Protein AF-A0A2T4Y6L8-F1 (afdb_monomer)

pLDDT: mean 81.0, std 21.26, range [22.2, 98.25]

Solvent-accessible surface area (backbone atoms only — not comparable to full-atom values): 30826 Å² total; per-residue (Å²): 134,81,67,88,82,72,82,76,67,64,42,52,48,54,70,78,65,40,72,76,37,67,43,93,43,73,29,43,68,84,45,63,45,45,44,44,65,88,83,57,46,22,60,60,73,69,33,23,30,42,71,49,73,42,68,36,59,83,70,46,41,39,72,37,77,96,30,48,68,42,39,51,49,49,52,30,30,56,47,31,48,46,70,61,27,95,81,79,57,66,59,64,55,57,52,46,31,60,45,47,59,36,46,51,55,47,49,25,58,38,37,63,70,77,41,78,62,39,47,72,42,30,44,67,52,39,47,53,50,52,52,47,52,60,54,50,56,74,70,51,60,77,87,78,74,98,60,97,67,91,59,72,58,67,40,42,37,74,63,47,25,52,52,52,34,45,62,55,48,50,51,72,26,29,67,34,28,52,62,55,73,43,68,36,39,83,52,63,34,57,72,88,53,54,39,64,61,54,16,56,73,66,31,75,42,78,80,76,69,87,56,57,63,46,70,67,49,46,50,52,47,43,48,52,28,45,50,53,61,74,31,72,66,33,57,50,50,34,53,36,55,41,41,31,55,68,49,53,86,77,48,94,71,82,52,67,67,58,48,40,43,73,38,40,49,57,60,53,35,58,78,67,69,52,74,46,88,82,34,65,67,54,39,53,49,51,60,54,48,49,51,54,30,21,27,51,46,35,33,23,42,74,51,34,50,49,55,43,34,55,29,47,22,50,50,54,50,90,68,96,47,55,86,74,63,45,67,73,50,34,60,27,34,46,76,44,68,42,98,84,64,56,30,35,35,36,30,38,48,36,43,48,58,82,100,44,94,58,78,42,81,46,72,41,68,47,42,63,34,53,63,92,53,89,68,68,36,67,33,51,48,31,53,40,52,41,47,40,49,40,36,65,57,24,66,77,59,72,49,48,52,38,38,62,38,80,78,53,84,85,42,62,42,74,26,41,38,67,58,47,47,53,47,43,42,50,55,43,60,76,73,42,55,58,74,64,46,71,74,56,78,75,45,73,65,29,32,33,23,32,40,49,35,51,52,37,72,74,38,65,84,41,47,67,58,51,19,57,70,64,68,49,98,39,56,67,55,39,44,64,74,38,52,52,72,76,75,66,93,78,78,78,83,79,77,70,77,87,80,82,84,81,80,88,83,88,79,84,89,80,82,87,83,87,77,88,81,89,88,87,83,88,88,85,86,89,80,84,84,90,81,91,133

Structure (mmCIF, N/CA/C/O backbone):
data_AF-A0A2T4Y6L8-F1
#
_entry.id   AF-A0A2T4Y6L8-F1
#
loop_
_atom_site.group_PDB
_atom_site.id
_atom_site.type_symbol
_atom_site.label_atom_id
_atom_site.label_alt_id
_atom_site.label_comp_id
_atom_site.label_asym_id
_atom_site.label_entity_id
_atom_site.label_seq_id
_atom_site.pdbx_PDB_ins_code
_atom_site.Cartn_x
_atom_site.Cartn_y
_atom_site.Cartn_z
_atom_site.occupancy
_atom_site.B_iso_or_equiv
_atom_site.auth_seq_id
_atom_site.auth_comp_id
_atom_site.auth_asym_id
_atom_site.auth_atom_id
_atom_site.pdbx_PDB_model_num
ATOM 1 N N . MET A 1 1 ? 5.374 -18.056 13.248 1.00 34.81 1 MET A N 1
ATOM 2 C CA . MET A 1 1 ? 4.283 -17.070 13.398 1.00 34.81 1 MET A CA 1
ATOM 3 C C . MET A 1 1 ? 3.149 -17.737 14.152 1.00 34.81 1 MET A C 1
ATOM 5 O O . MET A 1 1 ? 2.460 -18.577 13.590 1.00 34.81 1 MET A O 1
ATOM 9 N N . THR A 1 2 ? 3.023 -17.451 15.442 1.00 30.89 2 THR A N 1
ATOM 10 C CA . THR A 1 2 ? 1.934 -17.947 16.287 1.00 30.89 2 THR A CA 1
ATOM 11 C C . THR A 1 2 ? 0.613 -17.390 15.762 1.00 30.89 2 THR A C 1
ATOM 13 O O . THR A 1 2 ? 0.461 -16.180 15.600 1.00 30.89 2 THR A O 1
ATOM 16 N N . SER A 1 3 ? -0.328 -18.281 15.451 1.00 39.62 3 SER A N 1
ATOM 17 C CA . SER A 1 3 ? -1.735 -17.935 15.253 1.00 39.62 3 SER A CA 1
ATOM 18 C C . SER A 1 3 ? -2.181 -16.998 16.383 1.00 39.62 3 SER A C 1
ATOM 20 O O . SER A 1 3 ? -1.939 -17.306 17.550 1.00 39.62 3 SER A O 1
ATOM 22 N N . ARG A 1 4 ? -2.850 -15.879 16.060 1.00 56.34 4 ARG A N 1
ATOM 23 C CA . ARG A 1 4 ? -3.441 -14.930 17.035 1.00 56.34 4 ARG A CA 1
ATOM 24 C C . ARG A 1 4 ? -4.448 -15.579 18.012 1.00 56.34 4 ARG A C 1
ATOM 26 O O . ARG A 1 4 ? -5.033 -14.879 18.826 1.00 56.34 4 ARG A O 1
ATOM 33 N N . ALA A 1 5 ? -4.680 -16.889 17.912 1.00 40.12 5 ALA A N 1
ATOM 34 C CA . ALA A 1 5 ? -5.647 -17.648 18.692 1.00 40.12 5 ALA A CA 1
ATOM 35 C C . ALA A 1 5 ? -5.220 -17.955 20.140 1.00 40.12 5 ALA A C 1
ATOM 37 O O . ALA A 1 5 ? -6.059 -18.409 20.911 1.00 40.12 5 ALA A O 1
ATOM 38 N N . PHE A 1 6 ? -3.968 -17.706 20.539 1.00 43.66 6 PHE A N 1
ATOM 39 C CA . PHE A 1 6 ? -3.568 -17.877 21.938 1.00 43.66 6 PHE A CA 1
ATOM 40 C C . PHE A 1 6 ? -3.539 -16.533 22.682 1.00 43.66 6 PHE A C 1
ATOM 42 O O . PHE A 1 6 ? -2.625 -15.736 22.503 1.00 43.66 6 PHE A O 1
ATOM 49 N N . LEU A 1 7 ? -4.549 -16.361 23.547 1.00 54.78 7 LEU A N 1
ATOM 50 C CA . LEU A 1 7 ? -4.543 -15.564 24.783 1.00 54.78 7 LEU A CA 1
ATOM 51 C C . LEU A 1 7 ? -4.292 -14.060 24.653 1.00 54.78 7 LEU A C 1
ATOM 53 O O . LEU A 1 7 ? -3.187 -13.646 24.975 1.00 54.78 7 LEU A O 1
ATOM 57 N N . ILE A 1 8 ? -5.304 -13.229 24.343 1.00 62.50 8 ILE A N 1
ATOM 58 C CA . ILE A 1 8 ? -5.262 -11.838 24.827 1.00 62.50 8 ILE A CA 1
ATOM 59 C C . ILE A 1 8 ? -6.642 -11.218 25.156 1.00 62.50 8 ILE A C 1
ATOM 61 O O . ILE A 1 8 ? -7.159 -10.361 24.433 1.00 62.50 8 ILE A O 1
ATOM 65 N N . ASP A 1 9 ? -7.188 -11.565 26.319 1.00 76.56 9 ASP A N 1
ATOM 66 C CA . ASP A 1 9 ? -8.341 -10.916 26.961 1.00 76.56 9 ASP A CA 1
ATOM 67 C C . ASP A 1 9 ? -7.926 -9.749 27.883 1.00 76.56 9 ASP A C 1
ATOM 69 O O . ASP A 1 9 ? -8.644 -9.414 28.821 1.00 76.56 9 ASP A O 1
ATOM 73 N N . TYR A 1 10 ? -6.776 -9.100 27.628 1.00 84.81 10 TYR A N 1
ATOM 74 C CA . TYR A 1 10 ? -6.219 -8.017 28.468 1.00 84.81 10 TYR A CA 1
ATOM 75 C C . TYR A 1 10 ? -7.246 -6.945 28.846 1.00 84.81 10 TYR A C 1
ATOM 77 O O . TYR A 1 10 ? -7.216 -6.398 29.943 1.00 84.81 10 TYR A O 1
ATOM 85 N N . HIS A 1 11 ? -8.207 -6.680 27.966 1.00 82.25 11 HIS A N 1
ATOM 86 C CA . HIS A 1 11 ? -9.285 -5.731 28.212 1.00 82.25 11 HIS A CA 1
ATOM 87 C C . HIS A 1 11 ? -10.197 -6.087 29.408 1.00 82.25 11 HIS A C 1
ATOM 89 O O . HIS A 1 11 ? -10.921 -5.205 29.860 1.00 82.25 11 HIS A O 1
ATOM 95 N N . ASN A 1 12 ? -10.138 -7.312 29.946 1.00 84.25 12 ASN A N 1
ATOM 96 C CA . ASN A 1 12 ? -10.833 -7.764 31.161 1.00 84.25 12 ASN A CA 1
ATOM 97 C C . ASN A 1 12 ? -9.926 -7.799 32.405 1.00 84.25 12 ASN A C 1
ATOM 99 O O . ASN A 1 12 ? -10.384 -8.120 33.499 1.00 84.25 12 ASN A O 1
ATOM 103 N N . TRP A 1 13 ? -8.627 -7.525 32.261 1.00 87.31 13 TRP A N 1
ATOM 104 C CA . TRP A 1 13 ? -7.671 -7.643 33.361 1.00 87.31 13 TRP A CA 1
ATOM 105 C C . TRP A 1 13 ? -7.663 -6.390 34.239 1.00 87.31 13 TRP A C 1
ATOM 107 O O . TRP A 1 13 ? -7.964 -5.286 33.777 1.00 87.31 13 TRP A O 1
ATOM 117 N N . SER A 1 14 ? -7.279 -6.559 35.506 1.00 87.00 14 SER A N 1
ATOM 118 C CA . SER A 1 14 ? -7.053 -5.436 36.417 1.00 87.00 14 SER A CA 1
ATOM 119 C C . SER A 1 14 ? -5.821 -4.627 36.000 1.00 87.00 14 SER A C 1
ATOM 121 O O . SER A 1 14 ? -4.928 -5.134 35.311 1.00 87.00 14 SER A O 1
ATOM 123 N N . ASN A 1 15 ? -5.749 -3.371 36.437 1.00 87.44 15 ASN A N 1
ATOM 124 C CA . ASN A 1 15 ? -4.646 -2.480 36.076 1.00 87.44 15 ASN A CA 1
ATOM 125 C C . ASN A 1 15 ? -3.290 -2.983 36.598 1.00 87.44 15 ASN A C 1
ATOM 127 O O . ASN A 1 15 ? -2.281 -2.825 35.913 1.00 87.44 15 ASN A O 1
ATOM 131 N N . GLU A 1 16 ? -3.260 -3.672 37.742 1.00 87.62 16 GLU A N 1
ATOM 132 C CA . GLU A 1 16 ? -2.041 -4.284 38.286 1.00 87.62 16 GLU A CA 1
ATOM 133 C C . GLU A 1 16 ? -1.507 -5.379 37.360 1.00 87.62 16 GLU A C 1
ATOM 135 O O . GLU A 1 16 ? -0.303 -5.463 37.120 1.00 87.62 16 GLU A O 1
ATOM 140 N N . LYS A 1 17 ? -2.401 -6.200 36.793 1.00 88.69 17 LYS A N 1
ATOM 141 C CA . LYS A 1 17 ? -2.016 -7.224 35.813 1.00 88.69 17 LYS A CA 1
ATOM 142 C C . LYS A 1 17 ? -1.578 -6.600 34.492 1.00 88.69 17 LYS A C 1
ATOM 144 O O . LYS A 1 17 ? -0.632 -7.081 33.881 1.00 88.69 17 LYS A O 1
ATOM 149 N N . LEU A 1 18 ? -2.235 -5.527 34.056 1.00 90.88 18 LEU A N 1
ATOM 150 C CA . LEU A 1 18 ? -1.895 -4.825 32.815 1.00 90.88 18 LEU A CA 1
ATOM 151 C C . LEU A 1 18 ? -0.542 -4.109 32.875 1.00 90.88 18 LEU A C 1
ATOM 153 O O . LEU A 1 18 ? 0.088 -3.910 31.838 1.00 90.88 18 LEU A O 1
ATOM 157 N N . ALA A 1 19 ? -0.058 -3.757 34.067 1.00 89.44 19 ALA A N 1
ATOM 158 C CA . ALA A 1 19 ? 1.220 -3.068 34.232 1.00 89.44 19 ALA A CA 1
ATOM 159 C C . ALA A 1 19 ? 2.425 -3.897 33.750 1.00 89.44 19 ALA A C 1
ATOM 161 O O . ALA A 1 19 ? 3.442 -3.328 33.359 1.00 89.44 19 ALA A O 1
ATOM 162 N N . THR A 1 20 ? 2.307 -5.228 33.738 1.00 87.81 20 THR A N 1
ATOM 163 C CA . THR A 1 20 ? 3.366 -6.150 33.289 1.00 87.81 20 THR A CA 1
ATOM 164 C C . THR A 1 20 ? 3.186 -6.614 31.842 1.00 87.81 20 THR A C 1
ATOM 166 O O . THR A 1 20 ? 4.029 -7.333 31.304 1.00 87.81 20 THR A O 1
ATOM 169 N N . VAL A 1 21 ? 2.099 -6.198 31.188 1.00 90.19 21 VAL A N 1
ATOM 170 C CA . VAL A 1 21 ? 1.761 -6.624 29.834 1.00 90.19 21 VAL A CA 1
ATOM 171 C C . VAL A 1 21 ? 2.597 -5.878 28.797 1.00 90.19 21 VAL A C 1
ATOM 173 O O . VAL A 1 21 ? 2.632 -4.646 28.756 1.00 90.19 21 VAL A O 1
ATOM 176 N N . THR A 1 22 ? 3.185 -6.656 27.889 1.00 90.44 22 THR A N 1
ATOM 177 C CA . THR A 1 22 ? 3.831 -6.170 26.667 1.00 90.44 22 THR A CA 1
ATOM 178 C C . THR A 1 22 ? 2.958 -6.520 25.465 1.00 90.44 22 THR A C 1
ATOM 180 O O . THR A 1 22 ? 2.602 -7.678 25.256 1.00 90.44 22 THR A O 1
ATOM 183 N N . LEU A 1 23 ? 2.597 -5.514 24.674 1.00 90.94 23 LEU A N 1
ATOM 184 C CA . LEU A 1 23 ? 1.784 -5.658 23.471 1.00 90.94 23 LEU A CA 1
ATOM 185 C C . LEU A 1 23 ? 2.622 -6.231 22.311 1.00 90.94 23 LEU A C 1
ATOM 187 O O . LEU A 1 23 ? 3.850 -6.145 22.341 1.00 90.94 23 LEU A O 1
ATOM 191 N N . PRO A 1 24 ? 2.000 -6.753 21.234 1.00 88.25 24 PRO A N 1
ATOM 192 C CA . PRO A 1 24 ? 2.722 -7.377 20.120 1.00 88.25 24 PRO A CA 1
ATOM 193 C C . PRO A 1 24 ? 3.795 -6.516 19.437 1.00 88.25 24 PRO A C 1
ATOM 195 O O . PRO A 1 24 ? 4.697 -7.069 18.817 1.00 88.25 24 PRO A O 1
ATOM 198 N N . GLY A 1 25 ? 3.709 -5.183 19.507 1.00 86.38 25 GLY A N 1
ATOM 199 C CA . GLY A 1 25 ? 4.758 -4.291 18.997 1.00 86.38 25 GLY A CA 1
ATOM 200 C C . GLY A 1 25 ? 5.833 -3.909 20.019 1.00 86.38 25 GLY A C 1
ATOM 201 O O . GLY A 1 25 ? 6.594 -2.989 19.753 1.00 86.38 25 GLY A O 1
ATOM 202 N N . GLY A 1 26 ? 5.889 -4.562 21.184 1.00 89.88 26 GLY A N 1
ATOM 203 C CA . GLY A 1 26 ? 6.933 -4.363 22.198 1.00 89.88 26 GLY A CA 1
ATOM 204 C C . GLY A 1 26 ? 6.699 -3.206 23.177 1.00 89.88 26 GLY A C 1
ATOM 205 O O . GLY A 1 26 ? 7.517 -2.988 24.064 1.00 89.88 26 GLY A O 1
ATOM 206 N N . CYS A 1 27 ? 5.595 -2.469 23.051 1.00 91.88 27 CYS A N 1
ATOM 207 C CA . CYS A 1 27 ? 5.206 -1.409 23.988 1.00 91.88 27 CYS A CA 1
ATOM 208 C C . CYS A 1 27 ? 4.371 -1.962 25.156 1.00 91.88 27 CYS A C 1
ATOM 210 O O . CYS A 1 27 ? 3.745 -3.012 25.030 1.00 91.88 27 CYS A O 1
ATOM 212 N N . THR A 1 28 ? 4.337 -1.260 26.290 1.00 94.50 28 THR A N 1
ATOM 213 C CA . THR A 1 28 ? 3.507 -1.644 27.446 1.00 94.50 28 THR A CA 1
ATOM 214 C C . THR A 1 28 ? 2.060 -1.173 27.289 1.00 94.50 28 THR A C 1
ATOM 216 O O . THR A 1 28 ? 1.783 -0.237 26.534 1.00 94.50 28 THR A O 1
ATOM 219 N N . TRP A 1 29 ? 1.124 -1.773 28.039 1.00 94.25 29 TRP A N 1
ATOM 220 C CA . TRP A 1 29 ? -0.285 -1.343 28.044 1.00 94.25 29 TRP A CA 1
ATOM 221 C C . TRP A 1 29 ? -0.442 0.161 28.316 1.00 94.25 29 TRP A C 1
ATOM 223 O O . TRP A 1 29 ? -1.176 0.859 27.614 1.00 94.25 29 TRP A O 1
ATOM 233 N N . PHE A 1 30 ? 0.301 0.681 29.296 1.00 95.19 30 PHE A N 1
ATOM 234 C CA . PHE A 1 30 ? 0.209 2.078 29.720 1.00 95.19 30 PHE A CA 1
ATOM 235 C C . PHE A 1 30 ? 1.080 3.048 28.913 1.00 95.19 30 PHE A C 1
ATOM 237 O O . PHE A 1 30 ? 1.055 4.246 29.194 1.00 95.19 30 PHE A O 1
ATOM 244 N N . ALA A 1 31 ? 1.795 2.578 27.886 1.00 95.25 31 ALA A N 1
ATOM 245 C CA . ALA A 1 31 ? 2.594 3.446 27.031 1.00 95.25 31 ALA A CA 1
ATOM 246 C C . ALA A 1 31 ? 1.732 4.537 26.372 1.00 95.25 31 ALA A C 1
ATOM 248 O O . ALA A 1 31 ? 0.617 4.288 25.901 1.00 95.25 31 ALA A O 1
ATOM 249 N N . GLU A 1 32 ? 2.274 5.752 26.278 1.00 95.81 32 GLU A N 1
ATOM 250 C CA . GLU A 1 32 ? 1.647 6.868 25.550 1.00 95.81 32 GLU A CA 1
ATOM 251 C C . GLU A 1 32 ? 1.459 6.559 24.062 1.00 95.81 32 GLU A C 1
ATOM 253 O O . GLU A 1 32 ? 0.649 7.176 23.376 1.00 95.81 32 GLU A O 1
ATOM 258 N N . ARG A 1 33 ? 2.200 5.575 23.553 1.00 95.38 33 ARG A N 1
ATOM 259 C CA . ARG A 1 33 ? 2.148 5.138 22.171 1.00 95.38 33 ARG A CA 1
ATOM 260 C C . ARG A 1 33 ? 2.081 3.625 22.104 1.00 95.38 33 ARG A C 1
ATOM 262 O O . ARG A 1 33 ? 2.966 2.941 22.611 1.00 95.38 33 ARG A O 1
ATOM 269 N N . TRP A 1 34 ? 1.061 3.126 21.419 1.00 95.69 34 TRP A N 1
ATOM 270 C CA . TRP A 1 34 ? 0.982 1.724 21.041 1.00 95.69 34 TRP A CA 1
ATOM 271 C C . TRP A 1 34 ? 1.530 1.523 19.638 1.00 95.69 34 TRP A C 1
ATOM 273 O O . TRP A 1 34 ? 1.223 2.292 18.725 1.00 95.69 34 TRP A O 1
ATOM 283 N N . GLU A 1 35 ? 2.308 0.464 19.465 1.00 93.94 35 GLU A N 1
ATOM 284 C CA . GLU A 1 35 ? 2.824 0.009 18.180 1.00 93.94 35 GLU A CA 1
ATOM 285 C C . GLU A 1 35 ? 2.414 -1.441 17.954 1.00 93.94 35 GLU A C 1
ATOM 287 O O . GLU A 1 35 ? 2.325 -2.235 18.894 1.00 93.94 35 GLU A O 1
ATOM 292 N N . PHE A 1 36 ? 2.156 -1.780 16.694 1.00 92.50 36 PHE A N 1
ATOM 293 C CA . PHE A 1 36 ? 1.739 -3.111 16.284 1.00 92.50 36 PHE A CA 1
ATOM 294 C C . PHE A 1 36 ? 2.592 -3.630 15.117 1.00 92.50 36 PHE A C 1
ATOM 296 O O . PHE A 1 36 ? 3.084 -2.836 14.307 1.00 92.50 36 PHE A O 1
ATOM 303 N N . PRO A 1 37 ? 2.741 -4.961 14.979 1.00 90.12 37 PRO A N 1
ATOM 304 C CA . PRO A 1 37 ? 3.435 -5.567 13.851 1.00 90.12 37 PRO A CA 1
ATOM 305 C C . PRO A 1 37 ? 2.853 -5.155 12.494 1.00 90.12 37 PRO A C 1
ATOM 307 O O . PRO A 1 37 ? 1.634 -5.059 12.312 1.00 90.12 37 PRO A O 1
ATOM 310 N N . ARG A 1 38 ? 3.737 -4.963 11.509 1.00 88.06 38 ARG A N 1
ATOM 311 C CA . ARG A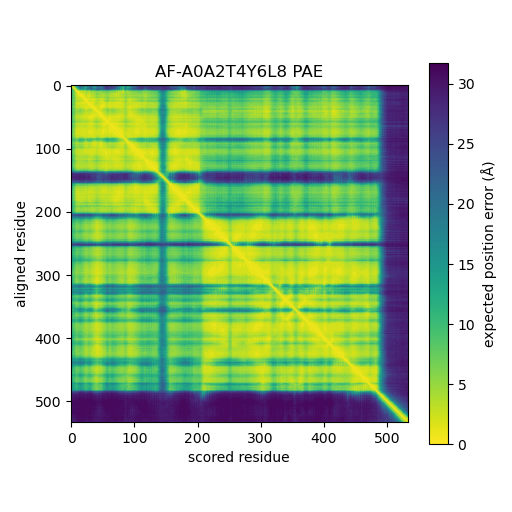 1 38 ? 3.360 -4.664 10.124 1.00 88.06 38 ARG A CA 1
ATOM 312 C C . ARG A 1 38 ? 2.970 -5.952 9.399 1.00 88.06 38 ARG A C 1
ATOM 314 O O . ARG A 1 38 ? 3.803 -6.820 9.180 1.00 88.06 38 ARG A O 1
ATOM 321 N N . GLU A 1 39 ? 1.703 -6.064 9.007 1.00 86.19 39 GLU A N 1
ATOM 322 C CA . GLU A 1 39 ? 1.149 -7.291 8.395 1.00 86.19 39 GLU A CA 1
ATOM 323 C C . GLU A 1 39 ? 0.737 -7.125 6.926 1.00 86.19 39 GLU A C 1
ATOM 325 O O . GLU A 1 39 ? 0.423 -8.100 6.240 1.00 86.19 39 GLU A O 1
ATOM 330 N N . THR A 1 40 ? 0.661 -5.883 6.447 1.00 88.19 40 THR A N 1
ATOM 331 C CA . THR A 1 40 ? 0.287 -5.534 5.071 1.00 88.19 40 THR A CA 1
ATOM 332 C C . THR A 1 40 ? 1.361 -4.621 4.477 1.00 88.19 40 THR A C 1
ATOM 334 O O . THR A 1 40 ? 1.486 -3.479 4.939 1.00 88.19 40 THR A O 1
ATOM 337 N N . PRO A 1 41 ? 2.110 -5.100 3.469 1.00 90.12 41 PRO A N 1
ATOM 338 C CA . PRO A 1 41 ? 3.080 -4.301 2.732 1.00 90.12 41 PRO A CA 1
ATOM 339 C C . PRO A 1 41 ? 2.440 -3.108 2.034 1.00 90.12 41 PRO A C 1
ATOM 341 O O . PRO A 1 41 ? 1.242 -3.099 1.727 1.00 90.12 41 PRO A O 1
ATOM 344 N N . GLY A 1 42 ? 3.251 -2.085 1.782 1.00 89.81 42 GLY A N 1
ATOM 345 C CA . GLY A 1 42 ? 2.790 -0.853 1.155 1.00 89.81 42 GLY A CA 1
ATOM 346 C C . GLY A 1 42 ? 2.120 0.143 2.100 1.00 89.81 42 GLY A C 1
ATOM 347 O O . GLY A 1 42 ? 1.647 1.177 1.632 1.00 89.81 42 GLY A O 1
ATOM 348 N N . LEU A 1 43 ? 2.058 -0.130 3.405 1.00 89.25 43 LEU A N 1
ATOM 349 C CA . LEU A 1 43 ? 1.513 0.793 4.401 1.00 89.25 43 LEU A CA 1
ATOM 350 C C . LEU A 1 43 ? 2.625 1.371 5.277 1.00 89.25 43 LEU A C 1
ATOM 352 O O . LEU A 1 43 ? 3.545 0.660 5.678 1.00 89.25 43 LEU A O 1
ATOM 356 N N . ALA A 1 44 ? 2.506 2.657 5.605 1.00 89.62 44 ALA A N 1
ATOM 357 C CA . ALA A 1 44 ? 3.457 3.336 6.474 1.00 89.62 44 ALA A CA 1
ATOM 358 C C . ALA A 1 44 ? 3.421 2.752 7.895 1.00 89.62 44 ALA A C 1
ATOM 360 O O . ALA A 1 44 ? 2.373 2.316 8.375 1.00 89.62 44 ALA A O 1
ATOM 361 N N . SER A 1 45 ? 4.548 2.812 8.611 1.00 88.38 45 SER A N 1
ATOM 362 C CA . SER A 1 45 ? 4.630 2.399 10.023 1.00 88.38 45 SER A CA 1
ATOM 363 C C 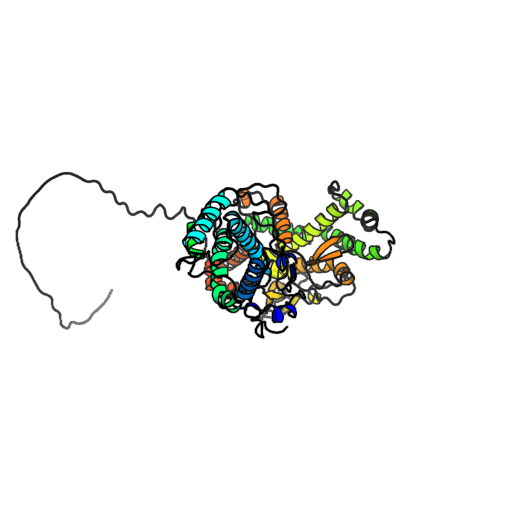. SER A 1 45 ? 3.602 3.122 10.900 1.00 88.38 45 SER A C 1
ATOM 365 O O . SER A 1 45 ? 2.983 2.509 11.764 1.00 88.38 45 SER A O 1
ATOM 367 N N . ALA A 1 46 ? 3.330 4.395 10.603 1.00 89.38 46 ALA A N 1
ATOM 368 C CA . ALA A 1 46 ? 2.308 5.194 11.273 1.00 89.38 46 ALA A CA 1
ATOM 369 C C . ALA A 1 46 ? 0.881 4.616 11.163 1.00 89.38 46 ALA A C 1
ATOM 371 O O . ALA A 1 46 ? 0.034 4.945 11.988 1.00 89.38 46 ALA A O 1
ATOM 372 N N . SER A 1 47 ? 0.592 3.748 10.183 1.00 90.19 47 SER A N 1
ATOM 373 C CA . SER A 1 47 ? -0.703 3.059 10.081 1.00 90.19 47 SER A CA 1
ATOM 374 C C . SER A 1 47 ? -0.908 1.994 11.166 1.00 90.19 47 SER A C 1
ATOM 376 O O . SER A 1 47 ? -2.042 1.595 11.409 1.00 90.19 47 SER A O 1
ATOM 378 N N . TYR A 1 48 ? 0.167 1.543 11.814 1.00 93.12 48 TYR A N 1
ATOM 379 C CA . TYR A 1 48 ? 0.179 0.495 12.843 1.00 93.12 48 TYR A CA 1
ATOM 380 C C . TYR A 1 48 ? 0.461 1.059 14.238 1.00 93.12 48 TYR A C 1
ATOM 382 O O . TYR A 1 48 ? 0.951 0.354 15.117 1.00 93.12 48 TYR A O 1
ATOM 390 N N . ARG A 1 49 ? 0.196 2.350 14.430 1.00 94.19 49 ARG A N 1
ATOM 391 C CA . ARG A 1 49 ? 0.488 3.074 15.661 1.00 94.19 49 ARG A CA 1
ATOM 392 C C . ARG A 1 49 ? -0.765 3.782 16.152 1.00 94.19 49 ARG A C 1
ATOM 394 O O . ARG A 1 49 ? -1.522 4.294 15.332 1.00 94.19 49 ARG A O 1
ATOM 401 N N . VAL A 1 50 ? -0.930 3.830 17.470 1.00 95.44 50 VAL A N 1
ATOM 402 C CA . VAL A 1 50 ? -1.873 4.715 18.165 1.00 95.44 50 VAL A CA 1
ATOM 403 C C . VAL A 1 50 ? -1.057 5.634 19.064 1.00 95.44 50 VAL A C 1
ATOM 405 O O . VAL A 1 50 ? -0.301 5.147 19.902 1.00 95.44 50 VAL A O 1
ATOM 408 N N . ASP A 1 51 ? -1.158 6.948 18.871 1.00 95.25 51 ASP A N 1
ATOM 409 C CA . ASP A 1 51 ? -0.557 7.940 19.772 1.00 95.25 51 ASP A CA 1
ATOM 410 C C . ASP A 1 51 ? -1.652 8.481 20.697 1.00 95.25 51 ASP A C 1
ATOM 412 O O . ASP A 1 51 ? -2.552 9.183 20.248 1.00 95.25 51 ASP A O 1
ATOM 416 N N . TRP A 1 52 ? -1.612 8.118 21.978 1.00 96.88 52 TRP A N 1
ATOM 417 C CA . TRP A 1 52 ? -2.652 8.470 22.947 1.00 96.88 52 TRP A CA 1
ATOM 418 C C . TRP A 1 52 ? -2.608 9.938 23.377 1.00 96.88 52 TRP A C 1
ATOM 420 O O . TRP A 1 52 ? -3.536 10.389 24.044 1.00 96.88 52 TRP A O 1
ATOM 430 N N . ARG A 1 53 ? -1.590 10.709 22.970 1.00 95.38 53 ARG A N 1
ATOM 431 C CA . ARG A 1 53 ? -1.454 12.147 23.266 1.00 95.38 53 ARG A CA 1
ATOM 432 C C . ARG A 1 53 ? -2.378 12.985 22.383 1.00 95.38 53 ARG A C 1
ATOM 434 O O . ARG A 1 53 ? -1.954 13.835 21.600 1.00 95.38 53 ARG A O 1
ATOM 441 N N . CYS A 1 54 ? -3.670 12.714 22.487 1.00 93.69 54 CYS A N 1
ATOM 442 C CA . CYS A 1 54 ? -4.709 13.456 21.806 1.00 93.69 54 CYS A CA 1
ATOM 443 C C . CYS A 1 54 ? -5.127 14.655 22.651 1.00 93.69 54 CYS A C 1
ATOM 445 O O . CYS A 1 54 ? -5.515 14.487 23.802 1.00 93.69 54 CYS A O 1
ATOM 447 N N . ARG A 1 55 ? -5.092 15.852 22.062 1.00 96.44 55 ARG A N 1
ATOM 448 C CA . ARG A 1 55 ? -5.678 17.053 22.661 1.00 96.44 55 ARG A CA 1
ATOM 449 C C . ARG A 1 55 ? -7.209 16.992 22.606 1.00 96.44 55 ARG A C 1
ATOM 451 O O . ARG A 1 55 ? -7.758 16.782 21.517 1.00 96.44 55 ARG A O 1
ATOM 458 N N . LEU A 1 56 ? -7.857 17.149 23.757 1.00 95.81 56 LEU A N 1
ATOM 459 C CA . LEU A 1 56 ? -9.309 17.195 23.958 1.00 95.81 56 LEU A CA 1
ATOM 460 C C . LEU A 1 56 ? -9.835 18.632 23.787 1.00 95.81 56 LEU A C 1
ATOM 462 O O . LEU A 1 56 ? -9.059 19.548 23.521 1.00 95.81 56 LEU A O 1
ATOM 466 N N . ALA A 1 57 ? -11.154 18.835 23.865 1.00 94.31 57 ALA A N 1
ATOM 467 C CA . ALA A 1 57 ? -11.756 20.154 23.624 1.00 94.31 57 ALA A CA 1
ATOM 468 C C . ALA A 1 57 ? -11.473 21.184 24.728 1.00 94.31 57 ALA A C 1
ATOM 470 O O . ALA A 1 57 ? -11.567 22.381 24.484 1.00 94.31 57 ALA A O 1
ATOM 471 N N . ASP A 1 58 ? -11.122 20.723 25.925 1.00 93.00 58 ASP A N 1
ATOM 472 C CA . ASP A 1 58 ? -10.684 21.554 27.047 1.00 93.00 58 ASP A CA 1
ATOM 473 C C . ASP A 1 58 ? -9.162 21.787 27.053 1.00 93.00 58 ASP A C 1
ATOM 475 O O . ASP A 1 58 ? -8.596 22.186 28.067 1.00 93.00 58 ASP A O 1
ATOM 479 N N . GLU A 1 59 ? -8.498 21.527 25.921 1.00 93.62 59 GLU A N 1
ATOM 480 C CA . GLU A 1 59 ? -7.053 21.657 25.702 1.00 93.62 59 GLU A CA 1
ATOM 481 C C . GLU A 1 59 ? -6.170 20.690 26.512 1.00 93.62 59 GLU A C 1
ATOM 483 O O . GLU A 1 59 ? -4.954 20.657 26.292 1.00 93.62 59 GLU A O 1
ATOM 488 N N . THR A 1 60 ? -6.754 19.849 27.372 1.00 96.00 60 THR A N 1
ATOM 489 C CA . THR A 1 60 ? -6.021 18.783 28.067 1.00 96.00 60 THR A CA 1
ATOM 490 C C . THR A 1 60 ? -5.610 17.678 27.095 1.00 96.00 60 THR A C 1
ATOM 492 O O . THR A 1 60 ? -6.217 17.478 26.036 1.00 96.00 60 THR A O 1
ATOM 495 N N . LEU A 1 61 ? -4.553 16.940 27.427 1.00 97.06 61 LEU A N 1
ATOM 496 C CA . LEU A 1 61 ? -4.216 15.709 26.726 1.00 97.06 61 LEU A CA 1
ATOM 497 C C . LEU A 1 61 ? -4.980 14.539 27.343 1.00 97.06 61 LEU A C 1
ATOM 499 O O . LEU A 1 61 ? -5.126 14.430 28.558 1.00 97.06 61 LEU A O 1
ATOM 503 N N . LEU A 1 62 ? -5.391 13.584 26.511 1.00 97.00 62 LEU A N 1
ATOM 504 C CA . LEU A 1 62 ? -5.985 12.327 26.974 1.00 97.00 62 LEU A CA 1
ATOM 505 C C . LEU A 1 62 ? -5.034 11.532 27.897 1.00 97.00 62 LEU A C 1
ATOM 507 O O . LEU A 1 62 ? -5.489 10.729 28.700 1.00 97.00 62 LEU A O 1
ATOM 511 N N . THR A 1 63 ? -3.722 11.766 27.804 1.00 97.31 63 THR A N 1
ATOM 512 C CA . THR A 1 63 ? -2.697 11.199 28.696 1.00 97.31 63 THR A CA 1
ATOM 513 C C . THR A 1 63 ? -2.552 11.922 30.033 1.00 97.31 63 THR A C 1
ATOM 515 O O . THR A 1 63 ? -1.827 11.433 30.896 1.00 97.31 63 THR A O 1
ATOM 518 N N . ASP A 1 64 ? -3.210 13.066 30.221 1.00 96.81 64 ASP A N 1
ATOM 519 C CA . ASP A 1 64 ? -3.154 13.801 31.481 1.00 96.81 64 ASP A CA 1
ATOM 520 C C . ASP A 1 64 ? -3.951 13.075 32.569 1.00 96.81 64 ASP A C 1
ATOM 522 O O . ASP A 1 64 ? -4.968 12.430 32.312 1.00 96.81 64 ASP A O 1
ATOM 526 N N . LYS A 1 65 ? -3.507 13.229 33.820 1.00 95.19 65 LYS A N 1
ATOM 527 C CA . LYS A 1 65 ? -4.075 12.538 34.986 1.00 95.19 65 LYS A CA 1
ATOM 528 C C . LYS A 1 65 ? -5.605 12.655 35.136 1.00 95.19 65 LYS A C 1
ATOM 530 O O . LYS A 1 65 ? -6.221 11.640 35.449 1.00 95.19 65 LYS A O 1
ATOM 535 N N . PRO A 1 66 ? -6.255 13.812 34.890 1.00 94.88 66 PRO A N 1
ATOM 536 C CA . PRO A 1 66 ? -7.718 13.913 34.971 1.00 94.88 66 PRO A CA 1
ATOM 537 C C . PRO A 1 66 ? -8.465 12.973 34.014 1.00 94.88 66 PRO A C 1
ATOM 539 O O . PRO A 1 66 ? -9.610 12.618 34.272 1.00 94.88 66 PRO A O 1
ATOM 542 N N . ASN A 1 67 ? -7.812 12.548 32.929 1.00 95.94 67 ASN A N 1
ATOM 543 C CA . ASN A 1 67 ? -8.394 11.726 31.877 1.00 95.94 67 ASN A CA 1
ATOM 544 C C . ASN A 1 67 ? -8.038 10.234 32.013 1.00 95.94 67 ASN A C 1
ATOM 546 O O . ASN A 1 67 ? -8.330 9.458 31.104 1.00 95.94 67 ASN A O 1
ATOM 550 N N . GLU A 1 68 ? -7.425 9.804 33.125 1.00 94.69 68 GLU A N 1
ATOM 551 C CA . GLU A 1 68 ? -6.888 8.442 33.282 1.00 94.69 68 GLU A CA 1
ATOM 552 C C . GLU A 1 68 ? -7.940 7.340 33.068 1.00 94.69 68 GLU A C 1
ATOM 554 O O . GLU A 1 68 ? -7.673 6.354 32.375 1.00 94.69 68 GLU A O 1
ATOM 559 N N . LEU A 1 69 ? -9.160 7.538 33.582 1.00 94.56 69 LEU A N 1
ATOM 560 C CA . LEU A 1 69 ? -10.268 6.592 33.423 1.00 94.56 69 LEU A CA 1
ATOM 561 C C . LEU A 1 69 ? -10.752 6.527 31.971 1.00 94.56 69 LEU A C 1
ATOM 563 O O . LEU A 1 69 ? -11.002 5.444 31.440 1.00 94.56 69 LEU A O 1
ATOM 567 N N . LEU A 1 70 ? -10.850 7.683 31.310 1.00 96.25 70 LEU A N 1
ATOM 568 C CA . LEU A 1 70 ? -11.258 7.770 29.911 1.00 96.25 70 LEU A CA 1
ATOM 569 C C . LEU A 1 70 ? -10.206 7.141 28.990 1.00 96.25 70 LEU A C 1
ATOM 571 O O . LEU A 1 70 ? -10.558 6.430 28.046 1.00 96.25 70 LEU A O 1
ATOM 575 N N . LEU A 1 71 ? -8.919 7.357 29.271 1.00 96.75 71 LEU A N 1
ATOM 576 C CA . LEU A 1 71 ? -7.819 6.739 28.538 1.00 96.75 71 LEU A CA 1
ATOM 577 C C . LEU A 1 71 ? -7.830 5.216 28.688 1.00 96.75 71 LEU A C 1
ATOM 579 O O . LEU A 1 71 ? -7.700 4.515 27.680 1.00 96.75 71 LEU A O 1
ATOM 583 N N . ASP A 1 72 ? -8.006 4.691 29.904 1.00 95.81 72 ASP A N 1
ATOM 584 C CA . ASP A 1 72 ? -8.080 3.240 30.104 1.00 95.81 72 ASP A CA 1
ATOM 585 C C . ASP A 1 72 ? -9.301 2.641 29.393 1.00 95.81 72 ASP A C 1
ATOM 587 O O . ASP A 1 72 ? -9.178 1.645 28.674 1.00 95.81 72 ASP A O 1
ATOM 591 N N . ALA A 1 73 ? -10.455 3.314 29.457 1.00 96.44 73 ALA A N 1
ATOM 592 C CA . ALA A 1 73 ? -11.638 2.917 28.700 1.00 96.44 73 ALA A CA 1
ATOM 593 C C . ALA A 1 73 ? -11.362 2.884 27.186 1.00 96.44 73 ALA A C 1
ATOM 595 O O . ALA A 1 73 ? -11.684 1.901 26.516 1.00 96.44 73 ALA A O 1
ATOM 596 N N . CYS A 1 74 ? -10.698 3.903 26.632 1.00 96.75 74 CYS A N 1
ATOM 597 C CA . CYS A 1 74 ? -10.336 3.948 25.213 1.00 96.75 74 CYS A CA 1
ATOM 598 C C . CYS A 1 74 ? -9.382 2.815 24.807 1.00 96.75 74 CYS A C 1
ATOM 600 O O . CYS A 1 74 ? -9.574 2.188 23.761 1.00 96.75 74 CYS A O 1
ATOM 602 N N . ARG A 1 75 ? -8.370 2.526 25.633 1.00 96.06 75 ARG A N 1
ATOM 603 C CA . ARG A 1 75 ? -7.427 1.419 25.418 1.00 96.06 75 ARG A CA 1
ATOM 604 C C . ARG A 1 75 ? -8.153 0.079 25.373 1.00 96.06 75 ARG A C 1
ATOM 606 O O . ARG A 1 75 ? -7.960 -0.688 24.427 1.00 96.06 75 ARG A O 1
ATOM 613 N N . ARG A 1 76 ? -9.051 -0.169 26.330 1.00 95.00 76 ARG A N 1
ATOM 614 C CA . ARG A 1 76 ? -9.875 -1.387 26.381 1.00 95.00 76 ARG A CA 1
ATOM 615 C C . ARG A 1 76 ? -10.829 -1.491 25.197 1.00 95.00 76 ARG A C 1
ATOM 617 O O . ARG A 1 76 ? -10.935 -2.571 24.627 1.00 95.00 76 ARG A O 1
ATOM 624 N N . VAL A 1 77 ? -11.449 -0.391 24.766 1.00 94.44 77 VAL A N 1
ATOM 625 C CA . VAL A 1 77 ? -12.306 -0.350 23.565 1.00 94.44 77 VAL A CA 1
ATOM 626 C C . VAL A 1 77 ? -11.520 -0.740 22.309 1.00 94.44 77 VAL A C 1
ATOM 628 O O . VAL A 1 77 ? -11.955 -1.610 21.553 1.00 94.44 77 VAL A O 1
ATOM 631 N N . VAL A 1 78 ? -10.348 -0.133 22.086 1.00 93.88 78 VAL A N 1
ATOM 632 C CA . VAL A 1 78 ? -9.497 -0.458 20.927 1.00 93.88 78 VAL A CA 1
ATOM 633 C C . VAL A 1 78 ? -9.037 -1.914 20.988 1.00 93.88 78 VAL A C 1
ATOM 635 O O . VAL A 1 78 ? -9.075 -2.611 19.974 1.00 93.88 78 VAL A O 1
ATOM 638 N N . TRP A 1 79 ? -8.646 -2.395 22.169 1.00 92.75 79 TRP A N 1
ATOM 639 C CA . TRP A 1 79 ? -8.193 -3.769 22.356 1.00 92.75 79 TRP A CA 1
ATOM 640 C C . TRP A 1 79 ? -9.309 -4.800 22.138 1.00 92.75 79 TRP A C 1
ATOM 642 O O . TRP A 1 79 ? -9.131 -5.747 21.372 1.00 92.75 79 TRP A O 1
ATOM 652 N N . CYS A 1 80 ? -10.478 -4.585 22.748 1.00 90.62 80 CYS A N 1
ATOM 653 C CA . CYS A 1 80 ? -11.676 -5.405 22.564 1.00 90.62 80 CYS A CA 1
ATOM 654 C C . CYS A 1 80 ? -12.037 -5.494 21.079 1.00 90.62 80 CYS A C 1
ATOM 656 O O . CYS A 1 80 ? -12.253 -6.576 20.549 1.00 90.62 80 CYS A O 1
ATOM 658 N N . TRP A 1 81 ? -11.974 -4.387 20.341 1.00 88.38 81 TRP A N 1
ATOM 659 C CA . TRP A 1 81 ? -12.261 -4.425 18.912 1.00 88.38 81 TRP A CA 1
ATOM 660 C C . TRP A 1 81 ? -11.248 -5.232 18.075 1.00 88.38 81 TRP A C 1
ATOM 662 O O . TRP A 1 81 ? -11.627 -5.849 17.075 1.00 88.38 81 TRP A O 1
ATOM 672 N N . LEU A 1 82 ? -9.969 -5.242 18.460 1.00 88.19 82 LEU A N 1
ATOM 673 C CA . LEU A 1 82 ? -8.931 -6.008 17.762 1.00 88.19 82 LEU A CA 1
ATOM 674 C C . LEU A 1 82 ? -9.035 -7.523 18.011 1.00 88.19 82 LEU A C 1
ATOM 676 O O . LEU A 1 82 ? -8.761 -8.299 17.090 1.00 88.19 82 LEU A O 1
ATOM 680 N N . TYR A 1 83 ? -9.420 -7.937 19.222 1.00 84.94 83 TYR A N 1
ATOM 681 C CA . TYR A 1 83 ? -9.327 -9.335 19.673 1.00 84.94 83 TYR A CA 1
ATOM 682 C C . TYR A 1 83 ? -10.672 -10.012 19.961 1.00 84.94 83 TYR A C 1
ATOM 684 O O . TYR A 1 83 ? -10.761 -11.230 19.842 1.00 84.94 83 TYR A O 1
ATOM 692 N N . GLU A 1 84 ? -11.730 -9.245 20.211 1.00 83.62 84 GLU A N 1
ATOM 693 C CA . GLU A 1 84 ? -13.117 -9.706 20.363 1.00 83.62 84 GLU A CA 1
ATOM 694 C C . GLU A 1 84 ? -14.072 -8.940 19.424 1.00 83.62 84 GLU A C 1
ATOM 696 O O . GLU A 1 84 ? -15.020 -8.273 19.847 1.00 83.62 84 GLU A O 1
ATOM 701 N N . PRO A 1 85 ? -13.843 -8.986 18.100 1.00 74.81 85 PRO A N 1
ATOM 702 C CA . PRO A 1 85 ? -14.684 -8.265 17.158 1.00 74.81 85 PRO A CA 1
ATOM 703 C C . PRO A 1 85 ? -16.092 -8.867 17.108 1.00 74.81 85 PRO A C 1
ATOM 705 O O . PRO A 1 85 ? -16.262 -10.062 16.861 1.00 74.81 85 PRO A O 1
ATOM 708 N N . SER A 1 86 ? -17.114 -8.011 17.162 1.00 68.81 86 SER A N 1
ATOM 709 C CA . SER A 1 86 ? -18.526 -8.410 17.024 1.00 68.81 86 SER A CA 1
ATOM 710 C C . SER A 1 86 ? -18.854 -9.154 15.721 1.00 68.81 86 SER A C 1
ATOM 712 O O . SER A 1 86 ? -19.854 -9.857 15.629 1.00 68.81 86 SER A O 1
ATOM 714 N N . THR A 1 87 ? -18.004 -9.031 14.698 1.00 68.00 87 THR A N 1
ATOM 715 C CA . THR A 1 87 ? -18.152 -9.716 13.407 1.00 68.00 87 THR A CA 1
ATOM 716 C C . THR A 1 87 ? -17.486 -11.094 13.343 1.00 68.00 87 THR A C 1
ATOM 718 O O . THR A 1 87 ? -17.479 -11.698 12.271 1.00 68.00 87 THR A O 1
ATOM 721 N N . GLY A 1 88 ? -16.833 -11.556 14.417 1.00 71.56 88 GLY A N 1
ATOM 722 C CA . GLY A 1 88 ? -16.090 -12.826 14.456 1.00 71.56 88 GLY A CA 1
ATOM 723 C C . GLY A 1 88 ? -14.819 -12.859 13.591 1.00 71.56 88 GLY A C 1
ATOM 724 O O . GLY A 1 88 ? -14.141 -13.877 13.501 1.00 71.56 88 GLY A O 1
ATOM 725 N N . LYS A 1 89 ? -14.479 -11.744 12.933 1.00 72.75 89 LYS A N 1
ATOM 726 C CA . LYS A 1 89 ? -13.289 -11.595 12.085 1.00 72.75 89 LYS A CA 1
ATOM 727 C C . LYS A 1 89 ? -12.347 -10.582 12.705 1.00 72.75 89 LYS A C 1
ATOM 729 O O . LYS A 1 89 ? -12.667 -9.394 12.724 1.00 72.75 89 LYS A O 1
ATOM 734 N N . THR A 1 90 ? -11.193 -11.054 13.160 1.00 77.81 90 THR A N 1
ATOM 735 C CA . THR A 1 90 ? -10.113 -10.219 13.689 1.00 77.81 90 THR A CA 1
ATOM 736 C C . THR A 1 90 ? -9.629 -9.233 12.626 1.00 77.81 90 THR A C 1
ATOM 738 O O . THR A 1 90 ? -9.221 -9.643 11.533 1.00 77.81 90 THR A O 1
ATOM 741 N N . PRO A 1 91 ? -9.704 -7.918 12.888 1.00 85.00 91 PRO A N 1
ATOM 742 C CA . PRO A 1 91 ? -9.171 -6.937 11.963 1.00 85.00 91 PRO A CA 1
ATOM 743 C C . PRO A 1 91 ? -7.635 -6.967 11.961 1.00 85.00 91 PRO A C 1
ATOM 745 O O . PRO A 1 91 ? -6.979 -7.327 12.939 1.00 85.00 91 PRO A O 1
ATOM 748 N N . LYS A 1 92 ? -7.041 -6.560 10.840 1.00 84.88 92 LYS A N 1
ATOM 749 C CA . LYS A 1 92 ? -5.591 -6.347 10.735 1.00 84.88 92 LYS A CA 1
ATOM 750 C C . LYS A 1 92 ? -5.164 -5.126 11.529 1.00 84.88 92 LYS A C 1
ATOM 752 O O . LYS A 1 92 ? -5.914 -4.167 11.545 1.00 84.88 92 LYS A O 1
ATOM 757 N N . TYR A 1 93 ? -3.952 -5.081 12.076 1.00 90.00 93 TYR A N 1
ATOM 758 C CA . TYR A 1 93 ? -3.551 -3.965 12.946 1.00 90.00 93 TYR A CA 1
ATOM 759 C C . TYR A 1 93 ? -3.552 -2.587 12.277 1.00 90.00 93 TYR A C 1
ATOM 761 O O . TYR A 1 93 ? -3.758 -1.592 12.955 1.00 90.00 93 TYR A O 1
ATOM 769 N N . ASN A 1 94 ? -3.400 -2.489 10.955 1.00 86.06 94 ASN A N 1
ATOM 770 C CA . ASN A 1 94 ? -3.384 -1.195 10.260 1.00 86.06 94 ASN A CA 1
ATOM 771 C C . ASN A 1 94 ? -4.694 -0.394 10.388 1.00 86.06 94 ASN A C 1
ATOM 773 O O . ASN A 1 94 ? -4.762 0.776 10.014 1.00 86.06 94 ASN A O 1
ATOM 777 N N . VAL A 1 95 ? -5.764 -1.028 10.866 1.00 85.56 95 VAL A N 1
ATOM 778 C CA . VAL A 1 95 ? -7.037 -0.356 11.109 1.00 85.56 95 VAL A CA 1
ATOM 779 C C . VAL A 1 95 ? -6.996 0.562 12.336 1.00 85.56 95 VAL A C 1
ATOM 781 O O . VAL A 1 95 ? -7.849 1.443 12.444 1.00 85.56 95 VAL A O 1
ATOM 784 N N . VAL A 1 96 ? -6.029 0.378 13.248 1.00 89.75 96 VAL A N 1
ATOM 785 C CA . VAL A 1 96 ? -5.947 1.156 14.493 1.00 89.75 96 VAL A CA 1
ATOM 786 C C . VAL A 1 96 ? -5.783 2.638 14.206 1.00 89.75 96 VAL A C 1
ATOM 788 O O . VAL A 1 96 ? -6.418 3.439 14.874 1.00 89.75 96 VAL A O 1
ATOM 791 N N . LYS A 1 97 ? -5.047 3.011 13.150 1.00 88.81 97 LYS A N 1
ATOM 792 C CA . LYS A 1 97 ? -4.874 4.419 12.776 1.00 88.81 97 LYS A CA 1
ATOM 793 C C . LYS A 1 97 ? -6.161 5.064 12.268 1.00 88.81 97 LYS A C 1
ATOM 795 O O . LYS A 1 97 ? -6.417 6.239 12.518 1.00 88.81 97 LYS A O 1
ATOM 800 N N . ILE A 1 98 ? -6.986 4.293 11.555 1.00 81.75 98 ILE A N 1
ATOM 801 C CA . ILE A 1 98 ? -8.303 4.763 11.111 1.00 81.75 98 ILE A CA 1
ATOM 802 C C . ILE A 1 98 ? -9.170 5.019 12.342 1.00 81.75 98 ILE A C 1
ATOM 804 O O . ILE A 1 98 ? -9.798 6.068 12.434 1.00 81.75 98 ILE A O 1
ATOM 808 N N . ILE A 1 99 ? -9.174 4.085 13.294 1.00 84.62 99 ILE A N 1
ATOM 809 C CA . ILE A 1 99 ? -9.945 4.226 14.530 1.00 84.62 99 ILE A CA 1
ATOM 810 C C . ILE A 1 99 ? -9.427 5.347 15.405 1.00 84.62 99 ILE A C 1
ATOM 812 O O . ILE A 1 99 ? -10.252 6.110 15.876 1.00 84.62 99 ILE A O 1
ATOM 816 N N . GLU A 1 100 ? -8.117 5.499 15.568 1.00 90.38 100 GLU A N 1
ATOM 817 C CA . GLU A 1 100 ? -7.501 6.605 16.299 1.00 90.38 100 GLU A CA 1
ATOM 818 C C . GLU A 1 100 ? -8.096 7.939 15.832 1.00 90.38 100 GLU A C 1
ATOM 820 O O . GLU A 1 100 ? -8.662 8.676 16.632 1.00 90.38 100 GLU A O 1
ATOM 825 N N . GLY A 1 101 ? -8.094 8.199 14.518 1.00 88.62 101 GLY A N 1
ATOM 826 C CA . GLY A 1 101 ? -8.655 9.434 13.970 1.00 88.62 101 GLY A CA 1
ATOM 827 C C . GLY A 1 101 ? -10.154 9.619 14.243 1.00 88.62 101 GLY A C 1
ATOM 828 O O . GLY A 1 101 ? -10.592 10.733 14.522 1.00 88.62 101 GLY A O 1
ATOM 829 N N . LYS A 1 102 ? -10.961 8.549 14.179 1.00 91.94 102 LYS A N 1
ATOM 830 C CA . LYS A 1 102 ? -12.422 8.635 14.392 1.00 91.94 102 LYS A CA 1
ATOM 831 C C . LYS A 1 102 ? -12.803 8.687 15.874 1.00 91.94 102 LYS A C 1
ATOM 833 O O . LYS A 1 102 ? -13.677 9.463 16.245 1.00 91.94 102 LYS A O 1
ATOM 838 N N . LEU A 1 103 ? -12.119 7.914 16.712 1.00 94.69 103 LEU A N 1
ATOM 839 C CA . LEU A 1 103 ? -12.248 7.926 18.164 1.00 94.69 103 LEU A CA 1
ATOM 840 C C . LEU A 1 103 ? -11.860 9.283 18.720 1.00 94.69 103 LEU A C 1
ATOM 842 O O . LEU A 1 103 ? -12.631 9.869 19.461 1.00 94.69 103 LEU A O 1
ATOM 846 N N . PHE A 1 104 ? -10.720 9.831 18.318 1.00 95.06 104 PHE A N 1
ATOM 847 C CA . PHE A 1 104 ? -10.267 11.122 18.824 1.00 95.06 104 PHE A CA 1
ATOM 848 C C . PHE A 1 104 ? -11.171 12.275 18.394 1.00 95.06 104 PHE A C 1
ATOM 850 O O . PHE A 1 104 ? -11.433 13.169 19.195 1.00 95.06 104 PHE A O 1
ATOM 857 N N . ALA A 1 105 ? -11.719 12.229 17.177 1.00 93.38 105 ALA A N 1
ATOM 858 C CA . ALA A 1 105 ? -12.756 13.171 16.765 1.00 93.38 105 ALA A CA 1
ATOM 859 C C . ALA A 1 105 ? -14.013 13.063 17.649 1.00 93.38 105 ALA A C 1
ATOM 861 O O . ALA A 1 105 ? -14.561 14.082 18.065 1.00 93.38 105 ALA A O 1
ATOM 862 N N . PHE A 1 106 ? -14.444 11.842 17.982 1.00 95.75 106 PHE A N 1
ATOM 863 C CA . PHE A 1 106 ? -15.550 11.619 18.914 1.00 95.75 106 PHE A CA 1
ATOM 864 C C . PHE A 1 106 ? -15.233 12.122 20.331 1.00 95.75 106 PHE A C 1
ATOM 866 O O . PHE A 1 106 ? -16.051 12.829 20.907 1.00 95.75 106 PHE A O 1
ATOM 873 N N . LEU A 1 107 ? -14.043 11.842 20.873 1.00 96.19 107 LEU A N 1
ATOM 874 C CA . LEU A 1 107 ? -13.640 12.281 22.215 1.00 96.19 107 LEU A CA 1
ATOM 875 C C . LEU A 1 107 ? -13.583 13.808 22.336 1.00 96.19 107 LEU A C 1
ATOM 877 O O . LEU A 1 107 ? -14.057 14.359 23.327 1.00 96.19 107 LEU A O 1
ATOM 881 N N . ARG A 1 108 ? -13.065 14.511 21.321 1.00 95.88 108 ARG A N 1
ATOM 882 C CA . ARG A 1 108 ? -13.105 15.984 21.271 1.00 95.88 108 ARG A CA 1
ATOM 883 C C . ARG A 1 108 ? -14.538 16.504 21.270 1.00 95.88 108 ARG A C 1
ATOM 885 O O . ARG A 1 108 ? -14.867 17.419 22.013 1.00 95.88 108 ARG A O 1
ATOM 892 N N . TRP A 1 109 ? -15.407 15.901 20.464 1.00 96.00 109 TRP A N 1
ATOM 893 C CA . TRP A 1 109 ? -16.816 16.282 20.422 1.00 96.00 109 TRP A CA 1
ATOM 894 C C . TRP A 1 109 ? -17.540 16.032 21.757 1.00 96.00 109 TRP A C 1
ATOM 896 O O . TRP A 1 109 ? -18.362 16.855 22.169 1.00 96.00 109 TRP A O 1
ATOM 906 N N . LEU A 1 110 ? -17.224 14.912 22.415 1.00 95.75 110 LEU A N 1
ATOM 907 C CA . LEU A 1 110 ? -17.814 14.465 23.676 1.00 95.75 110 LEU A CA 1
ATOM 908 C C . LEU A 1 110 ? -17.405 15.390 24.833 1.00 95.75 110 LEU A C 1
ATOM 910 O O . LEU A 1 110 ? -18.263 15.957 25.509 1.00 95.75 110 LEU A O 1
ATOM 914 N N . THR A 1 111 ? -16.100 15.623 24.986 1.00 95.62 111 THR A N 1
ATOM 915 C CA . THR A 1 111 ? -15.537 16.516 26.016 1.00 95.62 111 THR A CA 1
ATOM 916 C C . THR A 1 111 ? -15.943 17.970 25.813 1.00 95.62 111 THR A C 1
ATOM 918 O O . THR A 1 111 ? -16.253 18.656 26.781 1.00 95.62 111 THR A O 1
ATOM 921 N N . GLY A 1 112 ? -16.088 18.423 24.563 1.00 94.44 112 GLY A N 1
ATOM 922 C CA . GLY A 1 112 ? -16.615 19.757 24.251 1.00 94.44 112 GLY A CA 1
ATOM 923 C C . GLY A 1 112 ? -18.065 19.986 24.698 1.00 94.44 112 GLY A C 1
ATOM 924 O O . GLY A 1 112 ? -18.553 21.111 24.650 1.00 94.44 112 GLY A O 1
ATOM 925 N N . ARG A 1 113 ? -18.766 18.931 25.132 1.00 94.62 113 ARG A N 1
ATOM 926 C CA . ARG A 1 113 ? -20.115 18.980 25.720 1.00 94.62 113 ARG A CA 1
ATOM 927 C C . ARG A 1 113 ? -20.125 18.676 27.219 1.00 94.62 113 ARG A C 1
ATOM 929 O O . ARG A 1 113 ? -21.194 18.497 27.790 1.00 94.62 113 ARG A O 1
ATOM 936 N N . GLY A 1 114 ? -18.952 18.631 27.850 1.00 93.88 114 GLY A N 1
ATOM 937 C CA . GLY A 1 114 ? -18.804 18.359 29.279 1.00 93.88 114 GLY A CA 1
ATOM 938 C C . GLY A 1 114 ? -18.974 16.886 29.657 1.00 93.88 114 GLY A C 1
ATOM 939 O O . GLY A 1 114 ? -19.191 16.585 30.827 1.00 93.88 114 GLY A O 1
ATOM 940 N N . HIS A 1 115 ? -18.892 15.967 28.691 1.00 94.06 115 HIS A N 1
ATOM 941 C CA . HIS A 1 115 ? -18.951 14.528 28.943 1.00 94.06 115 HIS A CA 1
ATOM 942 C C . HIS A 1 115 ? -17.532 13.937 28.953 1.00 94.06 115 HIS A C 1
ATOM 944 O O . HIS A 1 115 ? -16.801 14.063 27.971 1.00 94.06 115 HIS A O 1
ATOM 950 N N . TYR A 1 116 ? -17.158 13.270 30.048 1.00 93.75 116 TYR A N 1
ATOM 951 C CA . TYR A 1 116 ? -15.791 12.774 30.294 1.00 93.75 116 TYR A CA 1
ATOM 952 C C . TYR A 1 116 ? -15.705 11.249 30.473 1.00 93.75 116 TYR A C 1
ATOM 954 O O . TYR A 1 116 ? -14.652 10.712 30.804 1.00 93.75 116 TYR A O 1
ATOM 962 N N . ASP A 1 117 ? -16.802 10.536 30.223 1.00 94.50 117 ASP A N 1
ATOM 963 C CA . ASP A 1 117 ? -16.877 9.080 30.284 1.00 94.50 117 ASP A CA 1
ATOM 964 C C . ASP A 1 117 ? -17.940 8.535 29.308 1.00 94.50 117 ASP A C 1
ATOM 966 O O . ASP A 1 117 ? -18.632 9.296 28.626 1.00 94.50 117 ASP A O 1
ATOM 970 N N . PHE A 1 118 ? -18.058 7.206 29.207 1.00 96.31 118 PHE A N 1
ATOM 971 C CA . PHE A 1 118 ? -18.985 6.552 28.276 1.00 96.31 118 PHE A CA 1
ATOM 972 C C . PHE A 1 118 ? -20.357 6.194 28.865 1.00 96.31 118 PHE A C 1
ATOM 974 O O . PHE A 1 118 ? -21.211 5.718 28.120 1.00 96.31 118 PHE A O 1
ATOM 981 N N . SER A 1 119 ? -20.614 6.423 30.156 1.00 95.00 119 SER A N 1
ATOM 982 C CA . SER A 1 119 ? -21.908 6.097 30.783 1.00 95.00 119 SER A CA 1
ATOM 983 C C . SER A 1 119 ? -23.073 6.897 30.213 1.00 95.00 119 SER A C 1
ATOM 985 O O . SER A 1 119 ? -24.189 6.390 30.109 1.00 95.00 119 SER A O 1
ATOM 987 N N . GLN A 1 120 ? -22.798 8.127 29.780 1.00 91.94 120 GLN A N 1
ATOM 988 C CA . GLN A 1 120 ? -23.800 9.043 29.238 1.00 91.94 120 GLN A CA 1
ATOM 989 C C . GLN A 1 120 ? -24.035 8.857 27.731 1.00 91.94 120 GLN A C 1
ATOM 991 O O . GLN A 1 120 ? -24.870 9.546 27.145 1.00 91.94 120 GLN A O 1
ATOM 996 N N . LEU A 1 121 ? -23.323 7.923 27.089 1.00 95.56 121 LEU A N 1
ATOM 997 C CA . LEU A 1 121 ? -23.504 7.601 25.676 1.00 95.56 121 LEU A CA 1
ATOM 998 C C . LEU A 1 121 ? -24.790 6.789 25.472 1.00 95.56 121 LEU A C 1
ATOM 1000 O O . LEU A 1 121 ? -24.767 5.568 25.390 1.00 95.56 121 LEU A O 1
ATOM 1004 N N . ASN A 1 122 ? -25.917 7.483 25.388 1.00 95.00 122 ASN A N 1
ATOM 1005 C CA . ASN A 1 122 ? -27.240 6.922 25.116 1.00 95.00 122 ASN A CA 1
ATOM 1006 C C . ASN A 1 122 ? -27.704 7.254 23.684 1.00 95.00 122 ASN A C 1
ATOM 1008 O O . ASN A 1 122 ? -26.962 7.872 22.909 1.00 95.00 122 ASN A O 1
ATOM 1012 N N . ALA A 1 123 ? -28.927 6.852 23.325 1.00 95.19 123 ALA A N 1
ATOM 1013 C CA . ALA A 1 123 ? -29.463 7.096 21.983 1.00 95.19 123 ALA A CA 1
ATOM 1014 C C . ALA A 1 123 ? -29.557 8.595 21.622 1.00 95.19 123 ALA A C 1
ATOM 1016 O O . ALA A 1 123 ? -29.260 8.983 20.490 1.00 95.19 123 ALA A O 1
ATOM 1017 N N . ASP A 1 124 ? -29.906 9.457 22.583 1.00 95.44 124 ASP A N 1
ATOM 1018 C CA . ASP A 1 124 ? -30.001 10.910 22.377 1.00 95.44 124 ASP A CA 1
ATOM 1019 C C . ASP A 1 124 ? -28.625 11.543 22.109 1.00 95.44 124 ASP A C 1
ATOM 1021 O O . ASP A 1 124 ? -28.443 12.281 21.134 1.00 95.44 124 ASP A O 1
ATOM 1025 N N . LEU A 1 125 ? -27.619 11.213 22.925 1.00 95.69 125 LEU A N 1
ATOM 1026 C CA . LEU A 1 125 ? -26.268 11.743 22.753 1.00 95.69 125 LEU A CA 1
ATOM 1027 C C . LEU A 1 125 ? -25.628 11.236 21.455 1.00 95.69 125 LEU A C 1
ATOM 1029 O O . LEU A 1 125 ? -25.006 12.011 20.723 1.00 95.69 125 LEU A O 1
ATOM 1033 N N . ALA A 1 126 ? -25.826 9.961 21.121 1.00 95.81 126 ALA A N 1
ATOM 1034 C CA . ALA A 1 126 ? -25.381 9.407 19.849 1.00 95.81 126 ALA A CA 1
ATOM 1035 C C . ALA A 1 126 ? -26.043 10.111 18.656 1.00 95.81 126 ALA A C 1
ATOM 1037 O O . ALA A 1 126 ? -25.352 10.454 17.696 1.00 95.81 126 ALA A O 1
ATOM 1038 N N . GLN A 1 127 ? -27.345 10.408 18.721 1.00 94.69 127 GLN A N 1
ATOM 1039 C CA . GLN A 1 127 ? -28.031 11.150 17.662 1.00 94.69 127 GLN A CA 1
ATOM 1040 C C . GLN A 1 127 ? -27.477 12.573 17.503 1.00 94.69 127 GLN A C 1
ATOM 1042 O O . GLN A 1 127 ? -27.265 13.029 16.376 1.00 94.69 127 GLN A O 1
ATOM 1047 N N . LYS A 1 128 ? -27.159 13.263 18.607 1.00 95.69 128 LYS A N 1
ATOM 1048 C CA . LYS A 1 128 ? -26.485 14.575 18.573 1.00 95.69 128 LYS A CA 1
ATOM 1049 C C . LYS A 1 128 ? -25.115 14.494 17.896 1.00 95.69 128 LYS A C 1
ATOM 1051 O O . LYS A 1 128 ? -24.773 15.381 17.112 1.00 95.69 128 LYS A O 1
ATOM 1056 N N . TYR A 1 129 ? -24.345 13.435 18.152 1.00 95.00 129 TYR A N 1
ATOM 1057 C CA . TYR A 1 129 ? -23.067 13.206 17.472 1.00 95.00 129 TYR A CA 1
ATOM 1058 C C . TYR A 1 129 ? -23.253 12.948 15.976 1.00 95.00 129 TYR A C 1
ATOM 1060 O O . TYR A 1 129 ? -22.553 13.528 15.150 1.00 95.00 129 TYR A O 1
ATOM 1068 N N . ILE A 1 130 ? -24.225 12.113 15.610 1.00 92.44 130 ILE A N 1
ATOM 1069 C CA . ILE A 1 130 ? -24.543 11.785 14.216 1.00 92.44 130 ILE A CA 1
ATOM 1070 C C . ILE A 1 130 ? -24.941 13.047 13.436 1.00 92.44 130 ILE A C 1
ATOM 1072 O O . ILE A 1 130 ? -24.455 13.247 12.322 1.00 92.44 130 ILE A O 1
ATOM 1076 N N . ASN A 1 131 ? -25.761 13.921 14.030 1.00 90.69 131 ASN A N 1
ATOM 1077 C CA . ASN A 1 131 ? -26.137 15.206 13.436 1.00 90.69 131 ASN A CA 1
ATOM 1078 C C . ASN A 1 131 ? -24.918 16.123 13.266 1.00 90.69 131 ASN A C 1
ATOM 1080 O O . ASN A 1 131 ? -24.709 16.660 12.182 1.00 90.69 131 ASN A O 1
ATOM 1084 N N . TYR A 1 132 ? -24.059 16.216 14.287 1.00 90.69 132 TYR A N 1
ATOM 1085 C CA . TYR A 1 132 ? -22.803 16.960 14.189 1.00 90.69 132 TYR A CA 1
ATOM 1086 C C . TYR A 1 132 ? -21.916 16.448 13.049 1.00 90.69 132 TYR A C 1
ATOM 1088 O O . TYR A 1 132 ? -21.418 17.239 12.261 1.00 90.69 132 TYR A O 1
ATOM 1096 N N . ILE A 1 133 ? -21.745 15.131 12.910 1.00 87.69 133 ILE A N 1
ATOM 1097 C CA . ILE A 1 133 ? -20.966 14.539 11.814 1.00 87.69 133 ILE A CA 1
ATOM 1098 C C . ILE A 1 133 ? -21.605 14.852 10.458 1.00 87.69 133 ILE A C 1
ATOM 1100 O O . ILE A 1 133 ? -20.899 15.151 9.491 1.00 87.69 133 ILE A O 1
ATOM 1104 N N . ALA A 1 134 ? -22.935 14.809 10.377 1.00 81.56 134 ALA A N 1
ATOM 1105 C CA . ALA A 1 134 ? -23.658 15.178 9.173 1.00 81.56 134 ALA A CA 1
ATOM 1106 C C . ALA A 1 134 ? -23.418 16.646 8.790 1.00 81.56 134 ALA A C 1
ATOM 1108 O O . ALA A 1 134 ? -23.271 16.908 7.600 1.00 81.56 134 ALA A O 1
ATOM 1109 N N . GLU A 1 135 ? -23.343 17.571 9.743 1.00 82.00 135 GLU A N 1
ATOM 1110 C CA . GLU A 1 135 ? -23.054 18.993 9.508 1.00 82.00 135 GLU A CA 1
ATOM 1111 C C . GLU A 1 135 ? -21.571 19.238 9.202 1.00 82.00 135 GLU A C 1
ATOM 1113 O O . GLU A 1 135 ? -21.233 19.796 8.165 1.00 82.00 135 GLU A O 1
ATOM 1118 N N . TRP A 1 136 ? -20.672 18.738 10.047 1.00 79.00 136 TRP A N 1
ATOM 1119 C CA . TRP A 1 136 ? -19.227 18.947 9.958 1.00 79.00 136 TRP A CA 1
ATOM 1120 C C . TRP A 1 136 ? -18.620 18.420 8.649 1.00 79.00 136 TRP A C 1
ATOM 1122 O O . TRP A 1 136 ? -17.815 19.101 8.017 1.00 79.00 136 TRP A O 1
ATOM 1132 N N . MET A 1 137 ? -19.080 17.268 8.145 1.00 69.50 137 MET A N 1
ATOM 1133 C CA . MET A 1 137 ? -18.638 16.757 6.836 1.00 69.50 137 MET A CA 1
ATOM 1134 C C . MET A 1 137 ? -19.191 17.546 5.628 1.00 69.50 137 MET A C 1
ATOM 1136 O O . MET A 1 137 ? -18.922 17.167 4.488 1.00 69.50 137 MET A O 1
ATOM 1140 N N . ILE A 1 138 ? -20.008 18.590 5.828 1.00 56.97 138 ILE A N 1
ATOM 1141 C CA . ILE A 1 138 ? -20.364 19.561 4.771 1.00 56.97 138 ILE A CA 1
ATOM 1142 C C . ILE A 1 138 ? -19.263 20.622 4.631 1.00 56.97 138 ILE A C 1
ATOM 1144 O O . ILE A 1 138 ? -19.037 21.100 3.517 1.00 56.97 138 ILE A O 1
ATOM 1148 N N . ASP A 1 139 ? -18.572 20.941 5.728 1.00 49.69 139 ASP A N 1
ATOM 1149 C CA . ASP A 1 139 ? -17.603 22.037 5.810 1.00 49.69 139 ASP A CA 1
ATOM 1150 C C . ASP A 1 139 ? -16.144 21.594 5.643 1.00 49.69 139 ASP A C 1
ATOM 1152 O O . ASP A 1 139 ? -15.316 22.378 5.177 1.00 49.69 139 ASP A O 1
ATOM 1156 N N . GLU A 1 140 ? -15.799 20.337 5.941 1.00 42.44 140 GLU A N 1
ATOM 1157 C CA . GLU A 1 140 ? -14.409 19.892 5.814 1.00 42.44 140 GLU A CA 1
ATOM 1158 C C . GLU A 1 140 ? -13.954 19.665 4.363 1.00 42.44 140 GLU A C 1
ATOM 1160 O O . GLU A 1 140 ? -14.140 18.617 3.736 1.00 42.44 140 GLU A O 1
ATOM 1165 N N . THR A 1 141 ? -13.227 20.656 3.850 1.00 34.97 141 THR A N 1
ATOM 1166 C CA . THR A 1 141 ? -12.133 20.453 2.900 1.00 34.97 141 THR A CA 1
ATOM 1167 C C . THR A 1 141 ? -11.001 19.697 3.594 1.00 34.97 141 THR A C 1
ATOM 1169 O O . THR A 1 141 ? -10.120 20.298 4.201 1.00 34.97 141 THR A O 1
ATOM 1172 N N . ASP A 1 142 ? -11.028 18.372 3.522 1.00 35.31 142 ASP A N 1
ATOM 1173 C CA . ASP A 1 142 ? -9.995 17.528 4.122 1.00 35.31 142 ASP A CA 1
ATOM 1174 C C . ASP A 1 142 ? -8.674 17.656 3.325 1.00 35.31 142 ASP A C 1
ATOM 1176 O O . ASP A 1 142 ? -8.500 17.058 2.255 1.00 35.31 142 ASP A O 1
ATOM 1180 N N . VAL A 1 143 ? -7.749 18.487 3.826 1.00 30.20 143 VAL A N 1
ATOM 1181 C CA . VAL A 1 143 ? -6.365 18.620 3.340 1.00 30.20 143 VAL A CA 1
ATOM 1182 C C . VAL A 1 143 ? -5.557 17.466 3.926 1.00 30.20 143 VAL A C 1
ATOM 1184 O O . VAL A 1 143 ? -4.850 17.609 4.919 1.00 30.20 143 VAL A O 1
ATOM 1187 N N . VAL A 1 144 ? -5.659 16.288 3.314 1.00 27.55 144 VAL A N 1
ATOM 1188 C CA . VAL A 1 144 ? -4.762 15.172 3.631 1.00 27.55 144 VAL A CA 1
ATOM 1189 C C . VAL A 1 144 ? -4.055 14.725 2.363 1.00 27.55 144 VAL A C 1
ATOM 1191 O O . VAL A 1 144 ? -4.626 14.034 1.517 1.00 27.55 144 VAL A O 1
ATOM 1194 N N . GLY A 1 145 ? -2.784 15.123 2.286 1.00 31.55 145 GLY A N 1
ATOM 1195 C CA . GLY A 1 145 ? -1.813 14.674 1.295 1.00 31.55 145 GLY A CA 1
ATOM 1196 C C . GLY A 1 145 ? -1.618 15.647 0.140 1.00 31.55 145 GLY A C 1
ATOM 1197 O O . GLY A 1 145 ? -2.214 15.444 -0.906 1.00 31.55 145 GLY A O 1
ATOM 1198 N N . GLY A 1 146 ? -0.762 16.655 0.345 1.00 28.62 146 GLY A N 1
ATOM 1199 C CA . GLY A 1 146 ? 0.180 17.220 -0.639 1.00 28.62 146 GLY A CA 1
ATOM 1200 C C . GLY A 1 146 ? -0.305 17.705 -2.011 1.00 28.62 146 GLY A C 1
ATOM 1201 O O . GLY A 1 146 ? 0.534 18.134 -2.793 1.00 28.62 146 GLY A O 1
ATOM 1202 N N . ASP A 1 147 ? -1.596 17.656 -2.319 1.00 29.98 147 ASP A N 1
ATOM 1203 C CA . ASP A 1 147 ? -2.148 18.093 -3.595 1.00 29.98 147 ASP A CA 1
ATOM 1204 C C . ASP A 1 147 ? -3.003 19.344 -3.366 1.00 29.98 147 ASP A C 1
ATOM 1206 O O . ASP A 1 147 ? -4.002 19.326 -2.642 1.00 29.98 147 ASP A O 1
ATOM 1210 N N . LEU A 1 148 ? -2.576 20.453 -3.973 1.00 28.11 148 LEU A N 1
ATOM 1211 C CA . LEU A 1 148 ? -3.141 21.808 -3.899 1.00 28.11 148 LEU A CA 1
ATOM 1212 C C . LEU A 1 148 ? -4.510 21.932 -4.597 1.00 28.11 148 LEU A C 1
ATOM 1214 O O . LEU A 1 148 ? -4.862 22.974 -5.146 1.00 28.11 148 LEU A O 1
ATOM 1218 N N . ARG A 1 149 ? -5.325 20.878 -4.578 1.00 31.97 149 ARG A N 1
ATOM 1219 C CA . ARG A 1 149 ? -6.698 20.905 -5.083 1.00 31.97 149 ARG A CA 1
ATOM 1220 C C . ARG A 1 149 ? -7.656 20.767 -3.910 1.00 31.97 149 ARG A C 1
ATOM 1222 O O . ARG A 1 149 ? -8.073 19.671 -3.545 1.00 31.97 149 ARG A O 1
ATOM 1229 N N . SER A 1 150 ? -8.041 21.920 -3.367 1.00 31.08 150 SER A N 1
ATOM 1230 C CA . SER A 1 150 ? -9.184 22.148 -2.477 1.00 31.08 150 SER A CA 1
ATOM 1231 C C . SER A 1 150 ? -10.509 21.760 -3.155 1.00 31.08 150 SER A C 1
ATOM 1233 O O . SER A 1 150 ? -11.378 22.580 -3.435 1.00 31.08 150 SER A O 1
ATOM 1235 N N . ARG A 1 151 ? -10.694 20.476 -3.462 1.00 39.44 151 ARG A N 1
ATOM 1236 C CA . ARG A 1 151 ? -11.989 19.944 -3.889 1.00 39.44 151 ARG A CA 1
ATOM 1237 C C . ARG A 1 151 ? -12.702 19.413 -2.654 1.00 39.44 151 ARG A C 1
ATOM 1239 O O . ARG A 1 151 ? -12.228 18.454 -2.049 1.00 39.44 151 ARG A O 1
ATOM 1246 N N . ARG A 1 152 ? -13.847 20.020 -2.304 1.00 43.16 152 ARG A N 1
ATOM 1247 C CA . ARG A 1 152 ? -14.827 19.462 -1.352 1.00 43.16 152 ARG A CA 1
ATOM 1248 C C . ARG A 1 152 ? -14.997 17.974 -1.669 1.00 43.16 152 ARG A C 1
ATOM 1250 O O . ARG A 1 152 ? -15.532 17.634 -2.726 1.00 43.16 152 ARG A O 1
ATOM 1257 N N . ARG A 1 153 ? -14.493 17.079 -0.814 1.00 47.09 153 ARG A N 1
ATOM 1258 C CA . ARG A 1 153 ? -14.699 15.641 -1.011 1.00 47.09 153 ARG A CA 1
ATOM 1259 C C . ARG A 1 153 ? -16.164 15.365 -0.673 1.00 47.09 153 ARG A C 1
ATOM 1261 O O . ARG A 1 153 ? -16.580 15.645 0.445 1.00 47.09 153 ARG A O 1
ATOM 1268 N N . PRO A 1 154 ? -16.980 14.869 -1.614 1.00 50.25 154 PRO A N 1
ATOM 1269 C CA . PRO A 1 154 ? -18.394 14.657 -1.344 1.00 50.25 154 PRO A CA 1
ATOM 1270 C C . PRO A 1 154 ? -18.560 13.574 -0.263 1.00 50.25 154 PRO A C 1
ATOM 1272 O O . PRO A 1 154 ? -17.723 12.675 -0.164 1.00 50.25 154 PRO A O 1
ATOM 1275 N N . LYS A 1 155 ? -19.625 13.647 0.553 1.00 62.06 155 LYS A N 1
ATOM 1276 C CA . LYS A 1 155 ? -19.896 12.697 1.651 1.00 62.06 155 LYS A CA 1
ATOM 1277 C C . LYS A 1 155 ? -20.020 11.262 1.132 1.00 62.06 155 LYS A C 1
ATOM 1279 O O . LYS A 1 155 ? -21.101 10.837 0.724 1.00 62.06 155 LYS A O 1
ATOM 1284 N N . VAL A 1 156 ? -18.922 10.509 1.144 1.00 68.56 156 VAL A N 1
ATOM 1285 C CA . VAL A 1 156 ? -18.926 9.093 0.762 1.00 68.56 156 VAL A CA 1
ATOM 1286 C C . VAL A 1 156 ? -19.331 8.256 1.972 1.00 68.56 156 VAL A C 1
ATOM 1288 O O . VAL A 1 156 ? -18.730 8.374 3.037 1.00 68.56 156 VAL A O 1
ATOM 1291 N N . GLU A 1 157 ? -20.297 7.356 1.785 1.00 75.31 157 GLU A N 1
ATOM 1292 C CA . GLU A 1 157 ? -20.807 6.404 2.790 1.00 75.31 157 GLU A CA 1
ATOM 1293 C C . GLU A 1 157 ? -19.706 5.782 3.668 1.00 75.31 157 GLU A C 1
ATOM 1295 O O . GLU A 1 157 ? -19.830 5.739 4.887 1.00 75.31 157 GLU A O 1
ATOM 1300 N N . SER A 1 158 ? -18.588 5.346 3.077 1.00 73.50 158 SER A N 1
ATOM 1301 C CA . SER A 1 158 ? -17.489 4.715 3.820 1.00 73.50 158 SER A CA 1
ATOM 1302 C C . SER A 1 158 ? -16.774 5.649 4.799 1.00 73.50 158 SER A C 1
ATOM 1304 O O . SER A 1 158 ? -16.244 5.173 5.799 1.00 73.50 158 SER A O 1
ATOM 1306 N N . ALA A 1 159 ? -16.725 6.952 4.506 1.00 76.94 159 ALA A N 1
ATOM 1307 C CA . ALA A 1 159 ? -16.142 7.943 5.407 1.00 76.94 159 ALA A CA 1
ATOM 1308 C C . ALA A 1 159 ? -17.071 8.180 6.605 1.00 76.94 159 ALA A C 1
ATOM 1310 O O . ALA A 1 159 ? -16.623 8.082 7.747 1.00 76.94 159 ALA A O 1
ATOM 1311 N N . VAL A 1 160 ? -18.371 8.371 6.338 1.00 84.38 160 VAL A N 1
ATOM 1312 C CA . VAL A 1 160 ? -19.414 8.532 7.366 1.00 84.38 160 VAL A CA 1
ATOM 1313 C C . VAL A 1 160 ? -19.474 7.316 8.284 1.00 84.38 160 VAL A C 1
ATOM 1315 O O . VAL A 1 160 ? -19.486 7.450 9.506 1.00 84.38 160 VAL A O 1
ATOM 1318 N N . LEU A 1 161 ? -19.444 6.119 7.694 1.00 87.12 161 LEU A N 1
ATOM 1319 C CA . LEU A 1 161 ? -19.484 4.858 8.422 1.00 87.12 161 LEU A CA 1
ATOM 1320 C C . LEU A 1 161 ? -18.385 4.776 9.480 1.00 87.12 161 LEU A C 1
ATOM 1322 O O . LEU A 1 161 ? -18.649 4.284 10.568 1.00 87.12 161 LEU A O 1
ATOM 1326 N N . GLY A 1 162 ? -17.171 5.253 9.190 1.00 87.00 162 GLY A N 1
ATOM 1327 C CA . GLY A 1 162 ? -16.073 5.235 10.157 1.00 87.00 162 GLY A CA 1
ATOM 1328 C C . GLY A 1 162 ? -16.383 6.028 11.430 1.00 87.00 162 GLY A C 1
ATOM 1329 O O . GLY A 1 162 ? -16.113 5.534 12.521 1.00 87.00 162 GLY A O 1
ATOM 1330 N N . TYR A 1 163 ? -16.984 7.213 11.288 1.00 91.00 163 TYR A N 1
ATOM 1331 C CA . TYR A 1 163 ? -17.390 8.049 12.422 1.00 91.00 163 TYR A CA 1
ATOM 1332 C C . TYR A 1 163 ? -18.564 7.439 13.179 1.00 91.00 163 TYR A C 1
ATOM 1334 O O . TYR A 1 163 ? -18.474 7.247 14.381 1.00 91.00 163 TYR A O 1
ATOM 1342 N N . VAL A 1 164 ? -19.640 7.048 12.493 1.00 91.81 164 VAL A N 1
ATOM 1343 C CA . VAL A 1 164 ? -20.824 6.486 13.170 1.00 91.81 164 VAL A CA 1
ATOM 1344 C C . VAL A 1 164 ? -20.495 5.160 13.865 1.00 91.81 164 VAL A C 1
ATOM 1346 O O . VAL A 1 164 ? -20.979 4.874 14.957 1.00 91.81 164 VAL A O 1
ATOM 1349 N N . ARG A 1 165 ? -19.629 4.338 13.261 1.00 92.00 165 ARG A N 1
ATOM 1350 C CA . ARG A 1 165 ? -19.262 3.026 13.801 1.00 92.00 165 ARG A CA 1
ATOM 1351 C C . ARG A 1 165 ? -18.512 3.114 15.129 1.00 92.00 165 ARG A C 1
ATOM 1353 O O . ARG A 1 165 ? -18.544 2.126 15.858 1.00 92.00 165 ARG A O 1
ATOM 1360 N N . ILE A 1 166 ? -17.877 4.240 15.471 1.00 93.62 166 ILE A N 1
ATOM 1361 C CA . ILE A 1 166 ? -17.144 4.339 16.740 1.00 93.62 166 ILE A CA 1
ATOM 1362 C C . ILE A 1 166 ? -18.064 4.189 17.951 1.00 93.62 166 ILE A C 1
ATOM 1364 O O . ILE A 1 166 ? -17.718 3.486 18.893 1.00 93.62 166 ILE A O 1
ATOM 1368 N N . VAL A 1 167 ? -19.273 4.746 17.867 1.00 94.25 167 VAL A N 1
ATOM 1369 C CA . VAL A 1 167 ? -20.304 4.650 18.905 1.00 94.25 167 VAL A CA 1
ATOM 1370 C C . VAL A 1 167 ? -20.666 3.185 19.160 1.00 94.25 167 VAL A C 1
ATOM 1372 O O . VAL A 1 167 ? -20.690 2.722 20.297 1.00 94.25 167 VAL A O 1
ATOM 1375 N N . HIS A 1 168 ? -20.852 2.417 18.084 1.00 92.06 168 HIS A N 1
ATOM 1376 C CA . HIS A 1 168 ? -21.127 0.985 18.175 1.00 92.06 168 HIS A CA 1
ATOM 1377 C C . HIS A 1 168 ? -19.923 0.176 18.688 1.00 92.06 168 HIS A C 1
ATOM 1379 O O . HIS A 1 168 ? -20.097 -0.811 19.397 1.00 92.06 168 HIS A O 1
ATOM 1385 N N . ILE A 1 169 ? -18.695 0.572 18.341 1.00 92.62 169 ILE A N 1
ATOM 1386 C CA . ILE A 1 169 ? -17.475 -0.077 18.845 1.00 92.62 169 ILE A CA 1
ATOM 1387 C C . ILE A 1 169 ? -17.339 0.120 20.360 1.00 92.62 169 ILE A C 1
ATOM 1389 O O . ILE A 1 169 ? -17.041 -0.848 21.054 1.00 92.62 169 ILE A O 1
ATOM 1393 N N . ILE A 1 170 ? -17.624 1.321 20.874 1.00 95.25 170 ILE A N 1
ATOM 1394 C CA . ILE A 1 170 ? -17.647 1.600 22.318 1.00 95.25 170 ILE A CA 1
ATOM 1395 C C . ILE A 1 170 ? -18.712 0.739 23.009 1.00 95.25 170 ILE A C 1
ATOM 1397 O O . ILE A 1 170 ? -18.416 0.083 24.004 1.00 95.25 170 ILE A O 1
ATOM 1401 N N . TYR A 1 171 ? -19.925 0.672 22.449 1.00 95.00 171 TYR A N 1
ATOM 1402 C CA . TYR A 1 171 ? -21.005 -0.147 23.008 1.00 95.00 171 TYR A CA 1
ATOM 1403 C C . TYR A 1 171 ? -20.663 -1.643 23.066 1.00 95.00 171 TYR A C 1
ATOM 1405 O O . TYR A 1 171 ? -20.931 -2.304 24.068 1.00 95.00 171 TYR A O 1
ATOM 1413 N N . ASN A 1 172 ? -20.028 -2.187 22.024 1.00 91.94 172 ASN A N 1
ATOM 1414 C CA . ASN A 1 172 ? -19.630 -3.598 22.005 1.00 91.94 172 ASN A CA 1
ATOM 1415 C C . ASN A 1 172 ? -18.599 -3.940 23.091 1.00 91.94 172 ASN A C 1
ATOM 1417 O O . ASN A 1 172 ? -18.561 -5.079 23.544 1.00 91.94 172 ASN A O 1
ATOM 1421 N N . ALA A 1 173 ? -17.813 -2.962 23.550 1.00 93.19 173 ALA A N 1
ATOM 1422 C CA . ALA A 1 173 ? -16.850 -3.141 24.631 1.00 93.19 173 ALA A CA 1
ATOM 1423 C C . ALA A 1 173 ? -17.473 -3.046 26.041 1.00 93.19 173 ALA A C 1
ATOM 1425 O O . ALA A 1 173 ? -16.742 -3.116 27.025 1.00 93.19 173 ALA A O 1
ATOM 1426 N N . LYS A 1 174 ? -18.802 -2.905 26.185 1.00 93.75 174 LYS A N 1
ATOM 1427 C CA . LYS A 1 174 ? -19.463 -2.708 27.492 1.00 93.75 174 LYS A CA 1
ATOM 1428 C C . LYS A 1 174 ? -19.119 -3.775 28.535 1.00 93.75 174 LYS A C 1
ATOM 1430 O O . LYS A 1 174 ? -18.907 -3.430 29.690 1.00 93.75 174 LYS A O 1
ATOM 1435 N N . SER A 1 175 ? -19.014 -5.045 28.139 1.00 91.19 175 SER A N 1
ATOM 1436 C CA . SER A 1 175 ? -18.676 -6.136 29.064 1.00 91.19 175 SER A CA 1
ATOM 1437 C C . SER A 1 175 ? -17.250 -5.996 29.598 1.00 91.19 175 SER A C 1
ATOM 1439 O O . SER A 1 175 ? -17.023 -6.184 30.789 1.00 91.19 175 SER A O 1
ATOM 1441 N N . ALA A 1 176 ? -16.315 -5.592 28.733 1.00 91.19 176 ALA A N 1
ATOM 1442 C CA . ALA A 1 176 ? -14.924 -5.327 29.089 1.00 91.19 176 ALA A CA 1
ATOM 1443 C C . ALA A 1 176 ? -14.794 -4.147 30.057 1.00 91.19 176 ALA A C 1
ATOM 1445 O O . ALA A 1 176 ? -14.082 -4.212 31.056 1.00 91.19 176 ALA A O 1
ATOM 1446 N N . LEU A 1 177 ? -15.514 -3.063 29.762 1.00 94.50 177 LEU A N 1
ATOM 1447 C CA . LEU A 1 177 ? -15.543 -1.871 30.603 1.00 94.50 177 LEU A CA 1
ATOM 1448 C C . LEU A 1 177 ? -16.162 -2.178 31.973 1.00 94.50 177 LEU A C 1
ATOM 1450 O O . LEU A 1 177 ? -15.585 -1.813 32.994 1.00 94.50 177 LEU A O 1
ATOM 1454 N N . ALA A 1 178 ? -17.273 -2.918 32.004 1.00 93.25 178 ALA A N 1
ATOM 1455 C CA . ALA A 1 178 ? -17.918 -3.347 33.240 1.00 93.25 178 ALA A CA 1
ATOM 1456 C C . ALA A 1 178 ? -16.998 -4.234 34.095 1.00 93.25 178 ALA A C 1
ATOM 1458 O O . ALA A 1 178 ? -16.881 -4.009 35.298 1.00 93.25 178 ALA A O 1
ATOM 1459 N N . ALA A 1 179 ? -16.299 -5.198 33.483 1.00 90.25 179 ALA A N 1
ATOM 1460 C CA . ALA A 1 179 ? -15.334 -6.056 34.175 1.00 90.25 179 ALA A CA 1
ATOM 1461 C C . ALA A 1 179 ? -14.163 -5.263 34.784 1.00 90.25 179 ALA A C 1
ATOM 1463 O O . ALA A 1 179 ? -13.638 -5.638 35.831 1.00 90.25 179 ALA A O 1
ATOM 1464 N N . ALA A 1 180 ? -13.783 -4.151 34.154 1.00 90.50 180 ALA A N 1
ATOM 1465 C CA . ALA A 1 180 ? -12.748 -3.240 34.632 1.00 90.50 180 ALA A CA 1
ATOM 1466 C C . ALA A 1 180 ? -13.244 -2.203 35.659 1.00 90.50 180 ALA A C 1
ATOM 1468 O O . ALA A 1 180 ? -12.449 -1.389 36.124 1.00 90.50 180 ALA A O 1
ATOM 1469 N N . GLY A 1 181 ? -14.540 -2.189 35.994 1.00 92.94 181 GLY A N 1
ATOM 1470 C CA . GLY A 1 181 ? -15.132 -1.167 36.863 1.00 92.94 181 GLY A CA 1
ATOM 1471 C C . GLY A 1 181 ? -15.178 0.233 36.235 1.00 92.94 181 GLY A C 1
ATOM 1472 O O . GLY A 1 181 ? -15.253 1.224 36.957 1.00 92.94 181 GLY A O 1
ATOM 1473 N N . LEU A 1 182 ? -15.116 0.328 34.904 1.00 94.88 182 LEU A N 1
ATOM 1474 C CA . LEU A 1 182 ? -15.142 1.593 34.171 1.00 94.88 182 LEU A CA 1
ATOM 1475 C C . LEU A 1 182 ? -16.567 1.965 33.739 1.00 94.88 182 LEU A C 1
ATOM 1477 O O . LEU A 1 182 ? -17.372 1.072 33.468 1.00 94.88 182 LEU A O 1
ATOM 1481 N N . PRO A 1 183 ? -16.885 3.265 33.593 1.00 94.69 183 PRO A N 1
ATOM 1482 C CA . PRO A 1 183 ? -18.173 3.700 33.058 1.00 94.69 183 PRO A CA 1
ATOM 1483 C C . PRO A 1 183 ? -18.403 3.182 31.630 1.00 94.69 183 PRO A C 1
ATOM 1485 O O . PRO A 1 183 ? -17.519 3.261 30.774 1.00 94.69 183 PRO A O 1
ATOM 1488 N N . PHE A 1 184 ? -19.607 2.680 31.354 1.00 95.31 184 PHE A N 1
ATOM 1489 C CA . PHE A 1 184 ? -19.981 2.097 30.064 1.00 95.31 184 PHE A CA 1
ATOM 1490 C C . PHE A 1 184 ? -21.407 2.492 29.659 1.00 95.31 184 PHE A C 1
ATOM 1492 O O . PHE A 1 184 ? -22.224 2.774 30.537 1.00 95.31 184 PHE A O 1
ATOM 1499 N N . PRO A 1 185 ? -21.746 2.474 28.356 1.00 95.75 185 PRO A N 1
ATOM 1500 C CA . PRO A 1 185 ? -23.094 2.812 27.904 1.00 95.75 185 PRO A CA 1
ATOM 1501 C C . PRO A 1 185 ? -24.147 1.832 28.447 1.00 95.75 185 PRO A C 1
ATOM 1503 O O . PRO A 1 185 ? -24.044 0.621 28.226 1.00 95.75 185 PRO A O 1
ATOM 1506 N N . GLY A 1 186 ? -25.172 2.347 29.131 1.00 92.81 186 GLY A N 1
ATOM 1507 C CA . GLY A 1 186 ? -26.230 1.521 29.734 1.00 92.81 186 GLY A CA 1
ATOM 1508 C C . GLY A 1 186 ? -27.192 0.881 28.722 1.00 92.81 186 GLY A C 1
ATOM 1509 O O . GLY A 1 186 ? -27.734 -0.194 28.971 1.00 92.81 186 GLY A O 1
ATOM 1510 N N . GLU A 1 187 ? -27.367 1.504 27.558 1.00 93.81 187 GLU A N 1
ATOM 1511 C CA . GLU A 1 187 ? -28.243 1.054 26.470 1.00 93.81 187 GLU A CA 1
ATOM 1512 C C . GLU A 1 187 ? -27.521 1.111 25.116 1.00 93.81 187 GLU A C 1
ATOM 1514 O O . GLU A 1 187 ? -26.427 1.665 25.023 1.00 93.81 187 GLU A O 1
ATOM 1519 N N . ASP A 1 188 ? -28.099 0.503 24.070 1.00 94.56 188 ASP A N 1
ATOM 1520 C CA . ASP A 1 188 ? -27.545 0.595 22.711 1.00 94.56 188 ASP A CA 1
ATOM 1521 C C . ASP A 1 188 ? -27.686 2.033 22.181 1.00 94.56 188 ASP A C 1
ATOM 1523 O O . ASP A 1 188 ? -28.809 2.459 21.892 1.00 94.56 188 ASP A O 1
ATOM 1527 N N . PRO A 1 189 ? -26.582 2.778 21.978 1.00 95.81 189 PRO A N 1
ATOM 1528 C CA . PRO A 1 189 ? -26.663 4.171 21.563 1.00 95.81 189 PRO A CA 1
ATOM 1529 C C . PRO A 1 189 ? -27.151 4.332 20.117 1.00 95.81 189 PRO A C 1
ATOM 1531 O O . PRO A 1 189 ? -27.483 5.435 19.703 1.00 95.81 189 PRO A O 1
ATOM 1534 N N . LEU A 1 190 ? -27.188 3.261 19.315 1.00 94.38 190 LEU A N 1
ATOM 1535 C CA . LEU A 1 190 ? -27.767 3.307 17.969 1.00 94.38 190 LEU A CA 1
ATOM 1536 C C . LEU A 1 190 ? -29.214 2.794 17.918 1.00 94.38 190 LEU A C 1
ATOM 1538 O O . LEU A 1 190 ? -29.767 2.669 16.824 1.00 94.38 190 LEU A O 1
ATOM 1542 N N . ALA A 1 191 ? -29.829 2.499 19.070 1.00 92.75 191 ALA A N 1
ATOM 1543 C CA . ALA A 1 191 ? -31.216 2.048 19.187 1.00 92.75 191 ALA A CA 1
ATOM 1544 C C . ALA A 1 191 ? -31.567 0.870 18.247 1.00 92.75 191 ALA A C 1
ATOM 1546 O O . ALA A 1 191 ? -32.631 0.841 17.628 1.00 92.75 191 ALA A O 1
ATOM 1547 N N . GLY A 1 192 ? -30.650 -0.092 18.083 1.00 89.38 192 GLY A N 1
ATOM 1548 C CA . GLY A 1 192 ? -30.819 -1.253 17.204 1.00 89.38 192 GLY A CA 1
ATOM 1549 C C . GLY A 1 192 ? -30.584 -0.987 15.711 1.00 89.38 192 GLY A C 1
ATOM 1550 O O . GLY A 1 192 ? -30.623 -1.922 14.906 1.00 89.38 192 GLY A O 1
ATOM 1551 N N . VAL A 1 193 ? -30.305 0.256 15.305 1.00 91.88 193 VAL A N 1
ATOM 1552 C CA . VAL A 1 193 ? -29.993 0.599 13.913 1.00 91.88 193 VAL A CA 1
ATOM 1553 C C . VAL A 1 193 ? -28.507 0.385 13.640 1.00 91.88 193 VAL A C 1
ATOM 1555 O O . VAL A 1 193 ? -27.627 0.803 14.387 1.00 91.88 193 VAL A O 1
ATOM 1558 N N . THR A 1 194 ? -28.179 -0.242 12.511 1.00 90.88 194 THR A N 1
ATOM 1559 C CA . THR A 1 194 ? -26.770 -0.441 12.155 1.00 90.88 194 THR A CA 1
ATOM 1560 C C . THR A 1 194 ? -26.105 0.871 11.726 1.00 90.88 194 THR A C 1
ATOM 1562 O O . THR A 1 194 ? -26.671 1.654 10.958 1.00 90.88 194 THR A O 1
ATOM 1565 N N . ALA A 1 195 ? -24.837 1.060 12.110 1.00 90.19 195 ALA A N 1
ATOM 1566 C CA . ALA A 1 195 ? -24.022 2.189 11.647 1.00 90.19 195 ALA A CA 1
ATOM 1567 C C . ALA A 1 195 ? -23.967 2.297 10.107 1.00 90.19 195 ALA A C 1
ATOM 1569 O O . ALA A 1 195 ? -23.901 3.396 9.562 1.00 90.19 195 ALA A O 1
ATOM 1570 N N . GLY A 1 196 ? -24.030 1.160 9.400 1.00 88.62 196 GLY A N 1
ATOM 1571 C CA . GLY A 1 196 ? -24.109 1.108 7.936 1.00 88.62 196 GLY A CA 1
ATOM 1572 C C . GLY A 1 196 ? -25.388 1.729 7.380 1.00 88.62 196 GLY A C 1
ATOM 1573 O O . GLY A 1 196 ? -25.324 2.505 6.430 1.00 88.62 196 GLY A O 1
ATOM 1574 N N . SER A 1 197 ? -26.537 1.439 7.994 1.00 88.56 197 SER A N 1
ATOM 1575 C CA . SER A 1 197 ? -27.817 2.031 7.596 1.00 88.56 197 SER A CA 1
ATOM 1576 C C . SER A 1 197 ? -27.813 3.549 7.785 1.00 88.56 197 SER A C 1
ATOM 1578 O O . SER A 1 197 ? -28.196 4.278 6.876 1.00 88.56 197 SER A O 1
ATOM 1580 N N . ILE A 1 198 ? -27.307 4.028 8.925 1.00 89.31 198 ILE A N 1
ATOM 1581 C CA . ILE A 1 198 ? -27.194 5.466 9.219 1.00 89.31 198 ILE A CA 1
ATOM 1582 C C . ILE A 1 198 ? -26.259 6.146 8.211 1.00 89.31 198 ILE A C 1
ATOM 1584 O O . ILE A 1 198 ? -26.617 7.154 7.604 1.00 89.31 198 ILE A O 1
ATOM 1588 N N . ALA A 1 199 ? -25.080 5.565 7.972 1.00 87.75 199 ALA A N 1
ATOM 1589 C CA . ALA A 1 199 ? -24.110 6.102 7.023 1.00 87.75 199 ALA A CA 1
ATOM 1590 C C . ALA A 1 199 ? -24.668 6.201 5.597 1.00 87.75 199 ALA A C 1
ATOM 1592 O O . ALA A 1 199 ? -24.379 7.168 4.895 1.00 87.75 199 ALA A O 1
ATOM 1593 N N . LYS A 1 200 ? -25.486 5.227 5.181 1.00 85.19 200 LYS A N 1
ATOM 1594 C CA . LYS A 1 200 ? -26.154 5.231 3.877 1.00 85.19 200 LYS A CA 1
ATOM 1595 C C . LYS A 1 200 ? -27.171 6.367 3.753 1.00 85.19 200 LYS A C 1
ATOM 1597 O O . LYS A 1 200 ? -27.233 6.982 2.696 1.00 85.19 200 LYS A O 1
ATOM 1602 N N . THR A 1 201 ? -27.924 6.663 4.811 1.00 85.06 201 THR A N 1
ATOM 1603 C CA . THR A 1 201 ? -28.884 7.780 4.834 1.00 85.06 201 THR A CA 1
ATOM 1604 C C . THR A 1 201 ? -28.188 9.143 4.803 1.00 85.06 201 THR A C 1
ATOM 1606 O O . THR A 1 201 ? -28.679 10.074 4.174 1.00 85.06 201 THR A O 1
ATOM 1609 N N . LEU A 1 202 ? -27.032 9.267 5.459 1.00 81.94 202 LEU A N 1
ATOM 1610 C CA . LEU A 1 202 ? -26.278 10.523 5.545 1.00 81.94 202 LEU A CA 1
ATOM 1611 C C . LEU A 1 202 ? -25.379 10.811 4.335 1.00 81.94 202 LEU A C 1
ATOM 1613 O O . LEU A 1 202 ? -24.938 11.949 4.144 1.00 81.94 202 LEU A O 1
ATOM 1617 N N . ALA A 1 203 ? -25.042 9.791 3.547 1.00 76.88 203 ALA A N 1
ATOM 1618 C CA . ALA A 1 203 ? -24.200 9.946 2.372 1.00 76.88 203 ALA A CA 1
ATOM 1619 C C . ALA A 1 203 ? -24.948 10.717 1.274 1.00 76.88 203 ALA A C 1
ATOM 1621 O O . ALA A 1 203 ? -25.933 10.242 0.722 1.00 76.88 203 ALA A O 1
ATOM 1622 N N . ILE A 1 204 ? -24.447 11.907 0.938 1.00 66.25 204 ILE A N 1
ATOM 1623 C CA . ILE A 1 204 ? -25.010 12.772 -0.114 1.00 66.25 204 ILE A CA 1
ATOM 1624 C C . ILE A 1 204 ? -24.417 12.424 -1.489 1.00 66.25 204 ILE A C 1
ATOM 1626 O O . ILE A 1 204 ? -25.010 12.706 -2.527 1.00 66.25 204 ILE A O 1
ATOM 1630 N N . ALA A 1 205 ? -23.232 11.806 -1.521 1.00 57.38 205 ALA A N 1
ATOM 1631 C CA . ALA A 1 205 ? -22.569 11.474 -2.770 1.00 57.38 205 ALA A CA 1
ATOM 1632 C C . ALA A 1 205 ? -23.202 10.234 -3.407 1.00 57.38 205 ALA A C 1
ATOM 1634 O O . ALA A 1 205 ? -23.100 9.130 -2.861 1.00 57.38 205 ALA A O 1
ATOM 1635 N N . GLU A 1 206 ? -23.758 10.385 -4.611 1.00 50.59 206 GLU A N 1
ATOM 1636 C CA . GLU A 1 206 ? -24.004 9.233 -5.469 1.00 50.59 206 GLU A CA 1
ATOM 1637 C C . GLU A 1 206 ? -22.665 8.512 -5.669 1.00 50.59 206 GLU A C 1
ATOM 1639 O O . GLU A 1 206 ? -21.674 9.087 -6.136 1.00 50.59 206 GLU A O 1
ATOM 1644 N N . LYS A 1 207 ? -22.604 7.249 -5.245 1.00 52.62 207 LYS A N 1
ATOM 1645 C CA . LYS A 1 207 ? -21.407 6.426 -5.371 1.00 52.62 207 LYS A CA 1
ATOM 1646 C C . LYS A 1 207 ? -21.187 6.150 -6.849 1.00 52.62 207 LYS A C 1
ATOM 1648 O O . LYS A 1 207 ? -21.653 5.131 -7.349 1.00 52.62 207 LYS A O 1
ATOM 1653 N N . ARG A 1 208 ? -20.468 7.039 -7.543 1.00 56.31 208 ARG A N 1
ATOM 1654 C CA . ARG A 1 208 ? -20.074 6.804 -8.932 1.00 56.31 208 ARG A CA 1
ATOM 1655 C C . ARG A 1 208 ? -19.262 5.510 -8.963 1.00 56.31 208 ARG A C 1
ATOM 1657 O O . ARG A 1 208 ? -18.193 5.432 -8.347 1.00 56.31 208 ARG A O 1
ATOM 1664 N N . PRO A 1 209 ? -19.778 4.450 -9.594 1.00 63.00 209 PRO A N 1
ATOM 1665 C CA . PRO A 1 209 ? -19.052 3.202 -9.672 1.00 63.00 209 PRO A CA 1
ATOM 1666 C C . PRO A 1 209 ? -17.791 3.452 -10.489 1.00 63.00 209 PRO A C 1
ATOM 1668 O O . PRO A 1 209 ? -17.863 3.997 -11.585 1.00 63.00 209 PRO A O 1
ATOM 1671 N N . ILE A 1 210 ? -16.641 3.045 -9.947 1.00 68.81 210 ILE A N 1
ATOM 1672 C CA . ILE A 1 210 ? -15.365 3.091 -10.670 1.00 68.81 210 ILE A CA 1
ATOM 1673 C C . ILE A 1 210 ? -15.573 2.360 -11.994 1.00 68.81 210 ILE A C 1
ATOM 1675 O O . ILE A 1 210 ? -15.933 1.172 -11.970 1.00 68.81 210 ILE A O 1
ATOM 1679 N N . GLN A 1 211 ? -15.412 3.065 -13.109 1.00 73.62 211 GLN A N 1
ATOM 1680 C CA . GLN A 1 211 ? -15.584 2.492 -14.434 1.00 73.62 211 GLN A CA 1
ATOM 1681 C C . GLN A 1 211 ? -14.276 1.836 -14.874 1.00 73.62 211 GLN A C 1
ATOM 1683 O O . GLN A 1 211 ? -13.229 1.990 -14.238 1.00 73.62 211 GLN A O 1
ATOM 1688 N N . GLU A 1 212 ? -14.349 1.025 -15.919 1.00 79.69 212 GLU A N 1
ATOM 1689 C CA . GLU A 1 212 ? -13.126 0.634 -16.609 1.00 79.69 212 GLU A CA 1
ATOM 1690 C C . GLU A 1 212 ? -12.546 1.834 -17.343 1.00 79.69 212 GLU A C 1
ATOM 1692 O O . GLU A 1 212 ? -13.253 2.785 -17.675 1.00 79.69 212 GLU A O 1
ATOM 1697 N N . MET A 1 213 ? -11.245 1.777 -17.564 1.00 86.06 213 MET A N 1
ATOM 1698 C CA . MET A 1 213 ? -10.572 2.722 -18.435 1.00 86.06 213 MET A CA 1
ATOM 1699 C C . MET A 1 213 ? -11.014 2.490 -19.883 1.00 86.06 213 MET A C 1
ATOM 1701 O O . MET A 1 213 ? -11.261 1.348 -20.267 1.00 86.06 213 MET A O 1
ATOM 1705 N N . SER A 1 214 ? -11.102 3.556 -20.681 1.00 86.06 214 SER A N 1
ATOM 1706 C CA . SER A 1 214 ? -11.302 3.408 -22.123 1.00 86.06 214 SER A CA 1
ATOM 1707 C C . SER A 1 214 ? -10.101 2.689 -22.745 1.00 86.06 214 SER A C 1
ATOM 1709 O O . SER A 1 214 ? -8.966 2.915 -22.325 1.00 86.06 214 SER A O 1
ATOM 1711 N N . ASP A 1 215 ? -10.331 1.854 -23.761 1.00 87.38 215 ASP A N 1
ATOM 1712 C CA . ASP A 1 215 ? -9.255 1.080 -24.400 1.00 87.38 215 ASP A CA 1
ATOM 1713 C C . ASP A 1 215 ? -8.162 2.009 -24.974 1.00 87.38 215 ASP A C 1
ATOM 1715 O O . ASP A 1 215 ? -6.974 1.708 -24.882 1.00 87.38 215 ASP A O 1
ATOM 1719 N N . ARG A 1 216 ? -8.546 3.200 -25.469 1.00 89.56 216 ARG A N 1
ATOM 1720 C CA . ARG A 1 216 ? -7.614 4.238 -25.944 1.00 89.56 216 ARG A CA 1
ATOM 1721 C C . ARG A 1 216 ? -6.719 4.777 -24.828 1.00 89.56 216 ARG A C 1
ATOM 1723 O O . ARG A 1 216 ? -5.508 4.847 -25.020 1.00 89.56 216 ARG A O 1
ATOM 1730 N N . ALA A 1 217 ? -7.295 5.173 -23.691 1.00 90.75 217 ALA A N 1
ATOM 1731 C CA . ALA A 1 217 ? -6.508 5.673 -22.563 1.00 90.75 217 ALA A CA 1
ATOM 1732 C C . ALA A 1 217 ? -5.624 4.559 -21.984 1.00 90.75 217 ALA A C 1
ATOM 1734 O O . ALA A 1 217 ? -4.451 4.788 -21.708 1.00 90.75 217 ALA A O 1
ATOM 1735 N N . PHE A 1 218 ? -6.156 3.336 -21.886 1.00 92.44 218 PHE A N 1
ATOM 1736 C CA . PHE A 1 218 ? -5.407 2.172 -21.421 1.00 92.44 218 PHE A CA 1
ATOM 1737 C C . PHE A 1 218 ? -4.179 1.911 -22.294 1.00 92.44 218 PHE A C 1
ATOM 1739 O O . PHE A 1 218 ? -3.070 1.875 -21.771 1.00 92.44 218 PHE A O 1
ATOM 1746 N N . ALA A 1 219 ? -4.359 1.798 -23.614 1.00 93.62 219 ALA A N 1
ATOM 1747 C CA . ALA A 1 219 ? -3.260 1.560 -24.543 1.00 93.62 219 ALA A CA 1
ATOM 1748 C C . ALA A 1 219 ? -2.214 2.680 -24.487 1.00 93.62 219 ALA A C 1
ATOM 1750 O O . ALA A 1 219 ? -1.028 2.393 -24.393 1.00 93.62 219 ALA A O 1
ATOM 1751 N N . LYS A 1 220 ? -2.639 3.952 -24.468 1.00 95.00 220 LYS A N 1
ATOM 1752 C CA . LYS A 1 220 ? -1.720 5.094 -24.340 1.00 95.00 220 LYS A CA 1
ATOM 1753 C C . LYS A 1 220 ? -0.852 5.006 -23.087 1.00 95.00 220 LYS A C 1
ATOM 1755 O O . LYS A 1 220 ? 0.360 5.144 -23.182 1.00 95.00 220 LYS A O 1
ATOM 1760 N N . ILE A 1 221 ? -1.472 4.785 -21.928 1.00 95.56 221 ILE A N 1
ATOM 1761 C CA . ILE A 1 221 ? -0.768 4.770 -20.642 1.00 95.56 221 ILE A CA 1
ATOM 1762 C C . ILE A 1 221 ? 0.172 3.570 -20.559 1.00 95.56 221 ILE A C 1
ATOM 1764 O O . ILE A 1 221 ? 1.333 3.731 -20.199 1.00 95.56 221 ILE A O 1
ATOM 1768 N N . VAL A 1 222 ? -0.323 2.375 -20.888 1.00 96.44 222 VAL A N 1
ATOM 1769 C CA . VAL A 1 222 ? 0.467 1.145 -20.770 1.00 96.44 222 VAL A CA 1
ATOM 1770 C C . VAL A 1 222 ? 1.618 1.142 -21.771 1.00 96.44 222 VAL A C 1
ATOM 1772 O O . VAL A 1 222 ? 2.729 0.811 -21.372 1.00 96.44 222 VAL A O 1
ATOM 1775 N N . ASN A 1 223 ? 1.391 1.573 -23.016 1.00 97.50 223 ASN A N 1
ATOM 1776 C CA . ASN A 1 223 ? 2.458 1.669 -24.013 1.00 97.50 223 ASN A CA 1
ATOM 1777 C C . ASN A 1 223 ? 3.489 2.721 -23.611 1.00 97.50 223 ASN A C 1
ATOM 1779 O O . ASN A 1 223 ? 4.665 2.405 -23.599 1.00 97.50 223 ASN A O 1
ATOM 1783 N N . HIS A 1 224 ? 3.068 3.915 -23.175 1.00 97.75 224 HIS A N 1
ATOM 1784 C CA . HIS A 1 224 ? 4.007 4.930 -22.693 1.00 97.75 224 HIS A CA 1
ATOM 1785 C C . HIS A 1 224 ? 4.863 4.411 -21.530 1.00 97.75 224 HIS A C 1
ATOM 1787 O O . HIS A 1 224 ? 6.082 4.546 -21.543 1.00 97.75 224 HIS A O 1
ATOM 1793 N N . SER A 1 225 ? 4.240 3.781 -20.528 1.00 98.25 225 SER A N 1
ATOM 1794 C CA . SER A 1 225 ? 4.977 3.193 -19.409 1.00 98.25 225 SER A CA 1
ATOM 1795 C C . SER A 1 225 ? 5.906 2.064 -19.851 1.00 98.25 225 SER A C 1
ATOM 1797 O O . SER A 1 225 ? 6.986 1.931 -19.291 1.00 98.25 225 SER A O 1
ATOM 1799 N N . TYR A 1 226 ? 5.517 1.253 -20.833 1.00 98.25 226 TYR A N 1
ATOM 1800 C CA . TYR A 1 226 ? 6.381 0.201 -21.356 1.00 98.25 226 TYR A CA 1
ATOM 1801 C C . TYR A 1 226 ? 7.557 0.778 -22.158 1.00 98.25 226 TYR A C 1
ATOM 1803 O O . TYR A 1 226 ? 8.695 0.428 -21.865 1.00 98.25 226 TYR A O 1
ATOM 1811 N N . ASP A 1 227 ? 7.312 1.751 -23.039 1.00 97.94 227 ASP A N 1
ATOM 1812 C CA . ASP A 1 227 ? 8.341 2.458 -23.812 1.00 97.94 227 ASP A CA 1
ATOM 1813 C C . ASP A 1 227 ? 9.386 3.111 -22.895 1.00 97.94 227 ASP A C 1
ATOM 1815 O O . ASP A 1 227 ? 10.585 3.069 -23.170 1.00 97.94 227 ASP A O 1
ATOM 1819 N N . VAL A 1 228 ? 8.953 3.682 -21.764 1.00 97.62 228 VAL A N 1
ATOM 1820 C CA . VAL A 1 228 ? 9.859 4.221 -20.739 1.00 97.62 228 VAL A CA 1
ATOM 1821 C C . VAL A 1 228 ? 10.800 3.136 -20.208 1.00 97.62 228 VAL A C 1
ATOM 1823 O O . VAL A 1 228 ? 11.999 3.392 -20.087 1.00 97.62 228 VAL A O 1
ATOM 1826 N N . LEU A 1 229 ? 10.285 1.937 -19.917 1.00 97.75 229 LEU A N 1
ATOM 1827 C CA . LEU A 1 229 ? 11.060 0.830 -19.346 1.00 97.75 229 LEU A CA 1
ATOM 1828 C C . LEU A 1 229 ? 12.045 0.219 -20.343 1.00 97.75 229 LEU A C 1
ATOM 1830 O O . LEU A 1 229 ? 13.147 -0.138 -19.931 1.00 97.75 229 LEU A O 1
ATOM 1834 N N . THR A 1 230 ? 11.664 0.130 -21.618 1.00 95.81 230 THR A N 1
ATOM 1835 C CA . THR A 1 230 ? 12.465 -0.492 -22.687 1.00 95.81 230 THR A CA 1
ATOM 1836 C C . THR A 1 230 ? 13.351 0.503 -23.439 1.00 95.81 230 THR A C 1
ATOM 1838 O O . THR A 1 230 ? 14.079 0.127 -24.357 1.00 95.81 230 THR A O 1
ATOM 1841 N N . SER A 1 231 ? 13.288 1.790 -23.089 1.00 96.25 231 SER A N 1
ATOM 1842 C CA . SER A 1 231 ? 14.129 2.821 -23.697 1.00 96.25 231 SER A CA 1
ATOM 1843 C C . SER A 1 231 ? 15.605 2.658 -23.325 1.00 96.25 231 SER A C 1
ATOM 1845 O O . SER A 1 231 ? 15.949 2.273 -22.209 1.00 96.25 231 SER A O 1
ATOM 1847 N N . GLU A 1 232 ? 16.504 3.092 -24.210 1.00 95.56 232 GLU A N 1
ATOM 1848 C CA . GLU A 1 232 ? 17.940 3.198 -23.903 1.00 95.56 232 GLU A CA 1
ATOM 1849 C C . GLU A 1 232 ? 18.202 4.073 -22.661 1.00 95.56 232 GLU A C 1
ATOM 1851 O O . GLU A 1 232 ? 19.089 3.801 -21.850 1.00 95.56 232 GLU A O 1
ATOM 1856 N N . ALA A 1 233 ? 17.374 5.103 -22.453 1.00 95.31 233 ALA A N 1
ATOM 1857 C CA . ALA A 1 233 ? 17.461 5.960 -21.278 1.00 95.31 233 ALA A CA 1
ATOM 1858 C C . ALA A 1 233 ? 17.216 5.192 -19.966 1.00 95.31 233 ALA A C 1
ATOM 1860 O O . ALA A 1 233 ? 17.805 5.556 -18.949 1.00 95.31 233 ALA A O 1
ATOM 1861 N N . SER A 1 234 ? 16.389 4.142 -19.972 1.00 96.44 234 SER A N 1
ATOM 1862 C CA . SER A 1 234 ? 16.166 3.258 -18.818 1.00 96.44 234 SER A CA 1
ATOM 1863 C C . SER A 1 234 ? 17.462 2.568 -18.388 1.00 96.44 234 SER A C 1
ATOM 1865 O O . SER A 1 234 ? 17.852 2.641 -17.221 1.00 96.44 234 SER A O 1
ATOM 1867 N N . GLU A 1 235 ? 18.196 1.993 -19.342 1.00 95.44 235 GLU A N 1
ATOM 1868 C CA . GLU A 1 235 ? 19.469 1.308 -19.089 1.00 95.44 235 GLU A CA 1
ATOM 1869 C C . GLU A 1 235 ? 20.543 2.250 -18.544 1.00 95.44 235 GLU A C 1
ATOM 1871 O O . GLU A 1 235 ? 21.271 1.912 -17.600 1.00 95.44 235 GLU A O 1
ATOM 1876 N N . ILE A 1 236 ? 20.601 3.470 -19.085 1.00 96.88 236 ILE A N 1
ATOM 1877 C CA . ILE A 1 236 ? 21.483 4.522 -18.576 1.00 96.88 236 ILE A CA 1
ATOM 1878 C C . ILE A 1 236 ? 21.092 4.868 -17.135 1.00 96.88 236 ILE A C 1
ATOM 1880 O O . ILE A 1 236 ? 21.945 4.815 -16.250 1.00 96.88 236 ILE A O 1
ATOM 1884 N N . LYS A 1 237 ? 19.808 5.138 -16.857 1.00 97.38 237 LYS A N 1
ATOM 1885 C CA . LYS A 1 237 ? 19.309 5.443 -15.502 1.00 97.38 237 LYS A CA 1
ATOM 1886 C C . LYS A 1 237 ? 19.666 4.334 -14.499 1.00 97.38 237 LYS A C 1
ATOM 1888 O O . LYS A 1 237 ? 20.173 4.647 -13.424 1.00 97.38 237 LYS A O 1
ATOM 1893 N N . ILE A 1 238 ? 19.461 3.057 -14.839 1.00 96.38 238 ILE A N 1
ATOM 1894 C CA . ILE A 1 238 ? 19.801 1.903 -13.978 1.00 96.38 238 ILE A CA 1
ATOM 1895 C C . ILE A 1 238 ? 21.306 1.849 -13.698 1.00 96.38 238 ILE A C 1
ATOM 1897 O O . ILE A 1 238 ? 21.720 1.630 -12.556 1.00 96.38 238 ILE A O 1
ATOM 1901 N N . THR A 1 239 ? 22.126 2.057 -14.729 1.00 95.88 239 THR A N 1
ATOM 1902 C CA . THR A 1 239 ? 23.588 2.032 -14.612 1.00 95.88 239 THR A CA 1
ATOM 1903 C C . THR A 1 239 ? 24.085 3.162 -13.713 1.00 95.88 239 THR A C 1
ATOM 1905 O O . THR A 1 239 ? 24.817 2.912 -12.756 1.00 95.88 239 THR A O 1
ATOM 1908 N N . LEU A 1 240 ? 23.640 4.397 -13.970 1.00 96.44 240 LEU A N 1
ATOM 1909 C CA . LEU A 1 240 ? 23.996 5.567 -13.166 1.00 96.44 240 LEU A CA 1
ATOM 1910 C C . LEU A 1 240 ? 23.523 5.409 -11.714 1.00 96.44 240 LEU A C 1
ATOM 1912 O O . LEU A 1 240 ? 24.231 5.792 -10.787 1.00 96.44 240 LEU A O 1
ATOM 1916 N N . TRP A 1 241 ? 22.343 4.825 -11.494 1.00 95.56 241 TRP A N 1
ATOM 1917 C CA . TRP A 1 241 ? 21.779 4.632 -10.157 1.00 95.56 241 TRP A CA 1
ATOM 1918 C C . TRP A 1 241 ? 22.526 3.592 -9.317 1.00 95.56 241 TRP A C 1
ATOM 1920 O O . TRP A 1 241 ? 22.730 3.800 -8.122 1.00 95.56 241 TRP A O 1
ATOM 1930 N N . ASN A 1 242 ? 22.964 2.481 -9.915 1.00 92.81 242 ASN A N 1
ATOM 1931 C CA . ASN A 1 242 ? 23.795 1.504 -9.205 1.00 92.81 242 ASN A CA 1
ATOM 1932 C C . ASN A 1 242 ? 25.222 2.036 -8.979 1.00 92.81 242 ASN A C 1
ATOM 1934 O O . ASN A 1 242 ? 25.798 1.794 -7.922 1.00 92.81 242 ASN A O 1
ATOM 1938 N N . ARG A 1 243 ? 25.754 2.868 -9.883 1.00 92.75 243 ARG A N 1
ATOM 1939 C CA . ARG A 1 243 ? 27.057 3.518 -9.678 1.00 92.75 243 ARG A CA 1
ATOM 1940 C C . ARG A 1 243 ? 27.079 4.457 -8.465 1.00 92.75 243 ARG A C 1
ATOM 1942 O O . ARG A 1 243 ? 28.097 4.550 -7.789 1.00 92.75 243 ARG A O 1
ATOM 1949 N N . VAL A 1 244 ? 25.964 5.123 -8.147 1.00 92.44 244 VAL A N 1
ATOM 1950 C CA . VAL A 1 244 ? 25.860 5.987 -6.950 1.00 92.44 244 VAL A CA 1
ATOM 1951 C C . VAL A 1 244 ? 26.207 5.216 -5.676 1.00 92.44 244 VAL A C 1
ATOM 1953 O O . VAL A 1 244 ? 27.014 5.692 -4.878 1.00 92.44 244 VAL A O 1
ATOM 1956 N N . ILE A 1 245 ? 25.636 4.021 -5.489 1.00 88.19 245 ILE A N 1
ATOM 1957 C CA . ILE A 1 245 ? 25.870 3.240 -4.269 1.00 88.19 245 ILE A CA 1
ATOM 1958 C C . ILE A 1 245 ? 27.269 2.609 -4.246 1.00 88.19 245 ILE A C 1
ATOM 1960 O O . ILE A 1 245 ? 27.850 2.475 -3.174 1.00 88.19 245 ILE A O 1
ATOM 1964 N N . GLU A 1 246 ? 27.837 2.288 -5.412 1.00 87.44 246 GLU A N 1
ATOM 1965 C CA . GLU A 1 246 ? 29.223 1.814 -5.546 1.00 87.44 246 GLU A CA 1
ATOM 1966 C C . GLU A 1 246 ? 30.247 2.888 -5.139 1.00 87.44 246 GLU A C 1
ATOM 1968 O O . GLU A 1 246 ? 31.280 2.557 -4.565 1.00 87.44 246 GLU A O 1
ATOM 1973 N N . LEU A 1 247 ? 29.945 4.169 -5.378 1.00 89.25 247 LEU A N 1
ATOM 1974 C CA . LEU A 1 247 ? 30.805 5.299 -5.001 1.00 89.25 247 LEU A CA 1
ATOM 1975 C C . LEU A 1 247 ? 30.664 5.708 -3.527 1.00 89.25 247 LEU A C 1
ATOM 1977 O O . LEU A 1 247 ? 31.588 6.282 -2.955 1.00 89.25 247 LEU A O 1
ATOM 1981 N N . CYS A 1 248 ? 29.531 5.415 -2.882 1.00 83.06 248 CYS A N 1
ATOM 1982 C CA . CYS A 1 248 ? 29.255 5.846 -1.506 1.00 83.06 248 CYS A CA 1
ATOM 1983 C C . CYS A 1 248 ? 30.322 5.442 -0.461 1.00 83.06 248 CYS A C 1
ATOM 1985 O O . CYS A 1 248 ? 30.644 6.284 0.378 1.00 83.06 248 CYS A O 1
ATOM 1987 N N . PRO A 1 249 ? 30.916 4.230 -0.478 1.00 75.44 249 PRO A N 1
ATOM 1988 C CA . PRO A 1 249 ? 31.988 3.860 0.452 1.00 75.44 249 PRO A CA 1
ATOM 1989 C C . PRO A 1 249 ? 33.276 4.687 0.308 1.00 75.44 249 PRO A C 1
ATOM 1991 O O . PRO A 1 249 ? 34.068 4.741 1.245 1.00 75.44 249 PRO A O 1
ATOM 1994 N N . SER A 1 250 ? 33.507 5.313 -0.850 1.00 64.69 250 SER A N 1
ATOM 1995 C CA . SER A 1 250 ? 34.746 6.038 -1.167 1.00 64.69 250 SER A CA 1
ATOM 1996 C C . SER A 1 250 ? 34.744 7.501 -0.710 1.00 64.69 250 SER A C 1
ATOM 1998 O O . SER A 1 250 ? 35.798 8.135 -0.694 1.00 64.69 250 SER A O 1
ATOM 2000 N N . PHE A 1 251 ? 33.592 8.041 -0.302 1.00 63.47 251 PHE A N 1
ATOM 2001 C CA . PHE A 1 251 ? 33.430 9.447 0.069 1.00 63.47 251 PHE A CA 1
ATOM 2002 C C . PHE A 1 251 ? 33.295 9.623 1.590 1.00 63.47 251 PHE A C 1
ATOM 2004 O O . PHE A 1 251 ? 32.202 9.596 2.157 1.00 63.47 251 PHE A O 1
ATOM 2011 N N . ASN A 1 252 ? 34.427 9.851 2.264 1.00 55.84 252 ASN A N 1
ATOM 2012 C CA . ASN A 1 252 ? 34.479 10.220 3.685 1.00 55.84 252 ASN A CA 1
ATOM 2013 C C . ASN A 1 252 ? 34.044 11.687 3.881 1.00 55.84 252 ASN A C 1
ATOM 2015 O O . ASN A 1 252 ? 34.877 12.578 4.017 1.00 55.84 252 ASN A O 1
ATOM 2019 N N . GLY A 1 253 ? 32.733 11.934 3.878 1.00 60.00 253 GLY A N 1
ATOM 2020 C CA . GLY A 1 253 ? 32.139 13.273 3.983 1.00 60.00 253 GLY A CA 1
ATOM 2021 C C . GLY A 1 253 ? 31.192 13.528 2.816 1.00 60.00 253 GLY A C 1
ATOM 2022 O O . GLY A 1 253 ? 31.572 14.106 1.807 1.00 60.00 253 GLY A O 1
ATOM 2023 N N . THR A 1 254 ? 29.962 13.034 2.935 1.00 61.69 254 THR A N 1
ATOM 2024 C CA . THR A 1 254 ? 28.951 12.957 1.871 1.00 61.69 254 THR A CA 1
ATOM 2025 C C . THR A 1 254 ? 28.492 14.327 1.368 1.00 61.69 254 THR A C 1
ATOM 2027 O O . THR A 1 254 ? 27.519 14.883 1.881 1.00 61.69 254 THR A O 1
ATOM 2030 N N . ASN A 1 255 ? 29.122 14.842 0.312 1.00 81.69 255 ASN A N 1
ATOM 2031 C CA . ASN A 1 255 ? 28.456 15.786 -0.577 1.00 81.69 255 ASN A CA 1
ATOM 2032 C C . ASN A 1 255 ? 27.660 14.986 -1.617 1.00 81.69 255 ASN A C 1
ATOM 2034 O O . ASN A 1 255 ? 28.215 14.474 -2.588 1.00 81.69 255 ASN A O 1
ATOM 2038 N N . GLU A 1 256 ? 26.345 14.861 -1.411 1.00 86.00 256 GLU A N 1
ATOM 2039 C CA . GLU A 1 256 ? 25.470 14.088 -2.304 1.00 86.00 256 GLU A CA 1
ATOM 2040 C C . GLU A 1 256 ? 25.583 14.540 -3.767 1.00 86.00 256 GLU A C 1
ATOM 2042 O O . GLU A 1 256 ? 25.479 13.729 -4.686 1.00 86.00 256 GLU A O 1
ATOM 2047 N N . SER A 1 257 ? 25.837 15.832 -3.991 1.00 88.06 257 SER A N 1
ATOM 2048 C CA . SER A 1 257 ? 25.940 16.390 -5.337 1.00 88.06 257 SER A CA 1
ATOM 2049 C C . SER A 1 257 ? 27.200 15.936 -6.070 1.00 88.06 257 SER A C 1
ATOM 2051 O O . SER A 1 257 ? 27.148 15.738 -7.281 1.00 88.06 257 SER A O 1
ATOM 2053 N N . GLU A 1 258 ? 28.309 15.737 -5.352 1.00 89.50 258 GLU A N 1
ATOM 2054 C CA . GLU A 1 258 ? 29.565 15.242 -5.929 1.00 89.50 258 GLU A CA 1
ATOM 2055 C C . GLU A 1 258 ? 29.425 13.784 -6.356 1.00 89.50 258 GLU A C 1
ATOM 2057 O O . GLU A 1 258 ? 29.750 13.455 -7.492 1.00 89.50 258 GLU A O 1
ATOM 2062 N N . ILE A 1 259 ? 28.831 12.940 -5.505 1.00 92.12 259 ILE A N 1
ATOM 2063 C CA . ILE A 1 259 ? 28.583 11.526 -5.827 1.00 92.12 259 ILE A CA 1
ATOM 2064 C C . ILE A 1 259 ? 27.667 11.406 -7.050 1.00 92.12 259 ILE A C 1
ATOM 2066 O O . ILE A 1 259 ? 27.933 10.621 -7.959 1.00 92.12 259 ILE A O 1
ATOM 2070 N N . LEU A 1 260 ? 26.590 12.196 -7.106 1.00 94.06 260 LEU A N 1
ATOM 2071 C CA . LEU A 1 260 ? 25.686 12.196 -8.258 1.00 94.06 260 LEU A CA 1
ATOM 2072 C C . LEU A 1 260 ? 26.386 12.695 -9.532 1.00 94.06 260 LEU A C 1
ATOM 2074 O O . LEU A 1 260 ? 26.164 12.135 -10.608 1.00 94.06 260 LEU A O 1
ATOM 2078 N N . ALA A 1 261 ? 27.238 13.717 -9.427 1.00 92.25 261 ALA A N 1
ATOM 2079 C CA . ALA A 1 261 ? 28.018 14.218 -10.553 1.00 92.25 261 ALA A CA 1
ATOM 2080 C C . ALA A 1 261 ? 29.032 13.181 -11.057 1.00 92.25 261 ALA A C 1
ATOM 2082 O O . ALA A 1 261 ? 29.073 12.920 -12.257 1.00 92.25 261 ALA A O 1
ATOM 2083 N N . GLU A 1 262 ? 29.788 12.543 -10.162 1.00 93.06 262 GLU A N 1
ATOM 2084 C CA . GLU A 1 262 ? 30.773 11.514 -10.513 1.00 93.06 262 GLU A CA 1
ATOM 2085 C C . GLU A 1 262 ? 30.123 10.242 -11.065 1.00 93.06 262 GLU A C 1
ATOM 2087 O O . GLU A 1 262 ? 30.643 9.624 -11.999 1.00 93.06 262 GLU A O 1
ATOM 2092 N N . ALA A 1 263 ? 28.945 9.875 -10.556 1.00 94.81 263 ALA A N 1
ATOM 2093 C CA . ALA A 1 263 ? 28.156 8.797 -11.134 1.00 94.81 263 ALA A CA 1
ATOM 2094 C C . ALA A 1 263 ? 27.748 9.096 -12.589 1.00 94.81 263 ALA A C 1
ATOM 2096 O O . ALA A 1 263 ? 27.558 8.153 -13.353 1.00 94.81 263 ALA A O 1
ATOM 2097 N N . GLY A 1 264 ? 27.660 10.377 -12.978 1.00 96.94 264 GLY A N 1
ATOM 2098 C CA . GLY A 1 264 ? 27.327 10.842 -14.330 1.00 96.94 264 GLY A CA 1
ATOM 2099 C C . GLY A 1 264 ? 25.924 11.444 -14.473 1.00 96.94 264 GLY A C 1
ATOM 2100 O O . GLY A 1 264 ? 25.497 11.746 -15.588 1.00 96.94 264 GLY A O 1
ATOM 2101 N N . TRP A 1 265 ? 25.192 11.648 -13.370 1.00 97.25 265 TRP A N 1
ATOM 2102 C CA . TRP A 1 265 ? 23.817 12.160 -13.419 1.00 97.25 265 TRP A CA 1
ATOM 2103 C C . TRP A 1 265 ? 23.724 13.589 -13.946 1.00 97.25 265 TRP A C 1
ATOM 2105 O O . TRP A 1 265 ? 22.767 13.918 -14.638 1.00 97.25 265 TRP A O 1
ATOM 2115 N N . THR A 1 266 ? 24.700 14.448 -13.658 1.00 96.31 266 THR A N 1
ATOM 2116 C CA . THR A 1 266 ? 24.683 15.845 -14.126 1.00 96.31 266 THR A CA 1
ATOM 2117 C C . THR A 1 266 ? 24.754 15.945 -15.649 1.00 96.31 266 THR A C 1
ATOM 2119 O O . THR A 1 266 ? 24.043 16.760 -16.237 1.00 96.31 266 THR A O 1
ATOM 2122 N N . THR A 1 267 ? 25.561 15.095 -16.289 1.00 97.19 267 THR A N 1
ATOM 2123 C CA . THR A 1 267 ? 25.646 14.990 -17.752 1.00 97.19 267 THR A CA 1
ATOM 2124 C C . THR A 1 267 ? 24.330 14.484 -18.329 1.00 97.19 267 THR A C 1
ATOM 2126 O O . THR A 1 267 ? 23.746 15.153 -19.177 1.00 97.19 267 THR A O 1
ATOM 2129 N N . PHE A 1 268 ? 23.807 13.377 -17.795 1.00 97.50 268 PHE A N 1
ATOM 2130 C CA . PHE A 1 268 ? 22.542 12.799 -18.249 1.00 97.50 268 PHE A CA 1
ATOM 2131 C C . PHE A 1 268 ? 21.372 13.790 -18.156 1.00 97.50 268 PHE A C 1
ATOM 2133 O O . PHE A 1 268 ? 20.627 13.969 -19.117 1.00 97.50 268 PHE A O 1
ATOM 2140 N N . LEU A 1 269 ? 21.214 14.462 -17.010 1.00 97.00 269 LEU A N 1
ATOM 2141 C CA . LEU A 1 269 ? 20.123 15.416 -16.800 1.00 97.00 269 LEU A CA 1
ATOM 2142 C C . LEU A 1 269 ? 20.225 16.614 -17.752 1.00 97.00 269 LEU A C 1
ATOM 2144 O O . LEU A 1 269 ? 19.200 17.083 -18.238 1.00 97.00 269 LEU A O 1
ATOM 2148 N N . ARG A 1 270 ? 21.445 17.080 -18.055 1.00 96.19 270 ARG A N 1
ATOM 2149 C CA . ARG A 1 270 ? 21.678 18.166 -19.016 1.00 96.19 270 ARG A CA 1
ATOM 2150 C C . ARG A 1 270 ? 21.323 17.748 -20.441 1.00 96.19 270 ARG A C 1
ATOM 2152 O O . ARG A 1 270 ? 20.634 18.492 -21.124 1.00 96.19 270 ARG A O 1
ATOM 2159 N N . GLU A 1 271 ? 21.774 16.575 -20.878 1.00 96.12 271 GLU A N 1
ATOM 2160 C CA . GLU A 1 271 ? 21.497 16.048 -22.223 1.00 96.12 271 GLU A CA 1
ATOM 2161 C C . GLU A 1 271 ? 20.009 15.777 -22.458 1.00 96.12 271 GLU A C 1
ATOM 2163 O O . GLU A 1 271 ? 19.530 15.872 -23.585 1.00 96.12 271 GLU A O 1
ATOM 2168 N N . LYS A 1 272 ? 19.274 15.437 -21.396 1.00 95.38 272 LYS A N 1
ATOM 2169 C CA . LYS A 1 272 ? 17.820 15.241 -21.430 1.00 95.38 272 LYS A CA 1
ATOM 2170 C C . LYS A 1 272 ? 17.021 16.505 -21.116 1.00 95.38 272 LYS A C 1
ATOM 2172 O O . LYS A 1 272 ? 15.803 16.411 -21.006 1.00 95.38 272 LYS A O 1
ATOM 2177 N N . GLU A 1 273 ? 17.688 17.649 -20.957 1.00 95.94 273 GLU A N 1
ATOM 2178 C CA . GLU A 1 273 ? 17.064 18.945 -20.653 1.00 95.94 273 GLU A CA 1
ATOM 2179 C C . GLU A 1 273 ? 16.127 18.891 -19.428 1.00 95.94 273 GLU A C 1
ATOM 2181 O O . GLU A 1 273 ? 15.084 19.542 -19.373 1.00 95.94 273 GLU A O 1
ATOM 2186 N N . ILE A 1 274 ? 16.490 18.089 -18.421 1.00 94.62 274 ILE A N 1
ATOM 2187 C CA . ILE A 1 274 ? 15.683 17.899 -17.215 1.00 94.62 274 ILE A CA 1
ATOM 2188 C C . ILE A 1 274 ? 15.929 19.054 -16.245 1.00 94.62 274 ILE A C 1
ATOM 2190 O O . ILE A 1 274 ? 17.067 19.346 -15.875 1.00 94.62 274 ILE A O 1
ATOM 2194 N N . ASP A 1 275 ? 14.842 19.664 -15.773 1.00 91.94 275 ASP A N 1
ATOM 2195 C CA . ASP A 1 275 ? 14.900 20.730 -14.778 1.00 91.94 275 ASP A CA 1
ATOM 2196 C C . ASP A 1 275 ? 15.464 20.238 -13.431 1.00 91.94 275 ASP A C 1
ATOM 2198 O O . ASP A 1 275 ? 14.957 19.298 -12.809 1.00 91.94 275 ASP A O 1
ATOM 2202 N N . VAL A 1 276 ? 16.508 20.924 -12.962 1.00 93.38 276 VAL A N 1
ATOM 2203 C CA . VAL A 1 276 ? 17.193 20.678 -11.685 1.00 93.38 276 VAL A CA 1
ATOM 2204 C C . VAL A 1 276 ? 16.915 21.760 -10.638 1.00 93.38 276 VAL A C 1
ATOM 2206 O O . VAL A 1 276 ? 17.530 21.745 -9.571 1.00 93.38 276 VAL A O 1
ATOM 2209 N N . SER A 1 277 ? 15.976 22.678 -10.895 1.00 91.75 277 SER A N 1
ATOM 2210 C CA . SER A 1 277 ? 15.595 23.768 -9.982 1.00 91.75 277 SER A CA 1
ATOM 2211 C C . SER A 1 277 ? 15.165 23.275 -8.595 1.00 91.75 277 SER A C 1
ATOM 2213 O O . SER A 1 277 ? 15.430 23.923 -7.584 1.00 91.75 277 SER A O 1
ATOM 2215 N N . CYS A 1 278 ? 14.565 22.082 -8.525 1.00 88.00 278 CYS A N 1
ATOM 2216 C CA . CYS A 1 278 ? 14.164 21.431 -7.277 1.00 88.00 278 CYS A CA 1
ATOM 2217 C C . CYS A 1 278 ? 15.324 20.761 -6.511 1.00 88.00 278 CYS A C 1
ATOM 2219 O O . CYS A 1 278 ? 15.092 20.144 -5.469 1.00 88.00 278 CYS A O 1
ATOM 2221 N N . GLY A 1 279 ? 16.558 20.872 -7.010 1.00 91.75 279 GLY A N 1
ATOM 2222 C CA . GLY A 1 279 ? 17.764 20.240 -6.480 1.00 91.75 279 GLY A CA 1
ATOM 2223 C C . GLY A 1 279 ? 18.157 18.972 -7.244 1.00 91.75 279 GLY A C 1
ATOM 2224 O O . GLY A 1 279 ? 17.304 18.200 -7.688 1.00 91.75 279 GLY A O 1
ATOM 2225 N N . LEU A 1 280 ? 19.468 18.729 -7.356 1.00 92.88 280 LEU A N 1
ATOM 2226 C CA . LEU A 1 280 ? 20.036 17.636 -8.157 1.00 92.88 280 LEU A CA 1
ATOM 2227 C C . LEU A 1 280 ? 19.502 16.258 -7.741 1.00 92.88 280 LEU A C 1
ATOM 2229 O O . LEU A 1 280 ? 19.021 15.505 -8.585 1.00 92.88 280 LEU A O 1
ATOM 2233 N N . PHE A 1 281 ? 19.512 15.944 -6.441 1.00 92.50 281 PHE A N 1
ATOM 2234 C CA . PHE A 1 281 ? 18.979 14.670 -5.954 1.00 92.50 281 PHE A CA 1
ATOM 2235 C C . PHE A 1 281 ? 17.487 14.508 -6.262 1.00 92.50 281 PHE A C 1
ATOM 2237 O O . PHE A 1 281 ? 17.058 13.423 -6.636 1.00 92.50 281 PHE A O 1
ATOM 2244 N N . ASN A 1 282 ? 16.687 15.573 -6.157 1.00 93.44 282 ASN A N 1
ATOM 2245 C CA . ASN A 1 282 ? 15.259 15.504 -6.468 1.00 93.44 282 ASN A CA 1
ATOM 2246 C C . ASN A 1 282 ? 15.008 15.244 -7.957 1.00 93.44 282 ASN A C 1
ATOM 2248 O O . ASN A 1 282 ? 14.133 14.442 -8.282 1.00 93.44 282 ASN A O 1
ATOM 2252 N N . ALA A 1 283 ? 15.797 15.857 -8.842 1.00 95.31 283 ALA A N 1
ATOM 2253 C CA . ALA A 1 283 ? 15.738 15.587 -10.275 1.00 95.31 283 ALA A CA 1
ATOM 2254 C C . ALA A 1 283 ? 16.083 14.121 -10.584 1.00 95.31 283 ALA A C 1
ATOM 2256 O O . ALA A 1 283 ? 15.297 13.439 -11.241 1.00 95.31 283 ALA A O 1
ATOM 2257 N N . VAL A 1 284 ? 17.188 13.602 -10.030 1.00 96.25 284 VAL A N 1
ATOM 2258 C CA . VAL A 1 284 ? 17.573 12.182 -10.155 1.00 96.25 284 VAL A CA 1
ATOM 2259 C C . VAL A 1 284 ? 16.476 11.272 -9.610 1.00 96.25 284 VAL A C 1
ATOM 2261 O O . VAL A 1 284 ? 15.995 10.378 -10.302 1.00 96.25 284 VAL A O 1
ATOM 2264 N N . ARG A 1 285 ? 16.018 11.534 -8.386 1.00 95.00 285 ARG A N 1
ATOM 2265 C CA . ARG A 1 285 ? 14.966 10.767 -7.723 1.00 95.00 285 ARG A CA 1
ATOM 2266 C C . ARG A 1 285 ? 13.696 10.707 -8.567 1.00 95.00 285 ARG A C 1
ATOM 2268 O O . ARG A 1 285 ? 13.100 9.642 -8.659 1.00 95.00 285 ARG A O 1
ATOM 2275 N N . ASN A 1 286 ? 13.293 11.799 -9.215 1.00 95.00 286 ASN A N 1
ATOM 2276 C CA . ASN A 1 286 ? 12.130 11.799 -10.103 1.00 95.00 286 ASN A CA 1
ATOM 2277 C C . ASN A 1 286 ? 12.311 10.859 -11.306 1.00 95.00 286 ASN A C 1
ATOM 2279 O O . ASN A 1 286 ? 11.371 10.146 -11.643 1.00 95.00 286 ASN A O 1
ATOM 2283 N N . GLN A 1 287 ? 13.512 10.794 -11.893 1.00 96.19 287 GLN A N 1
ATOM 2284 C CA . GLN A 1 287 ? 13.817 9.868 -12.994 1.00 96.19 287 GLN A CA 1
ATOM 2285 C C . GLN A 1 287 ? 13.746 8.400 -12.561 1.00 96.19 287 GLN A C 1
ATOM 2287 O O . GLN A 1 287 ? 13.255 7.552 -13.303 1.00 96.19 287 GLN A O 1
ATOM 2292 N N . ILE A 1 288 ? 14.206 8.096 -11.347 1.00 97.00 288 ILE A N 1
ATOM 2293 C CA . ILE A 1 288 ? 14.111 6.751 -10.765 1.00 97.00 288 ILE A CA 1
ATOM 2294 C C . ILE A 1 288 ? 12.654 6.402 -10.447 1.00 97.00 288 ILE A C 1
ATOM 2296 O O . ILE A 1 288 ? 12.182 5.310 -10.758 1.00 97.00 288 ILE A O 1
ATOM 2300 N N . ASN A 1 289 ? 11.911 7.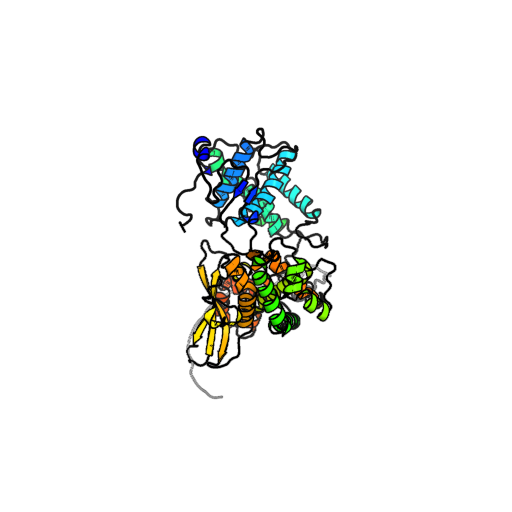347 -9.874 1.00 96.31 289 ASN A N 1
ATOM 2301 C CA . ASN A 1 289 ? 10.510 7.161 -9.516 1.00 96.31 289 ASN A CA 1
ATOM 2302 C C . ASN A 1 289 ? 9.612 6.912 -10.732 1.00 96.31 289 ASN A C 1
ATOM 2304 O O . ASN A 1 289 ? 8.672 6.126 -10.634 1.00 96.31 289 ASN A O 1
ATOM 2308 N N . GLU A 1 290 ? 9.917 7.535 -11.869 1.00 96.44 290 GLU A N 1
ATOM 2309 C CA . GLU A 1 290 ? 9.245 7.293 -13.146 1.00 96.44 290 GLU A CA 1
ATOM 2310 C C . GLU A 1 290 ? 9.396 5.834 -13.608 1.00 96.44 290 GLU A C 1
ATOM 2312 O O . GLU A 1 290 ? 8.397 5.213 -13.975 1.00 96.44 290 GLU A O 1
ATOM 2317 N N . LEU A 1 291 ? 10.600 5.248 -13.514 1.00 98.00 291 LEU A N 1
ATOM 2318 C CA . LEU A 1 291 ? 10.822 3.830 -13.836 1.00 98.00 291 LEU A CA 1
ATOM 2319 C C . LEU A 1 291 ? 10.019 2.914 -12.903 1.00 98.00 291 LEU A C 1
ATOM 2321 O O . LEU A 1 291 ? 9.330 2.001 -13.354 1.00 98.00 291 LEU A O 1
ATOM 2325 N N . ILE A 1 292 ? 10.053 3.189 -11.596 1.00 97.69 292 ILE A N 1
ATOM 2326 C CA . ILE A 1 292 ? 9.322 2.408 -10.584 1.00 97.69 292 ILE A CA 1
ATOM 2327 C C . ILE A 1 292 ? 7.814 2.453 -10.849 1.00 97.69 292 ILE A C 1
ATOM 2329 O O . ILE A 1 292 ? 7.130 1.427 -10.803 1.00 97.69 292 ILE A O 1
ATOM 2333 N N . ALA A 1 293 ? 7.283 3.646 -11.109 1.00 96.94 293 ALA A N 1
ATOM 2334 C CA . ALA A 1 293 ? 5.864 3.849 -11.345 1.00 96.94 293 ALA A CA 1
ATOM 2335 C C . ALA A 1 293 ? 5.416 3.243 -12.679 1.00 96.94 293 ALA A C 1
ATOM 2337 O O . ALA A 1 293 ? 4.366 2.602 -12.712 1.00 96.94 293 ALA A O 1
ATOM 2338 N N . SER A 1 294 ? 6.225 3.360 -13.734 1.00 98.06 294 SER A N 1
ATOM 2339 C CA . SER A 1 294 ? 5.969 2.739 -15.038 1.00 98.06 294 SER A CA 1
ATOM 2340 C C . SER A 1 294 ? 5.941 1.215 -14.938 1.00 98.06 294 SER A C 1
ATOM 2342 O O . SER A 1 294 ? 4.986 0.588 -15.395 1.00 98.06 294 SER A O 1
ATOM 2344 N N . ALA A 1 295 ? 6.898 0.610 -14.227 1.00 98.00 295 ALA A N 1
ATOM 2345 C CA . ALA A 1 295 ? 6.883 -0.826 -13.954 1.00 98.00 295 ALA A CA 1
ATOM 2346 C C . ALA A 1 295 ? 5.635 -1.243 -13.165 1.00 98.00 295 ALA A C 1
ATOM 2348 O O . ALA A 1 295 ? 4.976 -2.229 -13.501 1.00 98.00 295 ALA A O 1
ATOM 2349 N N . ALA A 1 296 ? 5.247 -0.460 -12.152 1.00 97.12 296 ALA A N 1
ATOM 2350 C CA . ALA A 1 296 ? 4.025 -0.713 -11.398 1.00 97.12 296 ALA A CA 1
ATOM 2351 C C . ALA A 1 296 ? 2.758 -0.611 -12.268 1.00 97.12 296 ALA A C 1
ATOM 2353 O O . ALA A 1 296 ? 1.839 -1.408 -12.071 1.00 97.12 296 ALA A O 1
ATOM 2354 N N . ILE A 1 297 ? 2.694 0.333 -13.217 1.00 96.88 297 ILE A N 1
ATOM 2355 C CA . ILE A 1 297 ? 1.592 0.457 -14.187 1.00 96.88 297 ILE A CA 1
ATOM 2356 C C . ILE A 1 297 ? 1.536 -0.780 -15.075 1.00 96.88 297 ILE A C 1
ATOM 2358 O O . ILE A 1 297 ? 0.482 -1.413 -15.139 1.00 96.88 297 ILE A O 1
ATOM 2362 N N . VAL A 1 298 ? 2.642 -1.155 -15.723 1.00 97.81 298 VAL A N 1
ATOM 2363 C CA . VAL A 1 298 ? 2.692 -2.305 -16.643 1.00 97.81 298 VAL A CA 1
ATOM 2364 C C . VAL A 1 298 ? 2.276 -3.585 -15.921 1.00 97.81 298 VAL A C 1
ATOM 2366 O O . VAL A 1 298 ? 1.371 -4.284 -16.374 1.00 97.81 298 VAL A O 1
ATOM 2369 N N . ILE A 1 299 ? 2.831 -3.846 -14.734 1.00 96.81 299 ILE A N 1
ATOM 2370 C CA . ILE A 1 299 ? 2.474 -5.042 -13.965 1.00 96.81 299 ILE A CA 1
ATOM 2371 C C . ILE A 1 299 ? 1.005 -4.984 -13.537 1.00 96.81 299 ILE A C 1
ATOM 2373 O O . ILE A 1 299 ? 0.252 -5.909 -13.826 1.00 96.81 299 ILE A O 1
ATOM 2377 N N . GLN A 1 300 ? 0.538 -3.919 -12.877 1.00 95.19 300 GLN A N 1
ATOM 2378 C CA . GLN A 1 300 ? -0.835 -3.887 -12.348 1.00 95.19 300 GLN A CA 1
ATOM 2379 C C . GLN A 1 300 ? -1.907 -3.863 -13.437 1.00 95.19 300 GLN A C 1
ATOM 2381 O O . GLN A 1 300 ? -2.980 -4.432 -13.233 1.00 95.19 300 GLN A O 1
ATOM 2386 N N . SER A 1 301 ? -1.647 -3.208 -14.568 1.00 94.62 301 SER A N 1
ATOM 2387 C CA . SER A 1 301 ? -2.590 -3.122 -15.686 1.00 94.62 301 SER A CA 1
ATOM 2388 C C . SER A 1 301 ? -2.755 -4.461 -16.406 1.00 94.62 301 SER A C 1
ATOM 2390 O O . SER A 1 301 ? -3.886 -4.824 -16.730 1.00 94.62 301 SER A O 1
ATOM 2392 N N . LEU A 1 302 ? -1.668 -5.220 -16.576 1.00 95.44 302 LEU A N 1
ATOM 2393 C CA . LEU A 1 302 ? -1.657 -6.473 -17.337 1.00 95.44 302 LEU A CA 1
ATOM 2394 C C . LEU A 1 302 ? -1.826 -7.733 -16.478 1.00 95.44 302 LEU A C 1
ATOM 2396 O O . LEU A 1 302 ? -2.127 -8.793 -17.009 1.00 95.44 302 LEU A O 1
ATOM 2400 N N . THR A 1 303 ? -1.679 -7.632 -15.155 1.00 94.31 303 THR A N 1
ATOM 2401 C CA . THR A 1 303 ? -1.866 -8.767 -14.225 1.00 94.31 303 THR A CA 1
ATOM 2402 C C . THR A 1 303 ? -3.002 -8.543 -13.235 1.00 94.31 303 THR A C 1
ATOM 2404 O O . THR A 1 303 ? -3.380 -9.458 -12.506 1.00 94.31 303 THR A O 1
ATOM 2407 N N . ALA A 1 304 ? -3.547 -7.327 -13.157 1.00 92.12 304 ALA A N 1
ATOM 2408 C CA . ALA A 1 304 ? -4.543 -6.940 -12.167 1.00 92.12 304 ALA A CA 1
ATOM 2409 C C . ALA A 1 304 ? -4.108 -7.142 -10.702 1.00 92.12 304 ALA A C 1
ATOM 2411 O O . ALA A 1 304 ? -4.968 -7.248 -9.828 1.00 92.12 304 ALA A O 1
ATOM 2412 N N . MET A 1 305 ? -2.815 -7.157 -10.370 1.00 91.94 305 MET A N 1
ATOM 2413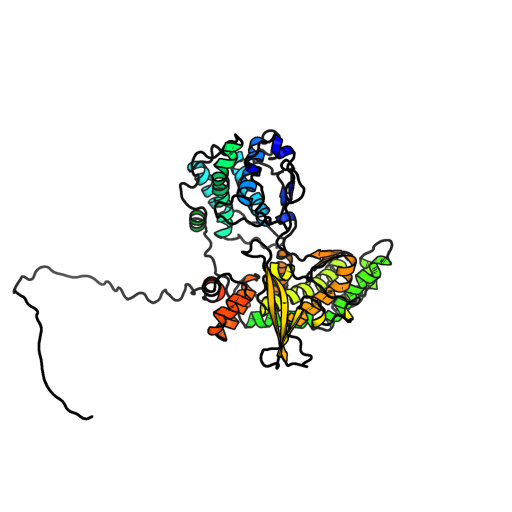 C CA . MET A 1 305 ? -2.359 -7.214 -8.973 1.00 91.94 305 MET A CA 1
ATOM 2414 C C . MET A 1 305 ? -2.805 -5.992 -8.148 1.00 91.94 305 MET A C 1
ATOM 2416 O O . MET A 1 305 ? -2.970 -4.879 -8.653 1.00 91.94 305 MET A O 1
ATOM 2420 N N . ARG A 1 306 ? -3.032 -6.179 -6.841 1.00 89.00 306 ARG A N 1
ATOM 2421 C CA . ARG A 1 306 ? -3.279 -5.072 -5.895 1.00 89.00 306 ARG A CA 1
ATOM 2422 C C . ARG A 1 306 ? -1.960 -4.378 -5.526 1.00 89.00 306 ARG A C 1
ATOM 2424 O O . ARG A 1 306 ? -0.926 -5.033 -5.480 1.00 89.00 306 ARG A O 1
ATOM 2431 N N . PRO A 1 307 ? -1.991 -3.100 -5.109 1.00 90.19 307 PRO A N 1
ATOM 2432 C CA . PRO A 1 307 ? -0.793 -2.399 -4.638 1.00 90.19 307 PRO A CA 1
ATOM 2433 C C . PRO A 1 307 ? -0.080 -3.095 -3.485 1.00 90.19 307 PRO A C 1
ATOM 2435 O O . PRO A 1 307 ? 1.137 -3.157 -3.486 1.00 90.19 307 PRO A O 1
ATOM 2438 N N . SER A 1 308 ? -0.826 -3.659 -2.530 1.00 88.06 308 SER A N 1
ATOM 2439 C CA . SER A 1 308 ? -0.237 -4.407 -1.414 1.00 88.06 308 SER A CA 1
ATOM 2440 C C . SER A 1 308 ? 0.390 -5.732 -1.851 1.00 88.06 308 SER A C 1
ATOM 2442 O O . SER A 1 308 ? 1.310 -6.200 -1.200 1.00 88.06 308 SER A O 1
ATOM 2444 N N . GLU A 1 309 ? -0.132 -6.350 -2.919 1.00 91.94 309 GLU A N 1
ATOM 2445 C CA . GLU A 1 309 ? 0.435 -7.576 -3.502 1.00 91.94 309 GLU A CA 1
ATOM 2446 C C . GLU A 1 309 ? 1.750 -7.232 -4.212 1.00 91.94 309 GLU A C 1
ATOM 2448 O O . GLU A 1 309 ? 2.763 -7.859 -3.937 1.00 91.94 309 GLU A O 1
ATOM 2453 N N . LEU A 1 310 ? 1.760 -6.159 -5.014 1.00 93.31 310 LEU A N 1
ATOM 2454 C CA . LEU A 1 310 ? 2.958 -5.655 -5.694 1.00 93.31 310 LEU A CA 1
ATOM 2455 C C . LEU A 1 310 ? 4.042 -5.180 -4.706 1.00 93.31 310 LEU A C 1
ATOM 2457 O O . LEU A 1 310 ? 5.205 -5.541 -4.837 1.00 93.31 310 LEU A O 1
ATOM 2461 N N . ALA A 1 311 ? 3.661 -4.404 -3.686 1.00 92.75 311 ALA A N 1
ATOM 2462 C CA . ALA A 1 311 ? 4.573 -3.916 -2.648 1.00 92.75 311 ALA A CA 1
ATOM 2463 C C . ALA A 1 311 ? 5.122 -5.037 -1.751 1.00 92.75 311 ALA A C 1
ATOM 2465 O O . ALA A 1 311 ? 6.116 -4.836 -1.064 1.00 92.75 311 ALA A O 1
ATOM 2466 N N . GLY A 1 312 ? 4.452 -6.192 -1.724 1.00 91.50 312 GLY A N 1
ATOM 2467 C CA . GLY A 1 312 ? 4.852 -7.363 -0.950 1.00 91.50 312 GLY A CA 1
ATOM 2468 C C . GLY A 1 312 ? 5.668 -8.387 -1.734 1.00 91.50 312 GLY A C 1
ATOM 2469 O O . GLY A 1 312 ? 5.899 -9.472 -1.207 1.00 91.50 312 GLY A O 1
ATOM 2470 N N . LEU A 1 313 ? 6.048 -8.091 -2.980 1.00 92.94 313 LEU A N 1
ATOM 2471 C CA . LEU A 1 313 ? 6.920 -8.959 -3.766 1.00 92.94 313 LEU A CA 1
ATOM 2472 C C . LEU A 1 313 ? 8.328 -8.973 -3.181 1.00 92.94 313 LEU A C 1
ATOM 2474 O O . LEU A 1 313 ? 8.866 -7.929 -2.807 1.00 92.94 313 LEU A O 1
ATOM 2478 N N . ILE A 1 314 ? 8.923 -10.159 -3.138 1.00 90.25 314 ILE A N 1
ATOM 2479 C CA . ILE A 1 314 ? 10.249 -10.399 -2.572 1.00 90.25 314 ILE A CA 1
ATOM 2480 C C . ILE A 1 314 ? 11.229 -10.623 -3.722 1.00 90.25 314 ILE A C 1
ATOM 2482 O O . ILE A 1 314 ? 10.904 -11.303 -4.686 1.00 90.25 314 ILE A O 1
ATOM 2486 N N . TYR A 1 315 ? 12.416 -10.041 -3.630 1.00 87.06 315 TYR A N 1
ATOM 2487 C CA . TYR A 1 315 ? 13.541 -10.301 -4.516 1.00 87.06 315 TYR A CA 1
ATOM 2488 C C . TYR A 1 315 ? 14.402 -11.422 -3.924 1.00 87.06 315 TYR A C 1
ATOM 2490 O O . TYR A 1 315 ? 14.849 -11.312 -2.782 1.00 87.06 315 TYR A O 1
ATOM 2498 N N . CYS A 1 316 ? 14.639 -12.478 -4.704 1.00 74.75 316 CYS A N 1
ATOM 2499 C CA . CYS A 1 316 ? 15.331 -13.686 -4.246 1.00 74.75 316 CYS A CA 1
ATOM 2500 C C . CYS A 1 316 ? 16.491 -14.104 -5.165 1.00 74.75 316 CYS A C 1
ATOM 2502 O O . CYS A 1 316 ? 16.929 -15.250 -5.083 1.00 74.75 316 CYS A O 1
ATOM 2504 N N . ALA A 1 317 ? 16.976 -13.225 -6.050 1.00 74.50 317 ALA A N 1
ATOM 2505 C CA . ALA A 1 317 ? 18.054 -13.601 -6.962 1.00 74.50 317 ALA A CA 1
ATOM 2506 C C . ALA A 1 317 ? 19.379 -13.779 -6.208 1.00 74.50 317 ALA A C 1
ATOM 2508 O O . ALA A 1 317 ? 19.727 -12.966 -5.347 1.00 74.50 317 ALA A O 1
ATOM 2509 N N . ASN A 1 318 ? 20.121 -14.825 -6.568 1.00 66.19 318 ASN A N 1
ATOM 2510 C CA . ASN A 1 318 ? 21.401 -15.185 -5.964 1.00 66.19 318 ASN A CA 1
ATOM 2511 C C . ASN A 1 318 ? 22.567 -14.805 -6.890 1.00 66.19 318 ASN A C 1
ATOM 2513 O O . ASN A 1 318 ? 23.340 -15.660 -7.314 1.00 66.19 318 ASN A O 1
ATOM 2517 N N . THR A 1 319 ? 22.645 -13.526 -7.261 1.00 66.31 319 THR A N 1
ATOM 2518 C CA . THR A 1 319 ? 23.696 -12.994 -8.139 1.00 66.31 319 THR A CA 1
ATOM 2519 C C . THR A 1 319 ? 24.432 -11.842 -7.459 1.00 66.31 319 THR A C 1
ATOM 2521 O O . THR A 1 319 ? 23.840 -11.098 -6.676 1.00 66.31 319 THR A O 1
ATOM 2524 N N . GLU A 1 320 ? 25.727 -11.689 -7.751 1.00 69.00 320 GLU A N 1
ATOM 2525 C CA . GLU A 1 320 ? 26.556 -10.593 -7.216 1.00 69.00 320 GLU A CA 1
ATOM 2526 C C . GLU A 1 320 ? 26.468 -9.308 -8.058 1.00 69.00 320 GLU A C 1
ATOM 2528 O O . GLU A 1 320 ? 26.846 -8.229 -7.598 1.00 69.00 320 GLU A O 1
ATOM 2533 N N . HIS A 1 321 ? 25.993 -9.411 -9.306 1.00 74.12 321 HIS A N 1
ATOM 2534 C CA . HIS A 1 321 ? 25.972 -8.307 -10.261 1.00 74.12 321 HIS A CA 1
ATOM 2535 C C . HIS A 1 321 ? 24.613 -8.146 -10.944 1.00 74.12 321 HIS A C 1
ATOM 2537 O O . HIS A 1 321 ? 24.032 -9.084 -11.483 1.00 74.12 321 HIS A O 1
ATOM 2543 N N . TYR A 1 322 ? 24.134 -6.903 -11.022 1.00 73.38 322 TYR A N 1
ATOM 2544 C CA . TYR A 1 322 ? 22.819 -6.601 -11.593 1.00 73.38 322 TYR A CA 1
ATOM 2545 C C . TYR A 1 322 ? 22.717 -6.866 -13.104 1.00 73.38 322 TYR A C 1
ATOM 2547 O O . TYR A 1 322 ? 21.621 -7.069 -13.618 1.00 73.38 322 TYR A O 1
ATOM 2555 N N . LYS A 1 323 ? 23.839 -6.843 -13.837 1.00 76.06 323 LYS A N 1
ATOM 2556 C CA . LYS A 1 323 ? 23.874 -7.118 -15.287 1.00 76.06 323 LYS A CA 1
ATOM 2557 C C . LYS A 1 323 ? 23.779 -8.605 -15.621 1.00 76.06 323 LYS A C 1
ATOM 2559 O O . LYS A 1 323 ? 23.439 -8.930 -16.748 1.00 76.06 323 LYS A O 1
ATOM 2564 N N . SER A 1 324 ? 24.094 -9.479 -14.666 1.00 71.38 324 SER A N 1
ATOM 2565 C CA . SER A 1 324 ? 24.024 -10.930 -14.847 1.00 71.38 324 SER A CA 1
ATOM 2566 C C . SER A 1 324 ? 22.703 -11.515 -14.363 1.00 71.38 324 SER A C 1
ATOM 2568 O O . SER A 1 324 ? 22.570 -12.727 -14.326 1.00 71.38 324 SER A O 1
ATOM 2570 N N . ILE A 1 325 ? 21.755 -10.680 -13.928 1.00 74.38 325 ILE A N 1
ATOM 2571 C CA . ILE A 1 325 ? 20.428 -11.160 -13.565 1.00 74.38 325 ILE A CA 1
ATOM 2572 C C . ILE A 1 325 ? 19.766 -11.649 -14.852 1.00 74.38 325 ILE A C 1
ATOM 2574 O O . ILE A 1 325 ? 19.600 -10.864 -15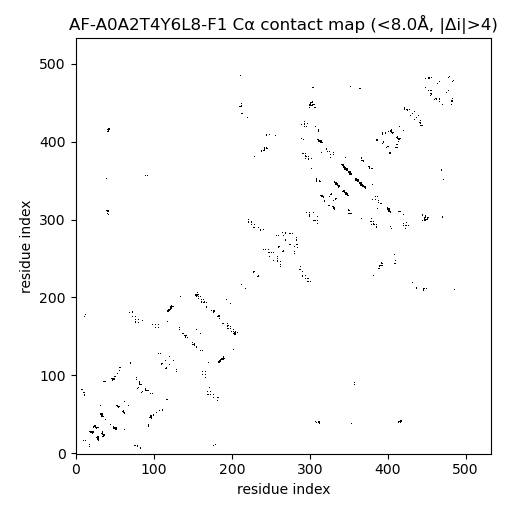.786 1.00 74.38 325 ILE A O 1
ATOM 2578 N N . ASP A 1 326 ? 19.365 -12.911 -14.885 1.00 75.81 326 ASP A N 1
ATOM 2579 C CA . ASP A 1 326 ? 18.395 -13.420 -15.850 1.00 75.81 326 ASP A CA 1
ATOM 2580 C C . ASP A 1 326 ? 16.975 -13.257 -15.261 1.00 75.81 326 ASP A C 1
ATOM 2582 O O . ASP A 1 326 ? 16.789 -13.469 -14.054 1.00 75.81 326 ASP A O 1
ATOM 2586 N N . PRO A 1 327 ? 15.955 -12.858 -16.047 1.00 73.06 327 PRO A N 1
ATOM 2587 C CA . PRO A 1 327 ? 14.555 -12.919 -15.625 1.00 73.06 327 PRO A CA 1
ATOM 2588 C C . PRO A 1 327 ? 14.148 -14.223 -14.917 1.00 73.06 327 PRO A C 1
ATOM 2590 O O . PRO A 1 327 ? 13.353 -14.176 -13.975 1.00 73.06 327 PRO A O 1
ATOM 2593 N N . GLU A 1 328 ? 14.696 -15.368 -15.330 1.00 70.06 328 GLU A N 1
ATOM 2594 C CA . GLU A 1 328 ? 14.413 -16.691 -14.753 1.00 70.06 328 GLU A CA 1
ATOM 2595 C C . GLU A 1 328 ? 15.114 -16.923 -13.403 1.00 70.06 328 GLU A C 1
ATOM 2597 O O . GLU A 1 328 ? 14.668 -17.729 -12.587 1.00 70.06 328 GLU A O 1
ATOM 2602 N N . GLU A 1 329 ? 16.168 -16.157 -13.115 1.00 71.62 329 GLU A N 1
ATOM 2603 C CA . GLU A 1 329 ? 16.969 -16.243 -11.890 1.00 71.62 329 GLU A CA 1
ATOM 2604 C C . GLU A 1 329 ? 16.500 -15.285 -10.787 1.00 71.62 329 GLU A C 1
ATOM 2606 O O . GLU A 1 329 ? 17.028 -15.292 -9.673 1.00 71.62 329 GLU A O 1
ATOM 2611 N N . LEU A 1 330 ? 15.470 -14.473 -11.046 1.00 73.00 330 LEU A N 1
ATOM 2612 C CA . LEU A 1 330 ? 14.931 -13.506 -10.083 1.00 73.00 330 LEU A CA 1
ATOM 2613 C C . LEU A 1 330 ? 14.384 -14.140 -8.793 1.00 73.00 330 LEU A C 1
ATOM 2615 O O . LEU A 1 330 ? 14.108 -13.427 -7.819 1.00 73.00 330 LEU A O 1
ATOM 2619 N N . GLY A 1 331 ? 14.160 -15.457 -8.796 1.00 72.62 331 GLY A N 1
ATOM 2620 C CA . GLY A 1 331 ? 13.655 -16.265 -7.682 1.00 72.62 331 GLY A CA 1
ATOM 2621 C C . GLY A 1 331 ? 12.189 -16.004 -7.313 1.00 72.62 331 GLY A C 1
ATOM 2622 O O . GLY A 1 331 ? 11.534 -16.865 -6.733 1.00 72.62 331 GLY A O 1
ATOM 2623 N N . CYS A 1 332 ? 11.642 -14.841 -7.678 1.00 83.94 332 CYS A N 1
ATOM 2624 C CA . CYS A 1 332 ? 10.217 -14.530 -7.594 1.00 83.94 332 CYS A CA 1
ATOM 2625 C C . CYS A 1 332 ? 9.450 -14.852 -8.879 1.00 83.94 332 CYS A C 1
ATOM 2627 O O . CYS A 1 332 ? 8.226 -14.927 -8.833 1.00 83.94 332 CYS A O 1
ATOM 2629 N N . VAL A 1 333 ? 10.141 -15.076 -9.998 1.00 90.25 333 VAL A N 1
ATOM 2630 C CA . VAL A 1 333 ? 9.545 -15.518 -11.262 1.00 90.25 333 VAL A CA 1
ATOM 2631 C C . VAL A 1 333 ? 9.906 -16.983 -11.473 1.00 90.25 333 VAL A C 1
ATOM 2633 O O . VAL A 1 333 ? 11.075 -17.346 -11.425 1.00 90.25 333 VAL A O 1
ATOM 2636 N N . ARG A 1 334 ? 8.899 -17.828 -11.691 1.00 90.06 334 ARG A N 1
ATOM 2637 C CA . ARG A 1 334 ? 9.053 -19.231 -12.074 1.00 90.06 334 ARG A CA 1
ATOM 2638 C C . ARG A 1 334 ? 8.568 -19.411 -13.502 1.00 90.06 334 ARG A C 1
ATOM 2640 O O . ARG A 1 334 ? 7.471 -18.966 -13.832 1.00 90.06 334 ARG A O 1
ATOM 2647 N N . VAL A 1 335 ? 9.343 -20.116 -14.313 1.00 91.25 335 VAL A N 1
ATOM 2648 C CA . VAL A 1 335 ? 8.931 -20.523 -15.658 1.00 91.25 335 VAL A CA 1
ATOM 2649 C C . VAL A 1 335 ? 8.424 -21.960 -15.617 1.00 91.25 335 VAL A C 1
ATOM 2651 O O . VAL A 1 335 ? 9.008 -22.826 -14.967 1.00 91.25 335 VAL A O 1
ATOM 2654 N N . THR A 1 336 ? 7.295 -22.217 -16.268 1.00 93.25 336 THR A N 1
ATOM 2655 C CA . THR A 1 336 ? 6.751 -23.568 -16.448 1.00 93.25 336 THR A CA 1
ATOM 2656 C C . THR A 1 336 ? 6.265 -23.752 -17.878 1.00 93.25 336 THR A C 1
ATOM 2658 O O . THR A 1 336 ? 5.914 -22.775 -18.530 1.00 93.25 336 THR A O 1
ATOM 2661 N N . LEU A 1 337 ? 6.241 -24.983 -18.380 1.00 95.81 337 LEU A N 1
ATOM 2662 C CA . LEU A 1 337 ? 5.732 -25.262 -19.719 1.00 95.81 337 LEU A CA 1
ATOM 2663 C C . LEU A 1 337 ? 4.201 -25.343 -19.714 1.00 95.81 337 LEU A C 1
ATOM 2665 O O . LEU A 1 337 ? 3.588 -25.823 -18.758 1.00 95.81 337 LEU A O 1
ATOM 2669 N N . SER A 1 338 ? 3.578 -24.898 -20.801 1.00 94.94 338 SER A N 1
ATOM 2670 C CA . SER A 1 338 ? 2.179 -25.192 -21.094 1.00 94.94 338 SER A CA 1
ATOM 2671 C C . SER A 1 338 ? 1.960 -26.701 -21.240 1.00 94.94 338 SER A C 1
ATOM 2673 O O . SER A 1 338 ? 2.891 -27.468 -21.479 1.00 94.94 338 SER A O 1
ATOM 2675 N N . ALA A 1 339 ? 0.706 -27.144 -21.117 1.00 93.94 339 ALA A N 1
ATOM 2676 C CA . ALA A 1 339 ? 0.364 -28.567 -21.177 1.00 93.94 339 ALA A CA 1
ATOM 2677 C C . ALA A 1 339 ? 0.756 -29.243 -22.508 1.00 93.94 339 ALA A C 1
ATOM 2679 O O . ALA A 1 339 ? 1.011 -30.443 -22.530 1.00 93.94 339 ALA A O 1
ATOM 2680 N N . ASP A 1 340 ? 0.809 -28.480 -23.601 1.00 95.25 340 ASP A N 1
ATOM 2681 C CA . ASP A 1 340 ? 1.251 -28.924 -24.929 1.00 95.25 340 ASP A CA 1
ATOM 2682 C C . ASP A 1 340 ? 2.767 -28.767 -25.162 1.00 95.25 340 ASP A C 1
ATOM 2684 O O . ASP A 1 340 ? 3.272 -29.176 -26.205 1.00 95.25 340 ASP A O 1
ATOM 2688 N N . GLY A 1 341 ? 3.499 -28.181 -24.209 1.00 94.69 341 GLY A N 1
ATOM 2689 C CA . GLY A 1 341 ? 4.936 -27.929 -24.305 1.00 94.69 341 GLY A CA 1
ATOM 2690 C C . GLY A 1 341 ? 5.338 -26.845 -25.309 1.00 94.69 341 GLY A C 1
ATOM 2691 O O . GLY A 1 341 ? 6.526 -26.708 -25.581 1.00 94.69 341 GLY A O 1
ATOM 2692 N N . LEU A 1 342 ? 4.390 -26.086 -25.872 1.00 96.44 342 LEU A N 1
ATOM 2693 C CA . LEU A 1 342 ? 4.677 -25.071 -26.895 1.00 96.44 342 LEU A CA 1
ATOM 2694 C C . LEU A 1 342 ? 5.058 -23.707 -26.312 1.00 96.44 342 LEU A C 1
ATOM 2696 O O . LEU A 1 342 ? 5.724 -22.912 -26.981 1.00 96.44 342 LEU A O 1
ATOM 2700 N N . PHE A 1 343 ? 4.645 -23.429 -25.076 1.00 96.69 343 PHE A N 1
ATOM 2701 C CA . PHE A 1 343 ? 4.834 -22.138 -24.432 1.00 96.69 343 PHE A CA 1
ATOM 2702 C C . PHE A 1 343 ? 5.501 -22.265 -23.069 1.00 96.69 343 PHE A C 1
ATOM 2704 O O . PHE A 1 343 ? 5.210 -23.162 -22.284 1.00 96.69 343 PHE A O 1
ATOM 2711 N N . GLU A 1 344 ? 6.337 -21.285 -22.763 1.00 95.19 344 GLU A N 1
ATOM 2712 C CA . GLU A 1 344 ? 6.831 -20.996 -21.426 1.00 95.19 344 GLU A CA 1
ATOM 2713 C C . GLU A 1 344 ? 5.905 -19.970 -20.772 1.00 95.19 344 GLU A C 1
ATOM 2715 O O . GLU A 1 344 ? 5.650 -18.897 -21.321 1.00 95.19 344 GLU A O 1
ATOM 2720 N N . ILE A 1 345 ? 5.380 -20.312 -19.601 1.00 95.00 345 ILE A N 1
ATOM 2721 C CA . ILE A 1 345 ? 4.468 -19.509 -18.793 1.00 95.00 345 ILE A CA 1
ATOM 2722 C C . ILE A 1 345 ? 5.255 -18.934 -17.619 1.00 95.00 345 ILE A C 1
ATOM 2724 O O . ILE A 1 345 ? 5.820 -19.676 -16.814 1.00 95.00 345 ILE A O 1
ATOM 2728 N N . PHE A 1 346 ? 5.235 -17.610 -17.490 1.00 94.81 346 PHE A N 1
ATOM 2729 C CA . PHE A 1 346 ? 5.899 -16.896 -16.407 1.00 94.81 346 PHE A CA 1
ATOM 2730 C C . PHE A 1 346 ? 4.937 -16.691 -15.240 1.00 94.81 346 PHE A C 1
ATOM 2732 O O . PHE A 1 346 ? 3.896 -16.042 -15.378 1.00 94.81 346 PHE A O 1
ATOM 2739 N N . LEU A 1 347 ? 5.301 -17.226 -14.080 1.00 93.81 347 LEU A N 1
ATOM 2740 C CA . LEU A 1 347 ? 4.528 -17.180 -12.846 1.00 93.81 347 LEU A CA 1
ATOM 2741 C C . LEU A 1 347 ? 5.270 -16.350 -11.801 1.00 93.81 347 LEU A C 1
ATOM 2743 O O . LEU A 1 347 ? 6.370 -16.698 -11.386 1.00 93.81 347 LEU A O 1
ATOM 2747 N N . LEU A 1 348 ? 4.661 -15.263 -11.348 1.00 93.25 348 LEU A N 1
ATOM 2748 C CA . LEU A 1 348 ? 5.180 -14.435 -10.268 1.00 93.25 348 LEU A CA 1
ATOM 2749 C C . LEU A 1 348 ? 4.668 -14.945 -8.925 1.00 93.25 348 LEU A C 1
ATOM 2751 O O . LEU A 1 348 ? 3.463 -14.935 -8.681 1.00 93.25 348 LEU A O 1
ATOM 2755 N N . SER A 1 349 ? 5.580 -15.339 -8.046 1.00 91.94 349 SER A N 1
ATOM 2756 C CA . SER A 1 349 ? 5.283 -15.777 -6.685 1.00 91.94 349 SER A CA 1
ATOM 2757 C C . SER A 1 349 ? 5.150 -14.584 -5.738 1.00 91.94 349 SER A C 1
ATOM 2759 O O . SER A 1 349 ? 5.976 -13.671 -5.736 1.00 91.94 349 SER A O 1
ATOM 2761 N N . GLY A 1 350 ? 4.134 -14.602 -4.880 1.00 90.88 350 GLY A N 1
ATOM 2762 C CA . GLY A 1 350 ? 3.994 -13.636 -3.792 1.00 90.88 350 GLY A CA 1
ATOM 2763 C C . GLY A 1 350 ? 2.833 -13.987 -2.874 1.00 90.88 350 GLY A C 1
ATOM 2764 O O . GLY A 1 350 ? 2.523 -15.160 -2.689 1.00 90.88 350 GLY A O 1
ATOM 2765 N N . PHE A 1 351 ? 2.196 -12.981 -2.272 1.00 89.38 351 PHE A N 1
ATOM 2766 C CA . PHE A 1 351 ? 1.192 -13.208 -1.230 1.00 89.38 351 PHE A CA 1
ATOM 2767 C C . PHE A 1 351 ? -0.054 -12.348 -1.405 1.00 89.38 351 PHE A C 1
ATOM 2769 O O . PHE A 1 351 ? 0.023 -11.172 -1.772 1.00 89.38 351 PHE A O 1
ATOM 2776 N N . VAL A 1 352 ? -1.211 -12.902 -1.042 1.00 84.31 352 VAL A N 1
ATOM 2777 C CA . VAL A 1 352 ? -2.443 -12.124 -0.882 1.00 84.31 352 VAL A CA 1
ATOM 2778 C C . VAL A 1 352 ? -2.639 -11.684 0.558 1.00 84.31 352 VAL A C 1
ATOM 2780 O O . VAL A 1 352 ? -2.547 -12.455 1.509 1.00 84.31 352 VAL A O 1
ATOM 2783 N N . TYR A 1 353 ? -2.976 -10.405 0.708 1.00 80.88 353 TYR A N 1
ATOM 2784 C CA . TYR A 1 353 ? -3.141 -9.773 2.015 1.00 80.88 353 TYR A CA 1
ATOM 2785 C C . TYR A 1 353 ? -4.603 -9.450 2.322 1.00 80.88 353 TYR A C 1
ATOM 2787 O O . TYR A 1 353 ? -4.999 -9.395 3.484 1.00 80.88 353 TYR A O 1
ATOM 2795 N N . LYS A 1 354 ? -5.422 -9.161 1.308 1.00 71.69 354 LYS A N 1
ATOM 2796 C CA . LYS A 1 354 ? -6.782 -8.658 1.520 1.00 71.69 354 LYS A CA 1
ATOM 2797 C C . LYS A 1 354 ? -7.752 -9.804 1.797 1.00 71.69 354 LYS A C 1
ATOM 2799 O O . LYS A 1 354 ? -7.762 -10.790 1.075 1.00 71.69 354 LYS A O 1
ATOM 2804 N N . SER A 1 355 ? -8.622 -9.617 2.791 1.00 66.94 355 SER A N 1
ATOM 2805 C CA . SER A 1 355 ? -9.651 -10.592 3.191 1.00 66.94 355 SER A CA 1
ATOM 2806 C C . SER A 1 355 ? -9.106 -11.928 3.715 1.00 66.94 355 SER A C 1
ATOM 2808 O O . SER A 1 355 ? -9.891 -12.855 3.889 1.00 66.94 355 SER A O 1
ATOM 2810 N N . ARG A 1 356 ? -7.799 -12.012 3.995 1.00 68.75 356 ARG A N 1
ATOM 2811 C CA . ARG A 1 356 ? -7.132 -13.161 4.616 1.00 68.75 356 ARG A CA 1
ATOM 2812 C C . ARG A 1 356 ? -6.614 -12.774 6.001 1.00 68.75 356 ARG A C 1
ATOM 2814 O O . ARG A 1 356 ? -6.190 -11.631 6.197 1.00 68.75 356 ARG A O 1
ATOM 2821 N N . GLN A 1 357 ? -6.696 -13.700 6.956 1.00 60.69 357 GLN A N 1
ATOM 2822 C CA . GLN A 1 357 ? -6.168 -13.498 8.312 1.00 60.69 357 GLN A CA 1
ATOM 2823 C C . GLN A 1 357 ? -4.645 -13.642 8.341 1.00 60.69 357 GLN A C 1
ATOM 2825 O O . GLN A 1 357 ? -3.963 -12.838 8.968 1.00 60.69 357 GLN A O 1
ATOM 2830 N N . THR A 1 358 ? -4.124 -14.620 7.607 1.00 66.06 358 THR A N 1
ATOM 2831 C CA . THR A 1 358 ? -2.696 -14.840 7.380 1.00 66.06 358 THR A CA 1
ATOM 2832 C C . THR A 1 358 ? -2.347 -14.539 5.929 1.00 66.06 358 THR A C 1
ATOM 2834 O O . THR A 1 358 ? -3.217 -14.514 5.059 1.00 66.06 358 THR A O 1
ATOM 2837 N N . GLN A 1 359 ? -1.071 -14.267 5.668 1.00 75.62 359 GLN A N 1
ATOM 2838 C CA . GLN A 1 359 ? -0.562 -14.160 4.303 1.00 75.62 359 GLN A CA 1
ATOM 2839 C C . GLN A 1 359 ? -0.668 -15.543 3.652 1.00 75.62 359 GLN A C 1
ATOM 2841 O O . GLN A 1 359 ? -0.222 -16.528 4.237 1.00 75.62 359 GLN A O 1
ATOM 2846 N N . GLU A 1 360 ? -1.292 -15.622 2.480 1.00 80.31 360 GLU A N 1
ATOM 2847 C CA . GLU A 1 360 ? -1.391 -16.867 1.712 1.00 80.31 360 GLU A CA 1
ATOM 2848 C C . GLU A 1 360 ? -0.519 -16.742 0.459 1.00 80.31 360 GLU A C 1
ATOM 2850 O O . GLU A 1 360 ? -0.651 -15.732 -0.245 1.00 80.31 360 GLU A O 1
ATOM 2855 N N . PRO A 1 361 ? 0.374 -17.713 0.192 1.00 87.38 361 PRO A N 1
ATOM 2856 C CA . PRO A 1 361 ? 1.189 -17.706 -1.011 1.00 87.38 361 PRO A CA 1
ATOM 2857 C C . PRO A 1 361 ? 0.306 -17.929 -2.240 1.00 87.38 361 PRO A C 1
ATOM 2859 O O . PRO A 1 361 ? -0.589 -18.775 -2.226 1.00 87.38 361 PRO A O 1
ATOM 2862 N N . VAL A 1 362 ? 0.554 -17.162 -3.295 1.00 91.00 362 VAL A N 1
ATOM 2863 C CA . VAL A 1 362 ? -0.139 -17.282 -4.580 1.00 91.00 362 VAL A CA 1
ATOM 2864 C C . VAL A 1 362 ? 0.824 -17.019 -5.729 1.00 91.00 362 VAL A C 1
ATOM 2866 O O . VAL A 1 362 ? 1.891 -16.428 -5.548 1.00 91.00 362 VAL A O 1
ATOM 2869 N N . GLU A 1 363 ? 0.392 -17.409 -6.921 1.00 91.56 363 GLU A N 1
ATOM 2870 C CA . GLU A 1 363 ? 1.105 -17.157 -8.163 1.00 91.56 363 GLU A CA 1
ATOM 2871 C C . GLU A 1 363 ? 0.230 -16.341 -9.114 1.00 91.56 363 GLU A C 1
ATOM 2873 O O . GLU A 1 363 ? -0.974 -16.588 -9.242 1.00 91.56 363 GLU A O 1
ATOM 2878 N N . TRP A 1 364 ? 0.838 -15.363 -9.780 1.00 94.19 364 TRP A N 1
ATOM 2879 C CA . TRP A 1 364 ? 0.209 -14.590 -10.847 1.00 94.19 364 TRP A CA 1
ATOM 2880 C C . TRP A 1 364 ? 0.847 -14.931 -12.182 1.00 94.19 364 TRP A C 1
ATOM 2882 O O . TRP A 1 364 ? 2.067 -14.907 -12.313 1.00 94.19 364 TRP A O 1
ATOM 2892 N N . VAL A 1 365 ? 0.024 -15.177 -13.197 1.00 94.62 365 VAL A N 1
ATOM 2893 C CA . VAL A 1 365 ? 0.514 -15.302 -14.571 1.00 94.62 365 VAL A CA 1
ATOM 2894 C C . VAL A 1 365 ? 0.931 -13.916 -15.067 1.00 94.62 365 VAL A C 1
ATOM 2896 O O . VAL A 1 365 ? 0.099 -13.009 -15.139 1.00 94.62 365 VAL A O 1
ATOM 2899 N N . LEU A 1 366 ? 2.216 -13.751 -15.386 1.00 94.88 366 LEU A N 1
ATOM 2900 C CA . LEU A 1 366 ? 2.775 -12.527 -15.974 1.00 94.88 366 LEU A CA 1
ATOM 2901 C C . LEU A 1 366 ? 2.633 -12.494 -17.495 1.00 94.88 366 LEU A C 1
ATOM 2903 O O . LEU A 1 366 ? 2.579 -11.421 -18.090 1.00 94.88 366 LEU A O 1
ATOM 2907 N N . GLY A 1 367 ? 2.584 -13.666 -18.118 1.00 93.94 367 GLY A N 1
ATOM 2908 C CA . GLY A 1 367 ? 2.486 -13.824 -19.558 1.00 93.94 367 GLY A CA 1
ATOM 2909 C C . GLY A 1 367 ? 3.066 -15.157 -20.003 1.00 93.94 367 GLY A C 1
ATOM 2910 O O . GLY A 1 367 ? 3.410 -16.009 -19.180 1.00 93.94 367 GLY A O 1
ATOM 2911 N N . LEU A 1 368 ? 3.165 -15.322 -21.316 1.00 94.81 368 LEU A N 1
ATOM 2912 C CA . LEU A 1 368 ? 3.712 -16.512 -21.951 1.00 94.81 368 LEU A CA 1
ATOM 2913 C C . LEU A 1 368 ? 4.543 -16.135 -23.177 1.00 94.81 368 LEU A C 1
ATOM 2915 O O . LEU A 1 368 ? 4.280 -15.105 -23.803 1.00 94.81 368 LEU A O 1
ATOM 2919 N N . ARG A 1 369 ? 5.514 -16.976 -23.530 1.00 94.56 369 ARG A N 1
ATOM 2920 C CA . ARG A 1 369 ? 6.281 -16.883 -24.781 1.00 94.56 369 ARG A CA 1
ATOM 2921 C C . ARG A 1 369 ? 6.405 -18.262 -25.434 1.00 94.56 369 ARG A C 1
ATOM 2923 O O . ARG A 1 369 ? 6.337 -19.256 -24.714 1.00 94.56 369 ARG A O 1
ATOM 2930 N N . PRO A 1 370 ? 6.578 -18.361 -26.762 1.00 96.56 370 PRO A N 1
ATOM 2931 C CA . PRO A 1 370 ? 6.941 -19.629 -27.391 1.00 96.56 370 PRO A CA 1
ATOM 2932 C C . PRO A 1 370 ? 8.270 -20.147 -26.835 1.00 96.56 370 PRO A C 1
ATOM 2934 O O . PRO A 1 370 ? 9.190 -19.352 -26.628 1.00 96.56 370 PRO A O 1
ATOM 2937 N N . VAL A 1 371 ? 8.381 -21.460 -26.628 1.00 94.56 371 VAL A N 1
ATOM 2938 C CA . VAL A 1 371 ? 9.631 -22.092 -26.170 1.00 94.56 371 VAL A CA 1
ATOM 2939 C C . VAL A 1 371 ? 10.794 -21.703 -27.087 1.00 94.56 371 VAL A C 1
ATOM 2941 O O . VAL A 1 371 ? 10.678 -21.750 -28.313 1.00 94.56 371 VAL A O 1
ATOM 2944 N N . GLY A 1 372 ? 11.916 -21.299 -26.486 1.00 88.25 372 GLY A N 1
ATOM 2945 C CA . GLY A 1 372 ? 13.121 -20.869 -27.206 1.00 88.25 372 GLY A CA 1
ATOM 2946 C C . GLY A 1 372 ? 13.060 -19.455 -27.800 1.00 88.25 372 GLY A C 1
ATOM 2947 O O . GLY A 1 372 ? 14.023 -19.018 -28.430 1.00 88.25 372 GLY A O 1
ATOM 2948 N N . SER A 1 373 ? 11.962 -18.718 -27.611 1.00 93.25 373 SER A N 1
ATOM 2949 C CA . SER A 1 373 ? 11.894 -17.304 -27.983 1.00 93.25 373 SER A CA 1
ATOM 2950 C C . SER A 1 373 ? 12.655 -16.430 -26.983 1.00 93.25 373 SER A C 1
ATOM 2952 O O . SER A 1 373 ? 12.537 -16.608 -25.774 1.00 93.25 373 SER A O 1
ATOM 2954 N N . SER A 1 374 ? 13.366 -15.414 -27.477 1.00 89.31 374 SER A N 1
ATOM 2955 C CA . SER A 1 374 ? 13.967 -14.369 -26.637 1.00 89.31 374 SER A CA 1
ATOM 2956 C C . SER A 1 374 ? 12.967 -13.297 -26.186 1.00 89.31 374 SER A C 1
ATOM 2958 O O . SER A 1 374 ? 13.321 -12.418 -25.404 1.00 89.31 374 SER A O 1
ATOM 2960 N N . TYR A 1 375 ? 11.722 -13.346 -26.670 1.00 90.75 375 TYR A N 1
ATOM 2961 C CA . TYR A 1 375 ? 10.683 -12.395 -26.288 1.00 90.75 375 TYR A CA 1
ATOM 2962 C C . TYR A 1 375 ? 10.334 -12.521 -24.802 1.00 90.75 375 TYR A C 1
ATOM 2964 O O . TYR A 1 375 ? 10.027 -13.613 -24.326 1.00 90.75 375 TYR A O 1
ATOM 2972 N N . LEU A 1 376 ? 10.303 -11.400 -24.083 1.00 91.81 376 LEU A N 1
ATOM 2973 C CA . LEU A 1 376 ? 9.795 -11.339 -22.716 1.00 91.81 376 LEU A CA 1
ATOM 2974 C C . LEU A 1 376 ? 8.430 -10.643 -22.700 1.00 91.81 376 LEU A C 1
ATOM 2976 O O . LEU A 1 376 ? 8.293 -9.554 -23.258 1.00 91.81 376 LEU A O 1
ATOM 2980 N N . PRO A 1 377 ? 7.410 -11.222 -22.041 1.00 95.62 377 PRO A N 1
ATOM 2981 C CA . PRO A 1 377 ? 6.154 -10.518 -21.825 1.00 95.62 377 PRO A CA 1
ATOM 2982 C C . PRO A 1 377 ? 6.377 -9.203 -21.050 1.00 95.62 377 PRO A C 1
ATOM 2984 O O . PRO A 1 377 ? 7.159 -9.200 -20.094 1.00 95.62 377 PRO A O 1
ATOM 2987 N N . PRO A 1 378 ? 5.646 -8.111 -21.352 1.00 97.00 378 PRO A N 1
ATOM 2988 C CA . PRO A 1 378 ? 5.883 -6.803 -20.736 1.00 97.00 378 PRO A CA 1
ATOM 2989 C C . PRO A 1 378 ? 5.904 -6.799 -19.197 1.00 97.00 378 PRO A C 1
ATOM 2991 O O . PRO A 1 378 ? 6.757 -6.128 -18.616 1.00 97.00 378 PRO A O 1
ATOM 2994 N N . PRO A 1 379 ? 5.042 -7.558 -18.482 1.00 96.75 379 PRO A N 1
ATOM 2995 C CA . PRO A 1 379 ? 5.125 -7.629 -17.022 1.00 96.75 379 PRO A CA 1
ATOM 2996 C C . PRO A 1 379 ? 6.399 -8.306 -16.506 1.00 96.75 379 PRO A C 1
ATOM 2998 O O . PRO A 1 379 ? 6.874 -7.942 -15.433 1.00 96.75 379 PRO A O 1
ATOM 3001 N N . VAL A 1 380 ? 6.956 -9.268 -17.249 1.00 95.00 380 VAL A N 1
ATOM 3002 C CA . VAL A 1 380 ? 8.225 -9.934 -16.905 1.00 95.00 380 VAL A CA 1
ATOM 3003 C C . VAL A 1 380 ? 9.374 -8.940 -17.032 1.00 95.00 380 VAL A C 1
ATOM 3005 O O . VAL A 1 380 ? 10.167 -8.795 -16.105 1.00 95.00 380 VAL A O 1
ATOM 3008 N N . GLU A 1 381 ? 9.410 -8.185 -18.128 1.00 94.69 381 GLU A N 1
ATOM 3009 C CA . GLU A 1 381 ? 10.418 -7.147 -18.352 1.00 94.69 381 GLU A CA 1
ATOM 3010 C C . GLU A 1 381 ? 10.322 -6.012 -17.321 1.00 94.69 381 GLU A C 1
ATOM 3012 O O . GLU A 1 381 ? 11.329 -5.571 -16.774 1.00 94.69 381 GLU A O 1
ATOM 3017 N N . ALA A 1 382 ? 9.109 -5.600 -16.945 1.00 96.94 382 ALA A N 1
ATOM 3018 C CA . ALA A 1 382 ? 8.904 -4.620 -15.880 1.00 96.94 382 ALA A CA 1
ATOM 3019 C C . ALA A 1 382 ? 9.429 -5.103 -14.513 1.00 96.94 382 ALA A C 1
ATOM 3021 O O . ALA A 1 382 ? 10.058 -4.335 -13.779 1.00 96.94 382 ALA A O 1
ATOM 3022 N N . VAL A 1 383 ? 9.194 -6.374 -14.163 1.00 95.12 383 VAL A N 1
ATOM 3023 C CA . VAL A 1 383 ? 9.753 -6.995 -12.948 1.00 95.12 383 VAL A CA 1
ATOM 3024 C C . VAL A 1 383 ? 11.283 -7.020 -13.017 1.00 95.12 383 VAL A C 1
ATOM 3026 O O . VAL A 1 383 ? 11.953 -6.672 -12.041 1.00 95.12 383 VAL A O 1
ATOM 3029 N N . TYR A 1 384 ? 11.829 -7.361 -14.182 1.00 92.94 384 TYR A N 1
ATOM 3030 C CA . TYR A 1 384 ? 13.261 -7.408 -14.439 1.00 92.94 384 TYR A CA 1
ATOM 3031 C C . TYR A 1 384 ? 13.947 -6.041 -14.292 1.00 92.94 384 TYR A C 1
ATOM 3033 O O . TYR A 1 384 ? 14.954 -5.923 -13.588 1.00 92.94 384 TYR A O 1
ATOM 3041 N N . VAL A 1 385 ? 13.366 -4.981 -14.859 1.00 94.81 385 VAL A N 1
ATOM 3042 C CA . VAL A 1 385 ? 13.868 -3.604 -14.724 1.00 94.81 385 VAL A CA 1
ATOM 3043 C C . VAL A 1 385 ? 13.948 -3.189 -13.254 1.00 94.81 385 VAL A C 1
ATOM 3045 O O . VAL A 1 385 ? 14.984 -2.700 -12.804 1.00 94.81 385 VAL A O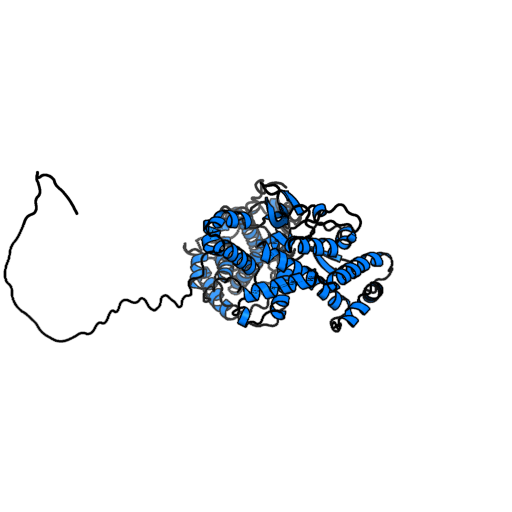 1
ATOM 3048 N N . VAL A 1 386 ? 12.900 -3.436 -12.461 1.00 95.31 386 VAL A N 1
ATOM 3049 C CA . VAL A 1 386 ? 12.882 -3.081 -11.028 1.00 95.31 386 VAL A CA 1
ATOM 3050 C C . VAL A 1 386 ? 13.869 -3.926 -10.216 1.00 95.31 386 VAL A C 1
ATOM 3052 O O . VAL A 1 386 ? 14.489 -3.439 -9.261 1.00 95.31 386 VAL A O 1
ATOM 3055 N N . ALA A 1 387 ? 14.050 -5.193 -10.583 1.00 93.50 387 ALA A N 1
ATOM 3056 C CA . ALA A 1 387 ? 15.054 -6.049 -9.972 1.00 93.50 387 ALA A CA 1
ATOM 3057 C C . ALA A 1 387 ? 16.466 -5.473 -10.154 1.00 93.50 387 ALA A C 1
ATOM 3059 O O . ALA A 1 387 ? 17.182 -5.317 -9.162 1.00 93.50 387 ALA A O 1
ATOM 3060 N N . ARG A 1 388 ? 16.819 -5.069 -11.378 1.00 93.25 388 ARG A N 1
ATOM 3061 C CA . ARG A 1 388 ? 18.121 -4.470 -11.712 1.00 93.25 388 ARG A CA 1
ATOM 3062 C C . ARG A 1 388 ? 18.315 -3.084 -11.117 1.00 93.25 388 ARG A C 1
ATOM 3064 O O . ARG A 1 388 ? 19.385 -2.785 -10.590 1.00 93.25 388 ARG A O 1
ATOM 3071 N N . LEU A 1 389 ? 17.269 -2.261 -11.143 1.00 94.19 389 LEU A N 1
ATOM 3072 C CA . LEU A 1 389 ? 17.285 -0.904 -10.604 1.00 94.19 389 LEU A CA 1
ATOM 3073 C C . LEU A 1 389 ? 17.735 -0.876 -9.138 1.00 94.19 389 LEU A C 1
ATOM 3075 O O . LEU A 1 389 ? 18.528 -0.030 -8.753 1.00 94.19 389 LEU A O 1
ATOM 3079 N N . PHE A 1 390 ? 17.270 -1.819 -8.320 1.00 92.94 390 PHE A N 1
ATOM 3080 C CA . PHE A 1 390 ? 17.554 -1.829 -6.882 1.00 92.94 390 PHE A CA 1
ATOM 3081 C C . PHE A 1 390 ? 18.519 -2.923 -6.427 1.00 92.94 390 PHE A C 1
ATOM 3083 O O . PHE A 1 390 ? 18.621 -3.171 -5.229 1.00 92.94 390 PHE A O 1
ATOM 3090 N N . HIS A 1 391 ? 19.230 -3.582 -7.338 1.00 89.31 391 HIS A N 1
ATOM 3091 C CA . HIS A 1 391 ? 20.102 -4.702 -6.988 1.00 89.31 391 HIS A CA 1
ATOM 3092 C C . HIS A 1 391 ? 21.147 -4.330 -5.921 1.00 89.31 391 HIS A C 1
ATOM 3094 O O . HIS A 1 391 ? 21.098 -4.854 -4.807 1.00 89.31 391 HIS A O 1
ATOM 3100 N N . SER A 1 392 ? 22.026 -3.364 -6.208 1.00 87.44 392 SER A N 1
ATOM 3101 C CA . SER A 1 392 ? 23.092 -2.968 -5.276 1.00 87.44 392 SER A CA 1
ATOM 3102 C C . SER A 1 392 ? 22.526 -2.319 -4.004 1.00 87.44 392 SER A C 1
ATOM 3104 O O . SER A 1 392 ? 23.033 -2.505 -2.897 1.00 87.44 392 SER A O 1
ATOM 3106 N N . TRP A 1 393 ? 21.392 -1.632 -4.138 1.00 90.00 393 TRP A N 1
ATOM 3107 C CA . TRP A 1 393 ? 20.663 -1.008 -3.034 1.00 90.00 393 TRP A CA 1
ATOM 3108 C C . TRP A 1 393 ? 20.082 -2.025 -2.047 1.00 90.00 393 TRP A C 1
ATOM 3110 O O . TRP A 1 393 ? 20.067 -1.769 -0.842 1.00 90.00 393 TRP A O 1
ATOM 3120 N N . ARG A 1 394 ? 19.630 -3.190 -2.529 1.00 88.75 394 ARG A N 1
ATOM 3121 C CA . ARG A 1 394 ? 19.144 -4.282 -1.673 1.00 88.75 394 ARG A CA 1
ATOM 3122 C C . ARG A 1 394 ? 20.267 -4.911 -0.864 1.00 88.75 394 ARG A C 1
ATOM 3124 O O . ARG A 1 394 ? 20.060 -5.171 0.319 1.00 88.75 394 ARG A O 1
ATOM 3131 N N . ILE A 1 395 ? 21.440 -5.099 -1.470 1.00 84.88 395 ILE A N 1
ATOM 3132 C CA . ILE A 1 395 ? 22.619 -5.663 -0.798 1.00 84.88 395 ILE A CA 1
ATOM 3133 C C . ILE A 1 395 ? 23.063 -4.735 0.340 1.00 84.88 395 ILE A C 1
ATOM 3135 O O . ILE A 1 395 ? 23.132 -5.160 1.494 1.00 84.88 395 ILE A O 1
ATOM 3139 N N . VAL A 1 396 ? 23.276 -3.448 0.041 1.00 84.88 396 VAL A N 1
ATOM 3140 C CA . VAL A 1 396 ? 23.732 -2.460 1.036 1.00 84.88 396 VAL A CA 1
ATOM 3141 C C . VAL A 1 396 ? 22.670 -2.208 2.108 1.00 84.88 396 VAL A C 1
ATOM 3143 O O . VAL A 1 396 ? 22.968 -2.211 3.302 1.00 84.88 396 VAL A O 1
ATOM 3146 N N . GLY A 1 397 ? 21.411 -2.034 1.701 1.00 85.19 397 GLY A N 1
ATOM 3147 C CA . GLY A 1 397 ? 20.296 -1.748 2.604 1.00 85.19 397 GLY A CA 1
ATOM 3148 C C . GLY A 1 397 ? 19.711 -2.968 3.319 1.00 85.19 397 GLY A C 1
ATOM 3149 O O . GLY A 1 397 ? 18.750 -2.803 4.074 1.00 85.19 397 GLY A O 1
ATOM 3150 N N . LYS A 1 398 ? 20.234 -4.178 3.058 1.00 88.50 398 LYS A N 1
ATOM 3151 C CA . LYS A 1 398 ? 19.694 -5.473 3.518 1.00 88.50 398 LYS A CA 1
ATOM 3152 C C . LYS A 1 398 ? 18.180 -5.593 3.292 1.00 88.50 398 LYS A C 1
ATOM 3154 O O . LYS A 1 398 ? 17.440 -6.050 4.163 1.00 88.50 398 LYS A O 1
ATOM 3159 N N . GLN A 1 399 ? 17.715 -5.129 2.133 1.00 89.69 399 GLN A N 1
ATOM 3160 C CA . GLN A 1 399 ? 16.300 -5.131 1.760 1.00 89.69 399 GLN A CA 1
ATOM 3161 C C . GLN A 1 399 ? 15.968 -6.376 0.942 1.00 89.69 399 GLN A C 1
ATOM 3163 O O . GLN A 1 399 ? 16.687 -6.720 0.008 1.00 89.69 399 GLN A O 1
ATOM 3168 N N . THR A 1 400 ? 14.837 -7.009 1.240 1.00 90.75 400 THR A N 1
ATOM 3169 C CA . THR A 1 400 ? 14.338 -8.166 0.480 1.00 90.75 400 THR A CA 1
ATOM 3170 C C . THR A 1 400 ? 13.174 -7.812 -0.442 1.00 90.75 400 THR A C 1
ATOM 3172 O O . THR A 1 400 ? 12.813 -8.614 -1.293 1.00 90.75 400 THR A O 1
ATOM 3175 N N . ALA A 1 401 ? 12.577 -6.624 -0.320 1.00 92.69 401 ALA A N 1
ATOM 3176 C CA . ALA A 1 401 ? 11.465 -6.216 -1.174 1.00 92.69 401 ALA A CA 1
ATOM 3177 C C . ALA A 1 401 ? 11.919 -5.953 -2.622 1.00 92.69 401 ALA A C 1
ATOM 3179 O O . ALA A 1 401 ? 12.954 -5.326 -2.871 1.00 92.69 401 ALA A O 1
ATOM 3180 N N . LEU A 1 402 ? 11.117 -6.396 -3.595 1.00 93.81 402 LEU A N 1
ATOM 3181 C CA . LEU A 1 402 ? 11.347 -6.121 -5.013 1.00 93.81 402 LEU A CA 1
ATOM 3182 C C . LEU A 1 402 ? 11.169 -4.625 -5.300 1.00 93.81 402 LEU A C 1
ATOM 3184 O O . LEU A 1 402 ? 12.052 -4.001 -5.878 1.00 93.81 402 LEU A O 1
ATOM 3188 N N . PHE A 1 403 ? 10.063 -4.029 -4.858 1.00 95.19 403 PHE A N 1
ATOM 3189 C CA . PHE A 1 403 ? 9.819 -2.600 -5.035 1.00 95.19 403 PHE A CA 1
ATOM 3190 C C . PHE A 1 403 ? 10.325 -1.802 -3.835 1.00 95.19 403 PHE A C 1
ATOM 3192 O O . PHE A 1 403 ? 9.807 -1.935 -2.723 1.00 95.19 403 PHE A O 1
ATOM 3199 N N . LEU A 1 404 ? 11.286 -0.916 -4.088 1.00 94.44 404 LEU A N 1
ATOM 3200 C CA . LEU A 1 404 ? 11.781 0.049 -3.115 1.00 94.44 404 LEU A CA 1
ATOM 3201 C C . LEU A 1 404 ? 11.440 1.480 -3.545 1.00 94.44 404 LEU A C 1
ATOM 3203 O O . LEU A 1 404 ? 11.112 1.736 -4.701 1.00 94.44 404 LEU A O 1
ATOM 3207 N N . GLN A 1 405 ? 11.532 2.412 -2.603 1.00 92.25 405 GLN A N 1
ATOM 3208 C CA . GLN A 1 405 ? 11.509 3.851 -2.838 1.00 92.25 405 GLN A CA 1
ATOM 3209 C C . GLN A 1 405 ? 12.827 4.467 -2.333 1.00 92.25 405 GLN A C 1
ATOM 3211 O O . GLN A 1 405 ? 13.247 4.166 -1.209 1.00 92.25 405 GLN A O 1
ATOM 3216 N N . PRO A 1 406 ? 13.499 5.317 -3.126 1.00 91.25 406 PRO A N 1
ATOM 3217 C CA . PRO A 1 406 ? 14.715 5.999 -2.693 1.00 91.25 406 PRO A CA 1
ATOM 3218 C C . PRO A 1 406 ? 14.392 7.095 -1.665 1.00 91.25 406 PRO A C 1
ATOM 3220 O O . PRO A 1 406 ? 13.602 8.004 -1.939 1.00 91.25 406 PRO A O 1
ATOM 3223 N N . ASN A 1 407 ? 15.019 7.032 -0.485 1.00 88.50 407 ASN A N 1
ATOM 3224 C CA . ASN A 1 407 ? 14.881 8.069 0.548 1.00 88.50 407 ASN A CA 1
ATOM 3225 C C . ASN A 1 407 ? 16.038 9.078 0.487 1.00 88.50 407 ASN A C 1
ATOM 3227 O O . ASN A 1 407 ? 15.817 10.268 0.693 1.00 88.50 407 ASN A O 1
ATOM 3231 N N . SER 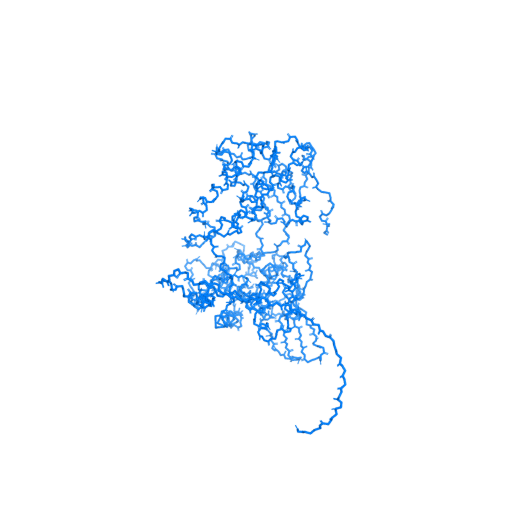A 1 408 ? 17.247 8.596 0.185 1.00 88.12 408 SER A N 1
ATOM 3232 C CA . SER A 1 408 ? 18.484 9.369 0.002 1.00 88.12 408 SER A CA 1
ATOM 3233 C C . SER A 1 408 ? 19.367 8.692 -1.055 1.00 88.12 408 SER A C 1
ATOM 3235 O O . SER A 1 408 ? 18.994 7.648 -1.594 1.00 88.12 408 SER A O 1
ATOM 3237 N N . ILE A 1 409 ? 20.558 9.235 -1.321 1.00 87.12 409 ILE A N 1
ATOM 3238 C CA . ILE A 1 409 ? 21.553 8.587 -2.196 1.00 87.12 409 ILE A CA 1
ATOM 3239 C C . ILE A 1 409 ? 22.178 7.306 -1.604 1.00 87.12 409 ILE A C 1
ATOM 3241 O O . ILE A 1 409 ? 22.892 6.595 -2.299 1.00 87.12 409 ILE A O 1
ATOM 3245 N N . THR A 1 410 ? 21.913 7.002 -0.332 1.00 84.56 410 THR A N 1
ATOM 3246 C CA . THR A 1 410 ? 22.484 5.855 0.401 1.00 84.56 410 THR A CA 1
ATOM 3247 C C . THR A 1 410 ? 21.428 4.926 0.987 1.00 84.56 410 THR A C 1
ATOM 3249 O O . THR A 1 410 ? 21.762 3.893 1.565 1.00 84.56 410 THR A O 1
ATOM 3252 N N . SER A 1 411 ? 20.145 5.283 0.893 1.00 88.25 411 SER A N 1
ATOM 3253 C CA . SER A 1 411 ? 19.076 4.513 1.518 1.00 88.25 411 SER A CA 1
ATOM 3254 C C . SER A 1 411 ? 17.822 4.435 0.658 1.00 88.25 411 SER A C 1
ATOM 3256 O O . SER A 1 411 ? 17.366 5.413 0.058 1.00 88.25 411 SER A O 1
ATOM 3258 N N . ALA A 1 412 ? 17.218 3.253 0.668 1.00 91.81 412 ALA A N 1
ATOM 3259 C CA . ALA A 1 412 ? 15.918 2.982 0.086 1.00 91.81 412 ALA A CA 1
ATOM 3260 C C . ALA A 1 412 ? 15.059 2.216 1.099 1.00 91.81 412 ALA A C 1
ATOM 3262 O O . ALA A 1 412 ? 15.580 1.487 1.943 1.00 91.81 412 ALA A O 1
ATOM 3263 N N . SER A 1 413 ? 13.746 2.416 1.051 1.00 91.69 413 SER A N 1
ATOM 3264 C CA . SER A 1 413 ? 12.781 1.722 1.911 1.00 91.69 413 SER A CA 1
ATOM 3265 C C . SER A 1 413 ? 11.758 0.957 1.080 1.00 91.69 413 SER A C 1
ATOM 3267 O O . SER A 1 413 ? 11.635 1.189 -0.119 1.00 91.69 413 SER A O 1
ATOM 3269 N N . GLU A 1 414 ? 11.020 0.040 1.702 1.00 92.38 414 GLU A N 1
ATOM 3270 C CA . GLU A 1 414 ? 9.873 -0.617 1.069 1.00 92.38 414 GLU A CA 1
ATOM 3271 C C . GLU A 1 414 ? 8.905 0.424 0.488 1.00 92.38 414 GLU A C 1
ATOM 3273 O O . GLU A 1 414 ? 8.585 1.430 1.131 1.00 92.38 414 GLU A O 1
ATOM 3278 N N . ILE A 1 415 ? 8.425 0.182 -0.732 1.00 94.38 415 ILE A N 1
ATOM 3279 C CA . ILE A 1 415 ? 7.521 1.112 -1.408 1.00 94.38 415 ILE A CA 1
ATOM 3280 C C . ILE A 1 415 ? 6.208 1.287 -0.635 1.00 94.38 415 ILE A C 1
ATOM 3282 O O . ILE A 1 415 ? 5.635 0.326 -0.119 1.00 94.38 415 ILE A O 1
ATOM 3286 N N . LEU A 1 416 ? 5.669 2.508 -0.613 1.00 92.25 416 LEU A N 1
ATOM 3287 C CA . LEU A 1 416 ? 4.331 2.776 -0.084 1.00 92.25 416 LEU A CA 1
ATOM 3288 C C . LEU A 1 416 ? 3.281 2.749 -1.203 1.00 92.25 416 LEU A C 1
ATOM 3290 O O . LEU A 1 416 ? 3.465 3.307 -2.282 1.00 92.25 416 LEU A O 1
ATOM 3294 N N . SER A 1 417 ? 2.119 2.153 -0.930 1.00 89.06 417 SER A N 1
ATOM 3295 C CA . SER A 1 417 ? 0.994 2.106 -1.873 1.00 89.06 417 SER A CA 1
ATOM 3296 C C . SER A 1 417 ? 0.476 3.503 -2.215 1.00 89.06 417 SER A C 1
ATOM 3298 O O . SER A 1 417 ? 0.084 3.751 -3.349 1.00 89.06 417 SER A O 1
ATOM 3300 N N . ASP A 1 418 ? 0.466 4.419 -1.248 1.00 85.94 418 ASP A N 1
ATOM 3301 C CA . ASP A 1 418 ? -0.006 5.792 -1.451 1.00 85.94 418 ASP A CA 1
ATOM 3302 C C . ASP A 1 418 ? 0.949 6.583 -2.347 1.00 85.94 418 ASP A C 1
ATOM 3304 O O . ASP A 1 418 ? 0.498 7.275 -3.259 1.00 85.94 418 ASP A O 1
ATOM 3308 N N . TRP A 1 419 ? 2.253 6.389 -2.144 1.00 91.31 419 TRP A N 1
ATOM 3309 C CA . TRP A 1 419 ? 3.301 6.916 -3.011 1.00 91.31 419 TRP A CA 1
ATOM 3310 C C . TRP A 1 419 ? 3.131 6.410 -4.448 1.00 91.31 419 TRP A C 1
ATOM 3312 O O . TRP A 1 419 ? 3.074 7.205 -5.384 1.00 91.31 419 TRP A O 1
ATOM 3322 N N . MET A 1 420 ? 2.935 5.098 -4.616 1.00 90.06 420 MET A N 1
ATOM 3323 C CA . MET A 1 420 ? 2.747 4.473 -5.927 1.00 90.06 420 MET A CA 1
ATOM 3324 C C . MET A 1 420 ? 1.519 5.041 -6.643 1.00 90.06 420 MET A C 1
ATOM 3326 O O . MET A 1 420 ? 1.590 5.361 -7.824 1.00 90.06 420 MET A O 1
ATOM 3330 N N . ARG A 1 421 ? 0.402 5.234 -5.929 1.00 88.19 421 ARG A N 1
ATOM 3331 C CA . ARG A 1 421 ? -0.801 5.862 -6.499 1.00 88.19 421 ARG A CA 1
ATOM 3332 C C . ARG A 1 421 ? -0.550 7.298 -6.955 1.00 88.19 421 ARG A C 1
ATOM 3334 O O . ARG A 1 421 ? -1.055 7.670 -8.007 1.00 88.19 421 ARG A O 1
ATOM 3341 N N . GLY A 1 422 ? 0.192 8.086 -6.175 1.00 90.56 422 GLY A N 1
ATOM 3342 C CA . GLY A 1 422 ? 0.527 9.467 -6.529 1.00 90.56 422 GLY A CA 1
ATOM 3343 C C . GLY A 1 422 ? 1.327 9.543 -7.828 1.00 90.56 422 GLY A C 1
ATOM 3344 O O . GLY A 1 422 ? 0.960 10.285 -8.735 1.00 90.56 422 GLY A O 1
ATOM 3345 N N . TRP A 1 423 ? 2.358 8.706 -7.961 1.00 92.69 423 TRP A N 1
ATOM 3346 C CA . TRP A 1 423 ? 3.167 8.651 -9.180 1.00 92.69 423 TRP A CA 1
ATOM 3347 C C . TRP A 1 423 ? 2.416 8.094 -10.390 1.00 92.69 423 TRP A C 1
ATOM 3349 O O . TRP A 1 423 ? 2.547 8.634 -11.484 1.00 92.69 423 TRP A O 1
ATOM 3359 N N . GLN A 1 424 ? 1.569 7.079 -10.204 1.00 92.31 424 GLN A N 1
ATOM 3360 C CA . GLN A 1 424 ? 0.689 6.605 -11.275 1.00 92.31 424 GLN A CA 1
ATOM 3361 C C . GLN A 1 424 ? -0.257 7.706 -11.762 1.00 92.31 424 GLN A C 1
ATOM 3363 O O . GLN A 1 424 ? -0.436 7.873 -12.962 1.00 92.31 424 GLN A O 1
ATOM 3368 N N . ALA A 1 425 ? -0.856 8.469 -10.843 1.00 90.69 425 ALA A N 1
ATOM 3369 C CA . ALA A 1 425 ? -1.733 9.579 -11.202 1.00 90.69 425 ALA A CA 1
ATOM 3370 C C . ALA A 1 425 ? -0.981 10.680 -11.963 1.00 90.69 425 ALA A C 1
ATOM 3372 O O . ALA A 1 425 ? -1.534 11.234 -12.910 1.00 90.69 425 ALA A O 1
ATOM 3373 N N . ARG A 1 426 ? 0.275 10.953 -11.587 1.00 91.75 426 ARG A N 1
ATOM 3374 C CA . ARG A 1 426 ? 1.149 11.889 -12.299 1.00 91.75 426 ARG A CA 1
ATOM 3375 C C . ARG A 1 426 ? 1.400 11.451 -13.744 1.00 91.75 426 ARG A C 1
ATOM 3377 O O . ARG A 1 426 ? 1.048 12.205 -14.641 1.00 91.75 426 ARG A O 1
ATOM 3384 N N . ILE A 1 427 ? 1.919 10.237 -13.960 1.00 93.06 427 ILE A N 1
ATOM 3385 C CA . ILE A 1 427 ? 2.193 9.710 -15.313 1.00 93.06 427 ILE A CA 1
ATOM 3386 C C . ILE A 1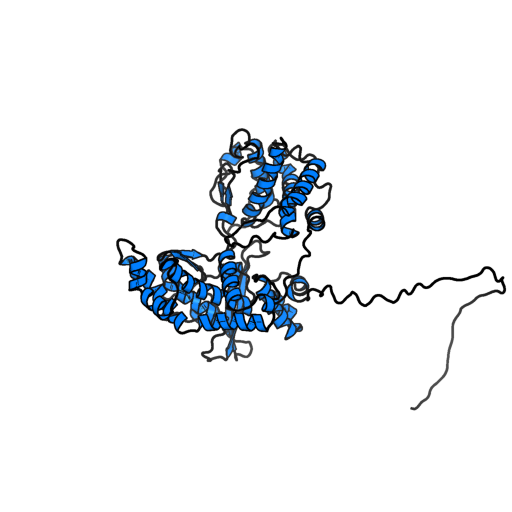 427 ? 0.921 9.744 -16.161 1.00 93.06 427 ILE A C 1
ATOM 3388 O O . ILE A 1 427 ? 0.925 10.178 -17.307 1.00 93.06 427 ILE A O 1
ATOM 3392 N N . VAL A 1 428 ? -0.214 9.334 -15.590 1.00 91.12 428 VAL A N 1
ATOM 3393 C CA . VAL A 1 428 ? -1.473 9.355 -16.337 1.00 91.12 428 VAL A CA 1
ATOM 3394 C C . VAL A 1 428 ? -1.909 10.775 -16.701 1.00 91.12 428 VAL A C 1
ATOM 3396 O O . VAL A 1 428 ? -2.388 10.972 -17.813 1.00 91.12 428 VAL A O 1
ATOM 3399 N N . GLY A 1 429 ? -1.721 11.756 -15.816 1.00 90.06 429 GLY A N 1
ATOM 3400 C CA . GLY A 1 429 ? -2.008 13.161 -16.115 1.00 90.06 429 GLY A CA 1
ATOM 3401 C C . GLY A 1 429 ? -1.072 13.782 -17.158 1.00 90.06 429 GLY A C 1
ATOM 3402 O O . GLY A 1 429 ? -1.460 14.742 -17.815 1.00 90.06 429 GLY A O 1
ATOM 3403 N N . GLU A 1 430 ? 0.134 13.237 -17.329 1.00 90.69 430 GLU A N 1
ATOM 3404 C CA . GLU A 1 430 ? 1.084 13.641 -18.375 1.00 90.69 430 GLU A CA 1
ATOM 3405 C C . GLU A 1 430 ? 0.720 13.024 -19.743 1.00 90.69 430 GLU A C 1
ATOM 3407 O O . GLU A 1 430 ? 0.924 13.649 -20.782 1.00 90.69 430 GLU A O 1
ATOM 3412 N N . VAL A 1 431 ? 0.135 11.819 -19.755 1.00 92.12 431 VAL A N 1
ATOM 3413 C CA . VAL A 1 431 ? -0.133 11.041 -20.982 1.00 92.12 431 VAL A CA 1
ATOM 3414 C C . VAL A 1 431 ? -1.565 11.192 -21.511 1.00 92.12 431 VAL A C 1
ATOM 3416 O O . VAL A 1 431 ? -1.807 11.063 -22.715 1.00 92.12 431 VAL A O 1
ATOM 3419 N N . CYS A 1 432 ? -2.541 11.413 -20.631 1.00 89.38 432 CYS A N 1
ATOM 3420 C CA . CYS A 1 432 ? -3.964 11.462 -20.971 1.00 89.38 432 CYS A CA 1
ATOM 3421 C C . CYS A 1 432 ? -4.610 12.756 -20.481 1.00 89.38 432 CYS A C 1
ATOM 3423 O O . CYS A 1 432 ? -4.356 13.210 -19.366 1.00 89.38 432 CYS A O 1
ATOM 3425 N N . SER A 1 433 ? -5.521 13.307 -21.286 1.00 85.00 433 SER A N 1
ATOM 3426 C CA . SER A 1 433 ? -6.356 14.425 -20.844 1.00 85.00 433 SER A CA 1
ATOM 3427 C C . SER A 1 433 ? -7.486 13.960 -19.917 1.00 85.00 433 SER A C 1
ATOM 3429 O O . SER A 1 433 ? -7.927 12.807 -19.966 1.00 85.00 433 SER A O 1
ATOM 3431 N N . ASP A 1 434 ? -8.013 14.879 -19.102 1.00 79.50 434 ASP A N 1
ATOM 3432 C CA . ASP A 1 434 ? -9.164 14.613 -18.224 1.00 79.50 434 ASP A CA 1
ATOM 3433 C C . ASP A 1 434 ? -10.395 14.107 -19.009 1.00 79.50 434 ASP A C 1
ATOM 3435 O O . ASP A 1 434 ? -11.146 13.265 -18.503 1.00 79.50 434 ASP A O 1
ATOM 3439 N N . ASP A 1 435 ? -10.573 14.563 -20.255 1.00 77.94 435 ASP A N 1
ATOM 3440 C CA . ASP A 1 435 ? -11.648 14.124 -21.154 1.00 77.94 435 ASP A CA 1
ATOM 3441 C C . ASP A 1 435 ? -11.482 12.657 -21.571 1.00 77.94 435 ASP A C 1
ATOM 3443 O O . ASP A 1 435 ? -12.443 11.888 -21.541 1.00 77.94 435 ASP A O 1
ATOM 3447 N N . GLU A 1 436 ? -10.257 12.222 -21.893 1.00 80.25 436 GLU A N 1
ATOM 3448 C CA . GLU A 1 436 ? -9.971 10.821 -22.245 1.00 80.25 436 GLU A CA 1
ATOM 3449 C C . GLU A 1 436 ? -10.194 9.863 -21.065 1.00 80.25 436 GLU A C 1
ATOM 3451 O O . GLU A 1 436 ? -10.523 8.684 -21.256 1.00 80.25 436 GLU A O 1
ATOM 3456 N N . LEU A 1 437 ? -10.064 10.384 -19.843 1.00 77.38 437 LEU A N 1
ATOM 3457 C CA . LEU A 1 437 ? -10.328 9.678 -18.594 1.00 77.38 437 LEU A CA 1
ATOM 3458 C C . LEU A 1 437 ? -11.788 9.801 -18.135 1.00 77.38 437 LEU A C 1
ATOM 3460 O O . LEU A 1 437 ? -12.156 9.178 -17.139 1.00 77.38 437 LEU A O 1
ATOM 3464 N N . ASN A 1 438 ? -12.632 10.583 -18.819 1.00 72.19 438 ASN A N 1
ATOM 3465 C CA . ASN A 1 438 ? -13.996 10.923 -18.391 1.00 72.19 438 ASN A CA 1
ATOM 3466 C C . ASN A 1 438 ? -14.058 11.451 -16.940 1.00 72.19 438 ASN A C 1
ATOM 3468 O O . ASN A 1 438 ? -14.966 11.114 -16.172 1.00 72.19 438 ASN A O 1
ATOM 3472 N N . GLY A 1 439 ? -13.049 12.224 -16.526 1.00 68.56 439 GLY A N 1
ATOM 3473 C CA . GLY A 1 439 ? -12.907 12.717 -15.152 1.00 68.56 439 GLY A CA 1
ATOM 3474 C C . GLY A 1 439 ? -12.705 11.618 -14.096 1.00 68.56 439 GLY A C 1
ATOM 3475 O O . GLY A 1 439 ? -12.912 11.862 -12.902 1.00 68.56 439 GLY A O 1
ATOM 3476 N N . GLN A 1 440 ? -12.341 10.396 -14.500 1.00 69.75 440 GLN A N 1
ATOM 3477 C CA . GLN A 1 440 ? -12.090 9.290 -13.586 1.00 69.75 440 GLN A CA 1
ATOM 3478 C C . GLN A 1 440 ? -10.692 9.383 -12.973 1.00 69.75 440 GLN A C 1
ATOM 3480 O O . GLN A 1 440 ? -9.681 9.273 -13.659 1.00 69.75 440 GLN A O 1
ATOM 3485 N N . ALA A 1 441 ? -10.633 9.472 -11.643 1.00 72.00 441 ALA A N 1
ATOM 3486 C CA . ALA A 1 441 ? -9.375 9.345 -10.921 1.00 72.00 441 ALA A CA 1
ATOM 3487 C C . ALA A 1 441 ? -8.777 7.939 -11.098 1.00 72.00 441 ALA A C 1
ATOM 3489 O O . ALA A 1 441 ? -9.462 6.921 -10.916 1.00 72.00 441 ALA A O 1
ATOM 3490 N N . ILE A 1 442 ? -7.476 7.881 -11.380 1.00 73.12 442 ILE A N 1
ATOM 3491 C CA . ILE A 1 442 ? -6.742 6.621 -11.428 1.00 73.12 442 ILE A CA 1
ATOM 3492 C C . ILE A 1 442 ? -6.627 6.064 -10.021 1.00 73.12 442 ILE A C 1
ATOM 3494 O O . ILE A 1 442 ? -6.040 6.649 -9.114 1.00 73.12 442 ILE A O 1
ATOM 3498 N N . THR A 1 443 ? -7.228 4.896 -9.838 1.00 76.25 443 THR A N 1
ATOM 3499 C CA . THR A 1 443 ? -7.068 4.109 -8.626 1.00 76.25 443 THR A CA 1
ATOM 3500 C C . THR A 1 443 ? -6.622 2.711 -9.017 1.00 76.25 443 THR A C 1
ATOM 3502 O O . THR A 1 443 ? -6.987 2.234 -10.091 1.00 76.25 443 THR A O 1
ATOM 3505 N N . PRO A 1 444 ? -5.955 1.973 -8.122 1.00 71.25 444 PRO A N 1
ATOM 3506 C CA . PRO A 1 444 ? -5.563 0.592 -8.397 1.00 71.25 444 PRO A CA 1
ATOM 3507 C C . PRO A 1 444 ? -6.737 -0.334 -8.751 1.00 71.25 444 PRO A C 1
ATOM 3509 O O . PRO A 1 444 ? -6.562 -1.411 -9.310 1.00 71.25 444 PRO A O 1
ATOM 3512 N N . ARG A 1 445 ? -7.972 0.064 -8.414 1.00 79.25 445 ARG A N 1
ATOM 3513 C CA . ARG A 1 445 ? -9.183 -0.677 -8.785 1.00 79.25 445 ARG A CA 1
ATOM 3514 C C . ARG A 1 445 ? -9.520 -0.536 -10.270 1.00 79.25 445 ARG A C 1
ATOM 3516 O O . ARG A 1 445 ? -10.179 -1.433 -10.784 1.00 79.25 445 ARG A O 1
ATOM 3523 N N . VAL A 1 446 ? -9.099 0.549 -10.925 1.00 85.12 446 VAL A N 1
ATOM 3524 C CA . VAL A 1 446 ? -9.320 0.789 -12.359 1.00 85.12 446 VAL A CA 1
ATOM 3525 C C . VAL A 1 446 ? -8.603 -0.282 -13.169 1.00 85.12 446 VAL A C 1
ATOM 3527 O O . VAL A 1 446 ? -9.273 -0.996 -13.903 1.00 85.12 446 VAL A O 1
ATOM 3530 N N . TRP A 1 447 ? -7.302 -0.490 -12.928 1.00 89.56 447 TRP A N 1
ATOM 3531 C CA . TRP A 1 447 ? -6.496 -1.530 -13.584 1.00 89.56 447 TRP A CA 1
ATOM 3532 C C . TRP A 1 447 ? -7.160 -2.902 -13.524 1.00 89.56 447 TRP A C 1
ATOM 3534 O O . TRP A 1 447 ? -7.406 -3.544 -14.540 1.00 89.56 447 TRP A O 1
ATOM 3544 N N . ARG A 1 448 ? -7.577 -3.297 -12.318 1.00 89.75 448 ARG A N 1
ATOM 3545 C CA . ARG A 1 448 ? -8.231 -4.587 -12.087 1.00 89.75 448 ARG A CA 1
ATOM 3546 C C . ARG A 1 448 ? -9.565 -4.731 -12.807 1.00 89.75 448 ARG A C 1
ATOM 3548 O O . ARG A 1 448 ? -9.903 -5.829 -13.235 1.00 89.75 448 ARG A O 1
ATOM 3555 N N . LYS A 1 449 ? -10.354 -3.657 -12.880 1.00 88.38 449 LYS A N 1
ATOM 3556 C CA . LYS A 1 449 ? -11.639 -3.668 -13.587 1.00 88.38 449 LYS A CA 1
ATOM 3557 C C . LYS A 1 449 ? -11.440 -3.718 -15.095 1.00 88.38 449 LYS A C 1
ATOM 3559 O O . LYS A 1 449 ? -12.107 -4.528 -15.726 1.00 88.38 449 LYS A O 1
ATOM 3564 N N . SER A 1 450 ? -10.526 -2.911 -15.633 1.00 90.06 450 SER A N 1
ATOM 3565 C CA . SER A 1 450 ? -10.184 -2.923 -17.056 1.00 90.06 450 SER A CA 1
ATOM 3566 C C . SER A 1 450 ? -9.715 -4.309 -17.489 1.00 90.06 450 SER A C 1
ATOM 3568 O O . SER A 1 450 ? -10.302 -4.880 -18.399 1.00 90.06 450 SER A O 1
ATOM 3570 N N . PHE A 1 451 ? -8.765 -4.906 -16.760 1.00 91.94 451 PHE A N 1
ATOM 3571 C CA . PHE A 1 451 ? -8.289 -6.266 -17.024 1.00 91.94 451 PHE A CA 1
ATOM 3572 C C . PHE A 1 451 ? -9.425 -7.298 -16.991 1.00 91.94 451 PHE A C 1
ATOM 3574 O O . PHE A 1 451 ? -9.641 -8.028 -17.953 1.00 91.94 451 PHE A O 1
ATOM 3581 N N . ALA A 1 452 ? -10.199 -7.339 -15.899 1.00 91.06 452 ALA A N 1
ATOM 3582 C CA . ALA A 1 452 ? -11.253 -8.339 -15.728 1.00 91.06 452 ALA A CA 1
ATOM 3583 C C . ALA A 1 452 ? -12.323 -8.250 -16.822 1.00 91.06 452 ALA A C 1
ATOM 3585 O O . ALA A 1 452 ? -12.793 -9.271 -17.318 1.00 91.06 452 ALA A O 1
ATOM 3586 N N . ARG A 1 453 ? -12.712 -7.028 -17.199 1.00 89.75 453 ARG A N 1
ATOM 3587 C CA . ARG A 1 453 ? -13.714 -6.805 -18.241 1.00 89.75 453 ARG A CA 1
ATOM 3588 C C . ARG A 1 453 ? -13.174 -7.076 -19.629 1.00 89.75 453 ARG A C 1
ATOM 3590 O O . ARG A 1 453 ? -13.928 -7.602 -20.434 1.00 89.75 453 ARG A O 1
ATOM 3597 N N . TYR A 1 454 ? -11.912 -6.757 -19.902 1.00 89.81 454 TYR A N 1
ATOM 3598 C CA . TYR A 1 454 ? -11.269 -7.122 -21.160 1.00 89.81 454 TYR A CA 1
ATOM 3599 C C . TYR A 1 454 ? -11.266 -8.646 -21.344 1.00 89.81 454 TYR A C 1
ATOM 3601 O O . TYR A 1 454 ? -11.810 -9.144 -22.326 1.00 89.81 454 TYR A O 1
ATOM 3609 N N . MET A 1 455 ? -10.778 -9.392 -20.345 1.00 90.62 455 MET A N 1
ATOM 3610 C CA . MET A 1 455 ? -10.741 -10.860 -20.390 1.00 90.62 455 MET A CA 1
ATOM 3611 C C . MET A 1 455 ? -12.139 -11.474 -20.527 1.00 90.62 455 MET A C 1
ATOM 3613 O O . MET A 1 455 ? -12.339 -12.396 -21.311 1.00 90.62 455 MET A O 1
ATOM 3617 N N . PHE A 1 456 ? -13.127 -10.940 -19.805 1.00 90.00 456 PHE A N 1
ATOM 3618 C CA . PHE A 1 456 ? -14.507 -11.418 -19.898 1.00 90.00 456 PHE A CA 1
ATOM 3619 C C . PHE A 1 456 ? -15.164 -11.086 -21.245 1.00 90.00 456 PHE A C 1
ATOM 3621 O O . PHE A 1 456 ? -15.920 -11.900 -21.766 1.00 90.00 456 PHE A O 1
ATOM 3628 N N . ARG A 1 457 ? -14.882 -9.906 -21.821 1.00 89.38 457 ARG A N 1
ATOM 3629 C CA . ARG A 1 457 ? -15.339 -9.527 -23.169 1.00 89.38 457 ARG A CA 1
ATOM 3630 C C . ARG A 1 457 ? -14.722 -10.425 -24.243 1.00 89.38 457 ARG A C 1
ATOM 3632 O O . ARG A 1 457 ? -15.394 -10.704 -25.227 1.00 89.38 457 ARG A O 1
ATOM 3639 N N . TYR A 1 458 ? -13.479 -10.869 -24.044 1.00 89.31 458 TYR A N 1
ATOM 3640 C CA . TYR A 1 458 ? -12.807 -11.813 -24.935 1.00 89.31 458 TYR A CA 1
ATOM 3641 C C . TYR A 1 458 ? -13.447 -13.206 -24.877 1.00 89.31 458 TYR A C 1
ATOM 3643 O O . TYR A 1 458 ? -13.797 -13.764 -25.913 1.00 89.31 458 TYR A O 1
ATOM 3651 N N . ASN A 1 459 ? -13.637 -13.757 -23.674 1.00 89.94 459 ASN A N 1
ATOM 3652 C CA . ASN A 1 459 ? -14.366 -15.007 -23.482 1.00 89.94 459 ASN A CA 1
ATOM 3653 C C . ASN A 1 459 ? -15.064 -15.030 -22.108 1.00 89.94 459 ASN A C 1
ATOM 3655 O O . ASN A 1 459 ? -14.418 -15.057 -21.058 1.00 89.94 459 ASN A O 1
ATOM 3659 N N . ALA A 1 460 ? -16.400 -15.066 -22.117 1.00 88.69 460 ALA A N 1
ATOM 3660 C CA . ALA A 1 460 ? -17.222 -15.073 -20.907 1.00 88.69 460 ALA A CA 1
ATOM 3661 C C . ALA A 1 460 ? -17.040 -16.346 -20.056 1.00 88.69 460 ALA A C 1
ATOM 3663 O O . ALA A 1 460 ? -17.214 -16.302 -18.834 1.00 88.69 460 ALA A O 1
ATOM 3664 N N . GLU A 1 461 ? -16.629 -17.460 -20.669 1.00 92.00 461 GLU A N 1
ATOM 3665 C CA . GLU A 1 461 ? -16.324 -18.720 -19.982 1.00 92.00 461 GLU A CA 1
ATOM 3666 C C . GLU A 1 461 ? -15.078 -18.612 -19.094 1.00 92.00 461 GLU A C 1
ATOM 3668 O O . GLU A 1 461 ? -14.884 -19.433 -18.201 1.00 92.00 461 GLU A O 1
ATOM 3673 N N . LEU A 1 462 ? -14.265 -17.559 -19.255 1.00 90.69 462 LEU A N 1
ATOM 3674 C CA . LEU A 1 462 ? -13.107 -17.299 -18.399 1.00 90.69 462 LEU A CA 1
ATOM 3675 C C . LEU A 1 462 ? -13.486 -16.782 -17.009 1.00 90.69 462 LEU A C 1
ATOM 3677 O O . LEU A 1 462 ? -12.594 -16.583 -16.189 1.00 90.69 462 LEU A O 1
ATOM 3681 N N . LEU A 1 463 ? -14.766 -16.563 -16.686 1.00 89.12 463 LEU A N 1
ATOM 3682 C CA . LEU A 1 463 ? -15.172 -16.043 -15.373 1.00 89.12 463 LEU A CA 1
ATOM 3683 C C . LEU A 1 463 ? -14.570 -16.816 -14.173 1.00 89.12 463 LEU A C 1
ATOM 3685 O O . LEU A 1 463 ? -14.089 -16.150 -13.246 1.00 89.12 463 LEU A O 1
ATOM 3689 N N . PRO A 1 464 ? -14.526 -18.167 -14.153 1.00 91.25 464 PRO A N 1
ATOM 3690 C CA . PRO A 1 464 ? -13.848 -18.913 -13.093 1.00 91.25 464 PRO A CA 1
ATOM 3691 C C . PRO A 1 464 ? -12.340 -18.624 -13.049 1.00 91.25 464 PRO A C 1
ATOM 3693 O O . PRO A 1 464 ? -11.804 -18.345 -11.975 1.00 91.25 464 PRO A O 1
ATOM 3696 N N . ALA A 1 465 ? -11.671 -18.606 -14.207 1.00 91.12 465 ALA A N 1
ATOM 3697 C CA . ALA A 1 465 ? -10.239 -18.327 -14.319 1.00 91.12 465 ALA A CA 1
ATOM 3698 C C . ALA A 1 465 ? -9.895 -16.893 -13.881 1.00 91.12 465 ALA A C 1
ATOM 3700 O O . ALA A 1 465 ? -8.967 -16.691 -13.103 1.00 91.12 465 ALA A O 1
ATOM 3701 N N . ILE A 1 466 ? -10.697 -15.901 -14.281 1.00 90.56 466 ILE A N 1
ATOM 3702 C CA . ILE A 1 466 ? -10.575 -14.501 -13.851 1.00 90.56 466 ILE A CA 1
ATOM 3703 C C . ILE A 1 466 ? -10.762 -14.399 -12.335 1.00 90.56 466 ILE A C 1
ATOM 3705 O O . ILE A 1 466 ? -10.014 -13.692 -11.661 1.00 90.56 466 ILE A O 1
ATOM 3709 N N . SER A 1 467 ? -11.756 -15.095 -11.772 1.00 89.56 467 SER A N 1
ATOM 3710 C CA . SER A 1 467 ? -11.994 -15.090 -10.326 1.00 89.56 467 SER A CA 1
ATOM 3711 C C . SER A 1 467 ? -10.809 -15.666 -9.548 1.00 89.56 467 SER A C 1
ATOM 3713 O O . SER A 1 467 ? -10.439 -15.096 -8.516 1.00 89.56 467 SER A O 1
ATOM 3715 N N . ASN A 1 468 ? -10.220 -16.755 -10.052 1.00 89.38 468 ASN A N 1
ATOM 3716 C CA . ASN A 1 468 ? -9.022 -17.371 -9.489 1.00 89.38 468 ASN A CA 1
ATOM 3717 C C . ASN A 1 468 ? -7.815 -16.423 -9.598 1.00 89.38 468 ASN A C 1
ATOM 3719 O O . ASN A 1 468 ? -7.235 -16.054 -8.583 1.00 89.38 468 ASN A O 1
ATOM 3723 N N . HIS A 1 469 ? -7.529 -15.900 -10.794 1.00 91.00 469 HIS A N 1
ATOM 3724 C CA . HIS A 1 469 ? -6.424 -14.964 -11.050 1.00 91.00 469 HIS A CA 1
ATOM 3725 C C . HIS A 1 469 ? -6.488 -13.701 -10.177 1.00 91.00 469 HIS A C 1
ATOM 3727 O O . HIS A 1 469 ? -5.491 -13.240 -9.626 1.00 91.00 469 HIS A O 1
ATOM 3733 N N . LEU A 1 470 ? -7.688 -13.146 -9.977 1.00 88.38 470 LEU A N 1
ATOM 3734 C CA . LEU A 1 470 ? -7.910 -11.982 -9.111 1.00 88.38 470 LEU A CA 1
ATOM 3735 C C . LEU A 1 470 ? -7.894 -12.312 -7.610 1.00 88.38 470 LEU A C 1
ATOM 3737 O O . LEU A 1 470 ? -7.997 -11.387 -6.781 1.00 88.38 470 LEU A O 1
ATOM 3741 N N . GLN A 1 471 ? -7.770 -13.592 -7.259 1.00 87.00 471 GLN A N 1
ATOM 3742 C CA . GLN A 1 471 ? -7.740 -14.108 -5.896 1.00 87.00 471 GLN A CA 1
ATOM 3743 C C . GLN A 1 471 ? -9.001 -13.707 -5.115 1.00 87.00 471 GLN A C 1
ATOM 3745 O O . GLN A 1 471 ? -8.948 -13.222 -3.980 1.00 87.00 471 GLN A O 1
ATOM 3750 N N . HIS A 1 472 ? -10.163 -13.795 -5.768 1.00 81.56 472 HIS A N 1
ATOM 3751 C CA . HIS A 1 472 ? -11.449 -13.500 -5.143 1.00 81.56 472 HIS A CA 1
ATOM 3752 C C . HIS A 1 472 ? -12.009 -14.734 -4.442 1.00 81.56 472 HIS A C 1
ATOM 3754 O O . HIS A 1 472 ? -12.023 -15.827 -4.991 1.00 81.56 472 HIS A O 1
ATOM 3760 N N . THR A 1 473 ? -12.563 -14.533 -3.246 1.00 71.50 473 THR A N 1
ATOM 3761 C CA . THR A 1 473 ? -13.172 -15.603 -2.441 1.00 71.50 473 THR A CA 1
ATOM 3762 C C . THR A 1 473 ? -14.451 -16.188 -3.045 1.00 71.50 473 THR A C 1
ATOM 3764 O O . THR A 1 473 ? -14.927 -17.212 -2.573 1.00 71.50 473 THR A O 1
ATOM 3767 N N . SER A 1 474 ? -15.052 -15.536 -4.046 1.00 78.19 474 SER A N 1
ATOM 3768 C CA . SER A 1 474 ? -16.249 -16.025 -4.733 1.00 78.19 474 SER A CA 1
ATOM 3769 C C . SER A 1 474 ? -16.373 -15.417 -6.128 1.00 78.19 474 SER A C 1
ATOM 3771 O O . SER A 1 474 ? -16.156 -14.214 -6.306 1.00 78.19 474 SER A O 1
ATOM 3773 N N . MET A 1 475 ? -16.831 -16.222 -7.091 1.00 83.06 475 MET A N 1
ATOM 3774 C CA . MET A 1 475 ? -17.177 -15.763 -8.441 1.00 83.06 475 MET A CA 1
ATOM 3775 C C . MET A 1 475 ? -18.238 -14.657 -8.430 1.00 83.06 475 MET A C 1
ATOM 3777 O O . MET A 1 475 ? -18.139 -13.716 -9.213 1.00 83.06 475 MET A O 1
ATOM 3781 N N . ALA A 1 476 ? -19.191 -14.691 -7.492 1.00 80.06 476 ALA A N 1
ATOM 3782 C CA . ALA A 1 476 ? -20.227 -13.663 -7.382 1.00 80.06 476 ALA A CA 1
ATOM 3783 C C . ALA A 1 476 ? -19.643 -12.270 -7.076 1.00 80.06 476 ALA A C 1
ATOM 3785 O O . ALA A 1 476 ? -20.199 -11.250 -7.486 1.00 80.06 476 ALA A O 1
ATOM 3786 N N . ILE A 1 477 ? -18.504 -12.202 -6.372 1.00 80.56 477 ILE A N 1
ATOM 3787 C CA . ILE A 1 477 ? -17.790 -10.939 -6.128 1.00 80.56 477 ILE A CA 1
ATOM 3788 C C . ILE A 1 477 ? -17.187 -10.424 -7.436 1.00 80.56 477 ILE A C 1
ATOM 3790 O O . ILE A 1 477 ? -17.317 -9.231 -7.731 1.00 80.56 477 ILE A O 1
ATOM 3794 N N . THR A 1 478 ? -16.555 -11.312 -8.208 1.00 82.19 478 THR A N 1
ATOM 3795 C CA . THR A 1 478 ? -15.979 -11.016 -9.527 1.00 82.19 478 THR A CA 1
ATOM 3796 C C . THR A 1 478 ? -17.055 -10.493 -10.472 1.00 82.19 478 THR A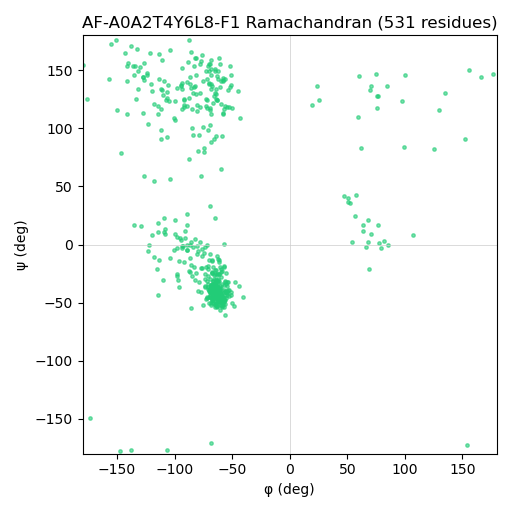 C 1
ATOM 3798 O O . THR A 1 478 ? -16.942 -9.378 -10.981 1.00 82.19 478 THR A O 1
ATOM 3801 N N . GLU A 1 479 ? -18.152 -11.230 -10.614 1.00 82.50 479 GLU A N 1
ATOM 3802 C CA . GLU A 1 479 ? -19.262 -10.872 -11.490 1.00 82.50 479 GLU A CA 1
ATOM 3803 C C . GLU A 1 479 ? -19.882 -9.521 -11.101 1.00 82.50 479 GLU A C 1
ATOM 3805 O O . GLU A 1 479 ? -19.958 -8.608 -11.922 1.00 82.50 479 GLU A O 1
ATOM 3810 N N . ARG A 1 480 ? -20.259 -9.331 -9.828 1.00 81.06 480 ARG A N 1
ATOM 3811 C CA . ARG A 1 480 ? -20.952 -8.106 -9.386 1.00 81.06 480 ARG A CA 1
ATOM 3812 C C . ARG A 1 480 ? -20.059 -6.871 -9.360 1.00 81.06 480 ARG A C 1
ATOM 3814 O O . ARG A 1 480 ? -20.536 -5.774 -9.637 1.00 81.06 480 ARG A O 1
ATOM 3821 N N . SER A 1 481 ? -18.796 -7.020 -8.959 1.00 78.12 481 SER A N 1
ATOM 3822 C CA . SER A 1 481 ? -17.927 -5.869 -8.663 1.00 78.12 481 SER A CA 1
ATOM 3823 C C . SER A 1 481 ? -16.998 -5.497 -9.815 1.00 78.12 481 SER A C 1
ATOM 3825 O O . SER A 1 481 ? -16.588 -4.333 -9.904 1.00 78.12 481 SER A O 1
ATOM 3827 N N . TYR A 1 482 ? -16.647 -6.468 -10.663 1.00 80.06 482 TYR A N 1
ATOM 3828 C CA . TYR A 1 482 ? -15.665 -6.303 -11.733 1.00 80.06 482 TYR A CA 1
ATOM 3829 C C . TYR A 1 482 ? -16.300 -6.426 -13.116 1.00 80.06 482 TYR A C 1
ATOM 3831 O O . TYR A 1 482 ? -16.027 -5.568 -13.949 1.00 80.06 482 TYR A O 1
ATOM 3839 N N . ILE A 1 483 ? -17.194 -7.393 -13.340 1.00 83.12 483 ILE A N 1
ATOM 3840 C CA . ILE A 1 483 ? -17.777 -7.627 -14.670 1.00 83.12 483 ILE A CA 1
ATOM 3841 C C . ILE A 1 483 ? -18.989 -6.740 -14.938 1.00 83.12 483 ILE A C 1
ATOM 3843 O O . ILE A 1 483 ? -18.990 -6.001 -15.920 1.00 83.12 483 ILE A O 1
ATOM 3847 N N . LYS A 1 484 ? -19.998 -6.765 -14.058 1.00 73.69 484 LYS A N 1
ATOM 3848 C CA . LYS A 1 484 ? -21.265 -6.061 -14.275 1.00 73.69 484 LYS A CA 1
ATOM 3849 C C . LYS A 1 484 ? -20.992 -4.575 -14.558 1.00 73.69 484 LYS A C 1
ATOM 3851 O O . LYS A 1 484 ? -20.414 -3.883 -13.702 1.00 73.69 484 LYS A O 1
ATOM 3856 N N . PRO A 1 485 ? -21.372 -4.060 -15.744 1.00 58.66 485 PRO A N 1
ATOM 3857 C CA . PRO A 1 485 ? -21.318 -2.636 -16.001 1.00 58.66 485 PRO A CA 1
ATOM 3858 C C . PRO A 1 485 ? -22.180 -1.941 -14.957 1.00 58.66 485 PRO A C 1
ATOM 3860 O O . PRO A 1 485 ? -23.251 -2.426 -14.581 1.00 58.66 485 PRO A O 1
ATOM 3863 N N . ALA A 1 486 ? -21.720 -0.793 -14.479 1.00 52.22 486 ALA A N 1
ATOM 3864 C CA . ALA A 1 486 ? -22.644 0.118 -13.844 1.00 52.22 486 ALA A CA 1
ATOM 3865 C C . ALA A 1 486 ? -23.734 0.420 -14.868 1.00 52.22 486 ALA A C 1
ATOM 3867 O O . ALA A 1 486 ? -23.417 0.935 -15.940 1.00 52.22 486 ALA A O 1
ATOM 3868 N N . LEU A 1 487 ? -24.981 0.046 -14.581 1.00 41.34 487 LEU A N 1
ATOM 3869 C CA . LEU A 1 487 ? -26.108 0.499 -15.382 1.00 41.34 487 LEU A CA 1
ATOM 3870 C C . LEU A 1 487 ? -25.973 2.019 -15.492 1.00 41.34 487 LEU A C 1
ATOM 3872 O O . LEU A 1 487 ? -25.959 2.706 -14.470 1.00 41.34 487 LEU A O 1
ATOM 3876 N N . ARG A 1 488 ? -25.792 2.533 -16.715 1.00 38.34 488 ARG A N 1
ATOM 3877 C CA . ARG A 1 488 ? -25.872 3.972 -16.964 1.00 38.34 488 ARG A CA 1
ATOM 3878 C C . ARG A 1 488 ? -27.264 4.383 -16.499 1.00 38.34 488 ARG A C 1
ATOM 3880 O O . ARG A 1 488 ? -28.251 3.990 -17.117 1.00 38.34 488 ARG A O 1
ATOM 3887 N N . SER A 1 489 ? -27.347 5.166 -15.430 1.00 33.84 489 SER A N 1
ATOM 3888 C CA . SER A 1 489 ? -28.580 5.707 -14.847 1.00 33.84 489 SER A CA 1
ATOM 3889 C C . SER A 1 489 ? -29.322 6.697 -15.770 1.00 33.84 489 SER A C 1
ATOM 3891 O O . SER A 1 489 ? -30.114 7.501 -15.304 1.00 33.84 489 SER A O 1
ATOM 3893 N N . GLY A 1 490 ? -29.105 6.626 -17.090 1.00 32.22 490 GLY A N 1
ATOM 3894 C CA . GLY A 1 490 ? -29.749 7.460 -18.107 1.00 32.22 490 GLY A CA 1
ATOM 3895 C C . GLY A 1 490 ? -30.521 6.694 -19.188 1.00 32.22 490 GLY A C 1
ATOM 3896 O O . GLY A 1 490 ? -31.098 7.332 -20.055 1.00 32.22 490 GLY A O 1
ATOM 3897 N N . LEU A 1 491 ? -30.559 5.353 -19.165 1.00 30.36 491 LEU A N 1
ATOM 3898 C CA . LEU A 1 491 ? -31.224 4.544 -20.211 1.00 30.36 491 LEU A CA 1
ATOM 3899 C C . LEU A 1 491 ? -32.454 3.752 -19.731 1.00 30.36 491 LEU A C 1
ATOM 3901 O O . LEU A 1 491 ? -32.992 2.945 -20.477 1.00 30.36 491 LEU A O 1
ATOM 3905 N N . MET A 1 492 ? -32.943 4.015 -18.514 1.00 26.72 492 MET A N 1
ATOM 3906 C CA . MET A 1 492 ? -34.222 3.477 -18.015 1.00 26.72 492 MET A CA 1
ATOM 3907 C C . MET A 1 492 ? -35.301 4.548 -17.771 1.00 26.72 492 MET A C 1
ATOM 3909 O O . MET A 1 492 ? -36.293 4.273 -17.106 1.00 26.72 492 MET A O 1
ATOM 3913 N N . CYS A 1 493 ? -35.161 5.748 -18.347 1.00 27.91 493 CYS A N 1
ATOM 3914 C CA . CYS A 1 493 ? -36.200 6.790 -18.294 1.00 27.91 493 CYS A CA 1
ATOM 3915 C C . CYS A 1 493 ? -37.067 6.871 -19.573 1.00 27.91 493 CYS A C 1
ATOM 3917 O O . CYS A 1 493 ? -37.674 7.900 -19.840 1.00 27.91 493 CYS A O 1
ATOM 3919 N N . SER A 1 494 ? -37.130 5.813 -20.391 1.00 29.81 494 SER A N 1
ATOM 3920 C CA . SER A 1 494 ? -37.968 5.797 -21.609 1.00 29.81 494 SER A CA 1
ATOM 3921 C C . SER A 1 494 ? -38.788 4.521 -21.821 1.00 29.81 494 SER A C 1
ATOM 3923 O O . SER A 1 494 ? -39.334 4.308 -22.898 1.00 29.81 494 SER A O 1
ATOM 3925 N N . LEU A 1 495 ? -38.960 3.702 -20.782 1.00 29.31 495 LEU A N 1
ATOM 3926 C CA . LEU A 1 495 ? -39.991 2.659 -20.757 1.00 29.31 495 LEU A CA 1
ATOM 3927 C C . LEU A 1 495 ? -40.973 2.932 -19.614 1.00 29.31 495 LEU A C 1
ATOM 3929 O O . LEU A 1 495 ? -41.205 2.096 -18.747 1.00 29.31 495 LEU A O 1
ATOM 3933 N N . GLN A 1 496 ? -41.542 4.138 -19.603 1.00 29.03 496 GLN A N 1
ATOM 3934 C CA . GLN A 1 496 ? -42.840 4.353 -18.975 1.00 29.03 496 GLN A CA 1
ATOM 3935 C C . GLN A 1 496 ? -43.905 3.985 -20.007 1.00 29.03 496 GLN A C 1
ATOM 3937 O O . GLN A 1 496 ? -43.997 4.597 -21.070 1.00 29.03 496 GLN A O 1
ATOM 3942 N N . ALA A 1 497 ? -44.688 2.953 -19.693 1.00 29.39 497 ALA A N 1
ATOM 3943 C CA . ALA A 1 497 ? -45.932 2.667 -20.389 1.00 29.39 497 ALA A CA 1
ATOM 3944 C C . ALA A 1 497 ? -46.794 3.946 -20.429 1.00 29.39 497 ALA A C 1
ATOM 3946 O O . ALA A 1 497 ? -46.867 4.646 -19.414 1.00 29.39 497 ALA A O 1
ATOM 3947 N N . PRO A 1 498 ? -47.443 4.279 -21.557 1.00 26.64 498 PRO A N 1
ATOM 3948 C CA . PRO A 1 498 ? -48.226 5.499 -21.650 1.00 26.64 498 PRO A CA 1
ATOM 3949 C C . PRO A 1 498 ? -49.478 5.375 -20.777 1.00 26.64 498 PRO A C 1
ATOM 3951 O O . PRO A 1 498 ? -50.466 4.748 -21.151 1.00 26.64 498 PRO A O 1
ATOM 3954 N N . THR A 1 499 ? -49.456 6.007 -19.607 1.00 32.78 499 THR A N 1
ATOM 3955 C CA . THR A 1 499 ? -50.658 6.341 -18.841 1.00 32.78 499 THR A CA 1
ATOM 3956 C C . THR A 1 499 ? -51.175 7.700 -19.306 1.00 32.78 499 THR A C 1
ATOM 3958 O O . THR A 1 499 ? -51.059 8.710 -18.617 1.00 32.78 499 THR A O 1
ATOM 3961 N N . SER A 1 500 ? -51.774 7.753 -20.499 1.00 28.28 500 SER A N 1
ATOM 3962 C CA . SER A 1 500 ? -52.561 8.922 -20.898 1.00 28.28 500 SER A CA 1
ATOM 3963 C C . SER A 1 500 ? -53.932 8.854 -20.227 1.00 28.28 500 SER A C 1
ATOM 3965 O O . SER A 1 500 ? -54.866 8.216 -20.711 1.00 28.28 500 SER A O 1
ATOM 3967 N N . ASN A 1 501 ? -54.029 9.512 -19.076 1.00 27.70 501 ASN A N 1
ATOM 3968 C CA . ASN A 1 501 ? -55.279 9.813 -18.403 1.00 27.70 501 ASN A CA 1
ATOM 3969 C C . ASN A 1 501 ? -55.862 11.098 -19.018 1.00 27.70 501 ASN A C 1
ATOM 3971 O O . ASN A 1 501 ? -55.507 12.202 -18.614 1.00 27.70 501 ASN A O 1
ATOM 3975 N N . THR A 1 502 ? -56.753 10.961 -19.999 1.00 28.36 502 THR A N 1
ATOM 3976 C CA . THR A 1 502 ? -57.679 12.026 -20.407 1.00 28.36 502 THR A CA 1
ATOM 3977 C C . THR A 1 502 ? -59.100 11.607 -20.031 1.00 28.36 502 THR A C 1
ATOM 3979 O O . THR A 1 502 ? -59.773 10.840 -20.711 1.00 28.36 502 THR A O 1
ATOM 3982 N N . LYS A 1 503 ? -59.572 12.123 -18.898 1.00 27.06 503 LYS A N 1
ATOM 3983 C CA . LYS A 1 503 ? -61.002 12.297 -18.581 1.00 27.06 503 LYS A CA 1
ATOM 3984 C C . LYS A 1 503 ? -61.334 13.794 -18.741 1.00 27.06 503 LYS A C 1
ATOM 3986 O O . LYS A 1 503 ? -60.387 14.579 -18.729 1.00 27.06 503 LYS A O 1
ATOM 3991 N N . PRO A 1 504 ? -62.609 14.250 -18.768 1.00 35.34 504 PRO A N 1
ATOM 3992 C CA . PRO A 1 504 ? -63.886 13.517 -18.649 1.00 35.34 504 PRO A CA 1
ATOM 3993 C C . PRO A 1 504 ? -64.991 13.993 -19.633 1.00 35.34 504 PRO A C 1
ATOM 3995 O O . PRO A 1 504 ? -64.905 15.085 -20.184 1.00 35.34 504 PRO A O 1
ATOM 3998 N N . ARG A 1 505 ? -66.122 13.268 -19.733 1.00 22.20 505 ARG A N 1
ATOM 3999 C CA . ARG A 1 505 ? -67.485 13.865 -19.674 1.00 22.20 505 ARG A CA 1
ATOM 4000 C C . ARG A 1 505 ? -68.607 12.814 -19.716 1.00 22.20 505 ARG A C 1
ATOM 4002 O O . ARG A 1 505 ? -68.708 12.118 -20.710 1.00 22.20 505 ARG A O 1
ATOM 4009 N N . ARG A 1 506 ? -69.484 12.880 -18.690 1.00 24.12 506 ARG A N 1
ATOM 4010 C CA . ARG A 1 506 ? -70.946 12.576 -18.657 1.00 24.12 506 ARG A CA 1
ATOM 4011 C C . ARG A 1 506 ? -71.365 11.132 -19.029 1.00 24.12 506 ARG A C 1
ATOM 4013 O O . ARG A 1 506 ? -70.761 10.519 -19.879 1.00 24.12 506 ARG A O 1
ATOM 4020 N N . SER A 1 507 ? -72.387 10.488 -18.476 1.00 23.31 507 SER A N 1
ATOM 4021 C CA . SER A 1 507 ? -73.426 10.791 -17.492 1.00 23.31 507 SER A CA 1
ATOM 4022 C C . SER A 1 507 ? -73.895 9.470 -16.868 1.00 23.31 507 SER A C 1
ATOM 4024 O O . SER A 1 507 ? -73.523 8.383 -17.297 1.00 23.31 507 SER A O 1
ATOM 4026 N N . TRP A 1 508 ? -74.733 9.609 -15.853 1.00 22.48 508 TRP A N 1
ATOM 4027 C CA . TRP A 1 508 ? -75.443 8.577 -15.122 1.00 22.48 508 TRP A CA 1
ATOM 4028 C C . TRP A 1 508 ? -76.256 7.582 -15.971 1.00 22.48 508 TRP A C 1
ATOM 4030 O O . TRP A 1 508 ? -76.799 7.939 -17.013 1.00 22.48 508 TRP A O 1
ATOM 4040 N N . SER A 1 509 ? -76.409 6.388 -15.378 1.00 23.98 509 SER A N 1
ATOM 4041 C CA . SER A 1 509 ? -77.577 5.489 -15.388 1.00 23.98 509 SER A CA 1
ATOM 4042 C C . SER A 1 509 ? -78.102 4.962 -16.728 1.00 23.98 509 SER A C 1
ATOM 4044 O O . SER A 1 509 ? -78.815 5.646 -17.452 1.00 23.98 509 SER A O 1
ATOM 4046 N N . GLY A 1 510 ? -77.888 3.661 -16.937 1.00 23.42 510 GLY A N 1
ATOM 4047 C CA . GLY A 1 510 ? -78.686 2.808 -17.810 1.00 23.42 510 GLY A CA 1
ATOM 4048 C C . GLY A 1 510 ? -78.843 1.443 -17.145 1.00 23.42 510 GLY A C 1
ATOM 4049 O O . GLY A 1 510 ? -77.860 0.745 -16.924 1.00 23.42 510 GLY A O 1
ATOM 4050 N N . LEU A 1 511 ? -80.074 1.139 -16.746 1.00 24.52 511 LEU A N 1
ATOM 4051 C CA . LEU A 1 511 ? -80.540 -0.057 -16.053 1.00 24.52 511 LEU A CA 1
ATOM 4052 C C . LEU A 1 511 ? -80.113 -1.382 -16.711 1.00 24.52 511 LEU A C 1
ATOM 4054 O O . LEU A 1 511 ? -80.128 -1.512 -17.929 1.00 24.52 511 LEU A O 1
ATOM 4058 N N . LEU A 1 512 ? -79.872 -2.372 -15.842 1.00 23.55 512 LEU A N 1
ATOM 4059 C CA . LEU A 1 512 ? -80.427 -3.734 -15.868 1.00 23.55 512 LEU A CA 1
ATOM 4060 C C . LEU A 1 512 ? -80.863 -4.282 -17.237 1.00 23.55 512 LEU A C 1
ATOM 4062 O O . LEU A 1 512 ? -81.851 -3.827 -17.806 1.00 23.55 512 LEU A O 1
ATOM 4066 N N . SER A 1 513 ? -80.321 -5.439 -17.622 1.00 24.05 513 SER A N 1
ATOM 4067 C CA . SER A 1 513 ? -81.089 -6.690 -17.490 1.00 24.05 513 SER A CA 1
ATOM 4068 C C . SER A 1 513 ? -80.366 -7.920 -18.059 1.00 24.05 513 SER A C 1
ATOM 4070 O O . SER A 1 513 ? -79.704 -7.843 -19.087 1.00 24.05 513 SER A O 1
ATOM 4072 N N . ARG A 1 514 ? -80.625 -9.059 -17.387 1.00 26.34 514 ARG A N 1
ATOM 4073 C CA . ARG A 1 514 ? -80.433 -10.469 -17.800 1.00 26.34 514 ARG A CA 1
ATOM 4074 C C . ARG A 1 514 ? -78.977 -10.955 -17.767 1.00 26.34 514 ARG A C 1
ATOM 4076 O O . ARG A 1 514 ? -78.135 -10.444 -18.478 1.00 26.34 514 ARG A O 1
ATOM 4083 N N . GLY A 1 515 ? -78.579 -11.940 -16.967 1.00 23.58 515 GLY A N 1
ATOM 4084 C CA . GLY A 1 515 ? -79.304 -13.014 -16.284 1.00 23.58 515 GLY A CA 1
ATOM 4085 C C . GLY A 1 515 ? -78.513 -14.314 -16.498 1.00 23.58 515 GLY A C 1
ATOM 4086 O O . GLY A 1 515 ? -78.117 -14.547 -17.629 1.00 23.58 515 GLY A O 1
ATOM 4087 N N . PHE A 1 516 ? -78.256 -15.062 -15.411 1.00 23.23 516 PHE A N 1
ATOM 4088 C CA . PHE A 1 516 ? -77.983 -16.517 -15.281 1.00 23.23 516 PHE A CA 1
ATOM 4089 C C . PHE A 1 516 ? -77.420 -17.294 -16.500 1.00 23.23 516 PHE A C 1
ATOM 4091 O O . PHE A 1 516 ? -77.977 -17.238 -17.581 1.00 23.23 516 PHE A O 1
ATOM 4098 N N . GLY A 1 517 ? -76.428 -18.183 -16.417 1.00 23.08 517 GLY A N 1
ATOM 4099 C CA . GLY A 1 517 ? -75.779 -18.867 -15.306 1.00 23.08 517 GLY A CA 1
ATOM 4100 C C . GLY A 1 517 ? -75.139 -20.179 -15.816 1.00 23.08 517 GLY A C 1
ATOM 4101 O O . GLY A 1 517 ? -75.649 -20.786 -16.745 1.00 23.08 517 GLY A O 1
ATOM 4102 N N . TRP A 1 518 ? -74.055 -20.584 -15.149 1.00 25.34 518 TRP A N 1
ATOM 4103 C CA . TRP A 1 518 ? -73.642 -21.958 -14.806 1.00 25.34 518 TRP A CA 1
ATOM 4104 C C . TRP A 1 518 ? -73.130 -22.993 -15.847 1.00 25.34 518 TRP A C 1
ATOM 4106 O O . TRP A 1 518 ? -73.745 -23.293 -16.859 1.00 25.34 518 TRP A O 1
ATOM 4116 N N . PHE A 1 519 ? -72.052 -23.640 -15.369 1.00 24.02 519 PHE A N 1
ATOM 4117 C CA . PHE A 1 519 ? -71.551 -25.018 -15.517 1.00 24.02 519 PHE A CA 1
ATOM 4118 C C . PHE A 1 519 ? -70.469 -25.430 -16.533 1.00 24.02 519 PHE A C 1
ATOM 4120 O O . PHE A 1 519 ? -70.585 -25.319 -17.746 1.00 24.02 519 PHE A O 1
ATOM 4127 N N . ALA A 1 520 ? -69.431 -26.016 -15.924 1.00 26.83 520 ALA A N 1
ATOM 4128 C CA . ALA A 1 520 ? -68.366 -26.856 -16.452 1.00 26.83 520 ALA A CA 1
ATOM 4129 C C . ALA A 1 520 ? -68.804 -28.323 -16.617 1.00 26.83 520 ALA A C 1
ATOM 4131 O O . ALA A 1 520 ? -69.705 -28.755 -15.902 1.00 26.83 520 ALA A O 1
ATOM 4132 N N . SER A 1 521 ? -68.092 -29.101 -17.448 1.00 24.58 521 SER A N 1
ATOM 4133 C CA . SER A 1 521 ? -67.465 -30.413 -17.130 1.00 24.58 521 SER A CA 1
ATOM 4134 C C . SER A 1 521 ? -67.022 -31.182 -18.399 1.00 24.58 521 SER A C 1
ATOM 4136 O O . SER A 1 521 ? -67.664 -31.104 -19.440 1.00 24.58 521 SER A O 1
ATOM 4138 N N . SER A 1 522 ? -65.889 -31.894 -18.299 1.00 25.50 522 SER A N 1
ATOM 4139 C CA . SER A 1 522 ? -65.347 -32.921 -19.232 1.00 25.50 522 SER A CA 1
ATOM 4140 C C . SER A 1 522 ? -66.227 -34.205 -19.247 1.00 25.50 522 SER A C 1
ATOM 4142 O O . SER A 1 522 ? -67.220 -34.189 -18.521 1.00 25.50 522 SER A O 1
ATOM 4144 N N . PRO A 1 523 ? -65.885 -35.373 -19.872 1.00 40.69 523 PRO A N 1
ATOM 4145 C CA . PRO A 1 523 ? -64.794 -35.777 -20.797 1.00 40.69 523 PRO A CA 1
ATOM 4146 C C . PRO A 1 523 ? -65.250 -36.695 -21.989 1.00 40.69 523 PRO A C 1
ATOM 4148 O O . PRO A 1 523 ? -66.413 -37.072 -22.071 1.00 40.69 523 PRO A O 1
ATOM 4151 N N . GLY A 1 524 ? -64.315 -37.170 -22.840 1.00 25.20 524 GLY A N 1
ATOM 4152 C CA . GLY A 1 524 ? -64.400 -38.529 -23.432 1.00 25.20 524 GLY A CA 1
ATOM 4153 C C . GLY A 1 524 ? -64.241 -38.724 -24.957 1.00 25.20 524 GLY A C 1
ATOM 4154 O O . GLY A 1 524 ? -65.120 -38.358 -25.719 1.00 25.20 524 GLY A O 1
ATOM 4155 N N . LEU A 1 525 ? -63.165 -39.449 -25.311 1.00 26.95 525 LEU A N 1
ATOM 4156 C CA . LEU A 1 525 ? -63.050 -40.569 -26.276 1.00 26.95 525 LEU A CA 1
ATOM 4157 C C . LEU A 1 525 ? -63.175 -40.396 -27.816 1.00 26.95 525 LEU A C 1
ATOM 4159 O O . LEU A 1 525 ? -64.156 -39.907 -28.353 1.00 26.95 525 LEU A O 1
ATOM 4163 N N . GLU A 1 526 ? -62.180 -41.031 -28.462 1.00 27.38 526 GLU A N 1
ATOM 4164 C CA . GLU A 1 526 ? -62.163 -41.735 -29.763 1.00 27.38 526 GLU A CA 1
ATOM 4165 C C . GLU A 1 526 ? -62.145 -40.968 -31.098 1.00 27.38 526 GLU A C 1
ATOM 4167 O O . GLU A 1 526 ? -63.031 -40.191 -31.426 1.00 27.38 526 GLU A O 1
ATOM 4172 N N . GLY A 1 527 ? -61.170 -41.330 -31.951 1.00 27.61 527 GLY A N 1
ATOM 4173 C CA . GLY A 1 527 ? -61.284 -41.151 -33.404 1.00 27.61 527 GLY A CA 1
ATOM 4174 C C . GLY A 1 527 ? -59.975 -40.974 -34.178 1.00 27.61 527 GLY A C 1
ATOM 4175 O O . GLY A 1 527 ? -59.520 -39.856 -34.358 1.00 27.61 527 GLY A O 1
ATOM 4176 N N . ARG A 1 528 ? -59.411 -42.101 -34.641 1.00 28.64 528 ARG A N 1
ATOM 4177 C CA . ARG A 1 528 ? -58.706 -42.357 -35.926 1.00 28.64 528 ARG A CA 1
ATOM 4178 C C . ARG A 1 528 ? -58.161 -41.153 -36.727 1.00 28.64 528 ARG A C 1
ATOM 4180 O O . ARG A 1 528 ? -58.910 -40.280 -37.126 1.00 28.64 528 ARG A O 1
ATOM 4187 N N . GLN A 1 529 ? -56.849 -41.098 -36.974 1.00 29.11 529 GLN A N 1
ATOM 4188 C CA . GLN A 1 529 ? -56.111 -41.714 -38.104 1.00 29.11 529 GLN A CA 1
ATOM 4189 C C . GLN A 1 529 ? -56.112 -40.862 -39.390 1.00 29.11 529 GLN A C 1
ATOM 4191 O O . GLN A 1 529 ? -57.164 -40.427 -39.835 1.00 29.11 529 GLN A O 1
ATOM 4196 N N . GLN A 1 530 ? -54.919 -40.791 -40.007 1.00 29.64 530 GLN A N 1
ATOM 4197 C CA . GLN A 1 530 ? -54.604 -40.353 -41.382 1.00 29.64 530 GLN A CA 1
ATOM 4198 C C . GLN A 1 530 ? -54.654 -38.844 -41.666 1.00 29.64 530 GLN A C 1
ATOM 4200 O O . GLN A 1 530 ? -55.507 -38.138 -41.159 1.00 29.64 530 GLN A O 1
ATOM 4205 N N . GLN A 1 531 ? -53.833 -38.261 -42.537 1.00 30.70 531 GLN A N 1
ATOM 4206 C CA . GLN A 1 531 ? -52.524 -38.536 -43.142 1.00 30.70 531 GLN A CA 1
ATOM 4207 C C . GLN A 1 531 ? -52.281 -37.318 -44.060 1.00 30.70 531 GLN A C 1
ATOM 4209 O O . GLN A 1 531 ? -53.237 -36.751 -44.581 1.00 30.70 531 GLN A O 1
ATOM 4214 N N . HIS A 1 532 ? -51.010 -37.030 -44.322 1.00 30.39 532 HIS A N 1
ATOM 4215 C CA . HIS A 1 532 ? -50.486 -36.296 -45.480 1.00 30.39 532 HIS A CA 1
ATOM 4216 C C . HIS A 1 532 ? -50.598 -34.768 -45.564 1.00 30.39 532 HIS A C 1
ATOM 4218 O O . HIS A 1 532 ? -51.668 -34.169 -45.509 1.00 30.39 532 HIS A O 1
ATOM 4224 N N . GLY A 1 533 ? -49.418 -34.194 -45.813 1.00 42.22 533 GLY A N 1
ATOM 4225 C CA . GLY A 1 533 ? -49.133 -32.809 -46.149 1.00 42.22 533 GLY A CA 1
ATOM 4226 C C . GLY A 1 533 ? -47.743 -32.450 -45.673 1.00 42.22 533 GLY A C 1
ATOM 4227 O O . GLY A 1 533 ? -47.679 -31.514 -44.854 1.00 42.22 533 GLY A O 1
#

Nearest PDB structures (foldseek):
  4gex-assembly1_C  TM=3.352E-01  e=6.328E+00  Caenorhabditis elegans
  7qcd-assembly1_A  TM=1.339E-01  e=7.606E+00  Saccharomyces cerevisiae S288C

Foldseek 3Di:
DDDPPPDDPVLLDEPVVQQPDADQQRDGLLDQKDAHDDAFFQDDSLLLMARQQQQAQVRDGCNDPVNVLVSSLVSSLLSCCQNVNPVPDHDDSSCVNLLNVLVSVVRNVCVNVVHRFAQPLAQVVLVVQLVVLLVVLQPDQDPDDDDPDSDSDALDLVNQLSNSCSSVSQQVSQVSCVSHVGRGHPDRNNNPDHSSVSSVVSGPDDPPFQAAADPVLLCLLLVVLLCLLPPPVLVLLLQLLLQLQVCVVVDPDDPVVVSSVVSPQVVVCVVVVFDQVVHSFVSSLLSLLSLLLSLVSNQCLQLVDDLSFQLFAFFDAPDPALVPDDLCRRVQWHWDADPVRQKTWIWGWGWDRPPDPHTDIDIITQDIDGPPDPDDRSNSSSLSSLCSSCVSVCVQAVNGTSRWRDPGSNHIHRHHSVSSLVSNQVSSVVRDDCVSRVVRRDDSVNSLLNNLQVVCVVPVVCLVVSCVSNVHPDSVCSCPRRHDGDPPPPPPPPPDDDPPDDDDDDDDDDDDDDDDDDDDDDDDDDDDDDDDD

Mean predicted aligned error: 11.22 Å

Radius of gyration: 31.19 Å; Cα contacts (8 Å, |Δi|>4): 727; chains: 1; bounding box: 116×66×84 Å

Organism: NCBI:txid1122261

InterPro domains:
  IPR013762 Integrase-like, catalytic domain superfamily [G3DSA:1.10.443.10] (266-491)

Secondary structure (DSSP, 8-state):
---TTS---GGGS-HHHHTT-B-TTS-BTT-SEEE----STT--GGGGEEE---B-TTS-BTTSGGGHHHHHHHHHHHHHHHHS-TTSSPPPGGGHHHHHHHHHHHHHHHHTTT--SSTT--HHHHHHHHHHHHHHHHH-----SS----------HHHHHHHHHHHHHHHHTHHHHHHTT----SS-TTTT--HHHHHHHH--S---PPPPPPHHHHHHHHHHHHHHHHSHHHHHHHHHHHHHHHHGGG-SS--HHHHHHHHTHHHHHHHTT---TT-HHHHHHHHHHHHHHHHHHHHHHHH---HHHHHT-B-----S-GGG--GGGSSSEEEEE-TTSSEEEEEEEEEE-TT-SS-EEEEEEEEEEETT-----HHHHHHHHHHHHTHHHHHHHT--BSSEEESSSS-EEEPPHHHHHHHHHHHHHHHS-TTTTTTPPP-HHHHHHHHHHHHHHH-GGGHHHHHHHTT-S-HHHHIIIIISPPP-TTSSSS---------------------------------------

Sequence (533 aa):
MTSRAFLIDYHNWSNEKLATVTLPGGCTWFAERWEFPRETPGLASASYRVDWRCRLADETLLTDKPNELLLDACRRVVWCWLYEPSTGKTPKYNVVKIIEGKLFAFLRWLTGRGHYDFSQLNADLAQKYINYIAEWMIDETDVVGGDLRSRRRPKVESAVLGYVRIVHIIYNAKSALAAAGLPFPGEDPLAGVTAGSIAKTLAIAEKRPIQEMSDRAFAKIVNHSYDVLTSEASEIKITLWNRVIELCPSFNGTNESEILAEAGWTTFLREKEIDVSCGLFNAVRNQINELIASAAIVIQSLTAMRPSELAGLIYCANTEHYKSIDPEELGCVRVTLSADGLFEIFLLSGFVYKSRQTQEPVEWVLGLRPVGSSYLPPPVEAVYVVARLFHSWRIVGKQTALFLQPNSITSASEILSDWMRGWQARIVGEVCSDDELNGQAITPRVWRKSFARYMFRYNAELLPAISNHLQHTSMAITERSYIKPALRSGLMCSLQAPTSNTKPRRSWSGLLSRGFGWFASSPGLEGRQQQHG